Protein AF-0000000075209003 (afdb_homodimer)

Radius of gyration: 33.68 Å; Cα contacts (8 Å, |Δi|>4): 413; chains: 2; bounding box: 104×126×90 Å

Structure (mmCIF, N/CA/C/O backbone):
data_AF-0000000075209003-model_v1
#
loop_
_entity.id
_entity.type
_entity.pdbx_description
1 polymer Glycosyltransferase
#
loop_
_atom_site.group_PDB
_atom_site.id
_atom_site.type_symbol
_atom_site.label_atom_id
_atom_site.label_alt_id
_atom_site.label_comp_id
_atom_site.label_asym_id
_atom_site.label_entity_id
_atom_site.label_seq_id
_atom_site.pdbx_PDB_ins_code
_atom_site.Cartn_x
_atom_site.Cartn_y
_atom_site.Cartn_z
_atom_site.occupancy
_atom_site.B_iso_or_equiv
_atom_site.auth_seq_id
_atom_site.auth_comp_id
_atom_site.auth_asym_id
_atom_site.auth_atom_id
_atom_site.pdbx_PDB_model_num
ATOM 1 N N . MET 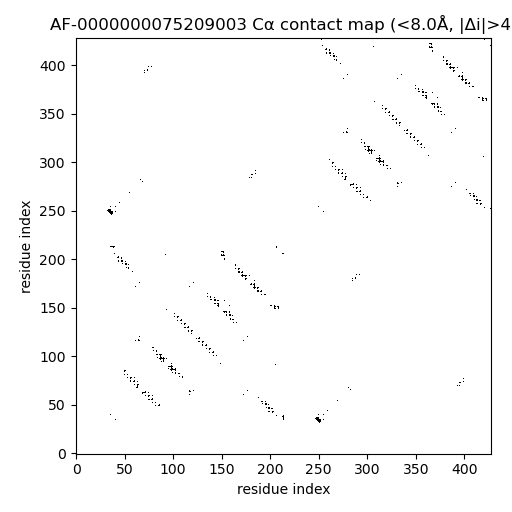A 1 1 ? 59.75 60.344 69.75 1 28.25 1 MET A N 1
ATOM 2 C CA . MET A 1 1 ? 59.031 60.531 68.5 1 28.25 1 MET A CA 1
ATOM 3 C C . MET A 1 1 ? 57.688 59.781 68.562 1 28.25 1 MET A C 1
ATOM 5 O O . MET A 1 1 ? 57.656 58.562 68.688 1 28.25 1 MET A O 1
ATOM 9 N N . MET A 1 2 ? 56.656 60.469 69.125 1 31.42 2 MET A N 1
ATOM 10 C CA . MET A 1 2 ? 55.344 60.188 69.688 1 31.42 2 MET A CA 1
ATOM 11 C C . MET A 1 2 ? 54.375 59.75 68.625 1 31.42 2 MET A C 1
ATOM 13 O O . MET A 1 2 ? 54.094 60.5 67.688 1 31.42 2 MET A O 1
ATOM 17 N N . LYS A 1 3 ? 54.469 58.438 68.188 1 37.06 3 LYS A N 1
ATOM 18 C CA . LYS A 1 3 ? 53.812 57.719 67.125 1 37.06 3 LYS A CA 1
ATOM 19 C C . LYS A 1 3 ? 52.281 57.906 67.188 1 37.06 3 LYS A C 1
ATOM 21 O O . LYS A 1 3 ? 51.656 57.656 68.25 1 37.06 3 LYS A O 1
ATOM 26 N N . ILE A 1 4 ? 51.844 59 66.438 1 35.53 4 ILE A N 1
ATOM 27 C CA . ILE A 1 4 ? 50.531 59.531 66.25 1 35.53 4 ILE A CA 1
ATOM 28 C C . ILE A 1 4 ? 49.562 58.406 65.938 1 35.53 4 ILE A C 1
ATOM 30 O O . ILE A 1 4 ? 49.906 57.469 65.188 1 35.53 4 ILE A O 1
ATOM 34 N N . ARG A 1 5 ? 48.375 58.406 66.5 1 32.25 5 ARG A N 1
ATOM 35 C CA . ARG A 1 5 ? 47.156 57.719 66.875 1 32.25 5 ARG A CA 1
ATOM 36 C C . ARG A 1 5 ? 46.219 57.469 65.688 1 32.25 5 ARG A C 1
ATOM 38 O O . ARG A 1 5 ? 45.125 56.969 65.875 1 32.25 5 ARG A O 1
ATOM 45 N N . ASN A 1 6 ? 46.75 57.812 64.375 1 32.22 6 ASN A N 1
ATOM 46 C CA . ASN A 1 6 ? 45.594 58.219 63.594 1 32.22 6 ASN A CA 1
ATOM 47 C C . ASN A 1 6 ? 44.656 57.062 63.344 1 32.22 6 ASN A C 1
ATOM 49 O O . ASN A 1 6 ? 45.031 56.062 62.719 1 32.22 6 ASN A O 1
ATOM 53 N N . THR A 1 7 ? 43.812 56.656 64.312 1 35.75 7 THR A N 1
ATOM 54 C CA . THR A 1 7 ? 42.844 55.594 64.25 1 35.75 7 THR A CA 1
ATOM 55 C C . THR A 1 7 ? 41.844 55.812 63.156 1 35.75 7 THR A C 1
ATOM 57 O O . THR A 1 7 ? 41.125 56.812 63.156 1 35.75 7 THR A O 1
ATOM 60 N N . LEU A 1 8 ? 42.219 55.5 61.875 1 33.78 8 LEU A N 1
ATOM 61 C CA . LEU A 1 8 ? 41.406 55.656 60.688 1 33.78 8 LEU A CA 1
ATOM 62 C C . LEU A 1 8 ? 40.062 54.969 60.844 1 33.78 8 LEU A C 1
ATOM 64 O O . LEU A 1 8 ? 39.969 53.75 61 1 33.78 8 LEU A O 1
ATOM 68 N N . VAL A 1 9 ? 39.156 55.688 61.469 1 29.88 9 VAL A N 1
ATOM 69 C CA . VAL A 1 9 ? 37.844 55.156 61.844 1 29.88 9 VAL A CA 1
ATOM 70 C C . VAL A 1 9 ? 37.156 54.625 60.594 1 29.88 9 VAL A C 1
ATOM 72 O O . VAL A 1 9 ? 36.719 53.469 60.562 1 29.88 9 VAL A O 1
ATOM 75 N N . VAL A 1 10 ? 36.156 55.312 60.094 1 28.5 10 VAL A N 1
ATOM 76 C CA . VAL A 1 10 ? 34.75 54.969 60.281 1 28.5 10 VAL A CA 1
ATOM 77 C C . VAL A 1 10 ? 34.25 54.156 59.062 1 28.5 10 VAL A C 1
ATOM 79 O O . VAL A 1 10 ? 33.688 53.062 59.219 1 28.5 10 VAL A O 1
ATOM 82 N N . LEU A 1 11 ? 33.688 54.75 57.875 1 32.5 11 LEU A N 1
ATOM 83 C CA . LEU A 1 11 ? 32.25 54.781 57.594 1 32.5 11 LEU A CA 1
ATOM 84 C C . LEU A 1 11 ? 31.922 53.75 56.5 1 32.5 11 LEU A C 1
ATOM 86 O O . LEU A 1 11 ? 32.438 53.812 55.375 1 32.5 11 LEU A O 1
ATOM 90 N N . THR A 1 12 ? 31.656 52.531 56.844 1 32.84 12 THR A N 1
ATOM 91 C CA . THR A 1 12 ? 31.281 51.406 56 1 32.84 12 THR A CA 1
ATOM 92 C C . THR A 1 12 ? 29.984 51.688 55.25 1 32.84 12 THR A C 1
ATOM 94 O O . THR A 1 12 ? 28.922 51.812 55.875 1 32.84 12 THR A O 1
ATOM 97 N N . CYS A 1 13 ? 29.922 52.719 54.375 1 31.89 13 CYS A N 1
ATOM 98 C CA . CYS A 1 13 ? 28.641 52.938 53.719 1 31.89 13 CYS A CA 1
ATOM 99 C C . CYS A 1 13 ? 28.203 51.688 52.938 1 31.89 13 CYS A C 1
ATOM 101 O O . CYS A 1 13 ? 28.891 51.25 52 1 31.89 13 CYS A O 1
ATOM 103 N N . ILE A 1 14 ? 27.672 50.75 53.656 1 32.94 14 ILE A N 1
ATOM 104 C CA . ILE A 1 14 ? 27.156 49.531 53.031 1 32.94 14 ILE A CA 1
ATOM 105 C C . ILE A 1 14 ? 26.094 49.906 52 1 32.94 14 ILE A C 1
ATOM 107 O O . ILE A 1 14 ? 25.078 50.531 52.344 1 32.94 14 ILE A O 1
ATOM 111 N N . PHE A 1 15 ? 26.516 50.375 50.781 1 32.56 15 PHE A N 1
ATOM 112 C CA . PHE A 1 15 ? 25.531 50.625 49.719 1 32.56 15 PHE A CA 1
ATOM 113 C C . PHE A 1 15 ? 24.703 49.375 49.469 1 32.56 15 PHE A C 1
ATOM 115 O O . PHE A 1 15 ? 25.25 48.312 49.156 1 32.56 15 PHE A O 1
ATOM 122 N N . ALA A 1 16 ? 23.609 49.219 50.25 1 34.56 16 ALA A N 1
ATOM 123 C CA . ALA A 1 16 ? 22.641 48.125 50 1 34.56 16 ALA A CA 1
ATOM 124 C C . ALA A 1 16 ? 22.109 48.188 48.594 1 34.56 16 ALA A C 1
ATOM 126 O O . ALA A 1 16 ? 21.438 49.125 48.188 1 34.56 16 ALA A O 1
ATOM 127 N N . LEU A 1 17 ? 22.969 47.781 47.562 1 34.31 17 LEU A N 1
ATOM 128 C CA . LEU A 1 17 ? 22.391 47.688 46.219 1 34.31 17 LEU A CA 1
ATOM 129 C C . LEU A 1 17 ? 21.156 46.812 46.219 1 34.31 17 LEU A C 1
ATOM 131 O O . LEU A 1 17 ? 21.219 45.625 46.562 1 34.31 17 LEU A O 1
ATOM 135 N N . THR A 1 18 ? 20 47.281 46.656 1 37.62 18 THR A N 1
ATOM 136 C CA . THR A 1 18 ? 18.75 46.562 46.531 1 37.62 18 THR A CA 1
ATOM 137 C C . THR A 1 18 ? 18.469 46.188 45.094 1 37.62 18 THR A C 1
ATOM 139 O O . THR A 1 18 ? 18.203 47.062 44.25 1 37.62 18 THR A O 1
ATOM 142 N N . GLY A 1 19 ? 19.406 45.562 44.375 1 37.09 19 GLY A N 1
ATOM 143 C CA . GLY A 1 19 ? 18.953 45.281 43 1 37.09 19 GLY A CA 1
ATOM 144 C C . GLY A 1 19 ? 17.625 44.531 42.969 1 37.09 19 GLY A C 1
ATOM 145 O O . GLY A 1 19 ? 17.406 43.594 43.719 1 37.09 19 GLY A O 1
ATOM 146 N N . ALA A 1 20 ? 16.469 45.219 42.656 1 40.66 20 ALA A N 1
ATOM 147 C CA . ALA A 1 20 ? 15.164 44.656 42.344 1 40.66 20 ALA A CA 1
ATOM 148 C C . ALA A 1 20 ? 15.289 43.531 41.344 1 40.66 20 ALA A C 1
ATOM 150 O O . ALA A 1 20 ? 16 43.656 40.344 1 40.66 20 ALA A O 1
ATOM 151 N N . PRO A 1 21 ? 15.109 42.219 41.844 1 40.88 21 PRO A N 1
ATOM 152 C CA . PRO A 1 21 ? 15.125 41.156 40.812 1 40.88 21 PRO A CA 1
ATOM 153 C C . PRO A 1 21 ? 14.242 41.469 39.625 1 40.88 21 PRO A C 1
ATOM 155 O O . PRO A 1 21 ? 13.086 41.875 39.781 1 40.88 21 PRO A O 1
ATOM 158 N N . ALA A 1 22 ? 14.875 42.094 38.562 1 40.91 22 ALA A N 1
ATOM 159 C CA . ALA A 1 22 ? 14.102 42.156 37.312 1 40.91 22 ALA A CA 1
ATOM 160 C C . ALA A 1 22 ? 13.367 40.844 37.062 1 40.91 22 ALA A C 1
ATOM 162 O O . ALA A 1 22 ? 13.984 39.781 37.062 1 40.91 22 ALA A O 1
ATOM 163 N N . ALA A 1 23 ? 12.125 40.688 37.531 1 41.06 23 ALA A N 1
ATOM 164 C CA . ALA A 1 23 ? 11.297 39.594 37.031 1 41.06 23 ALA A CA 1
ATOM 165 C C . ALA A 1 23 ? 11.461 39.438 35.5 1 41.06 23 ALA A C 1
ATOM 167 O O . ALA A 1 23 ? 11.039 40.312 34.75 1 41.06 23 ALA A O 1
ATOM 168 N N . ALA A 1 24 ? 12.664 38.969 35.062 1 41.16 24 ALA A N 1
ATOM 169 C CA . ALA A 1 24 ? 12.617 38.531 33.656 1 41.16 24 ALA A CA 1
ATOM 170 C C . ALA A 1 24 ? 11.32 37.812 33.344 1 41.16 24 ALA A C 1
ATOM 172 O O . ALA A 1 24 ? 10.977 36.812 34.031 1 41.16 24 ALA A O 1
ATOM 173 N N . LYS A 1 25 ? 10.344 38.5 32.969 1 38.19 25 LYS A N 1
ATOM 174 C CA . LYS A 1 25 ? 9.266 37.75 32.312 1 38.19 25 LYS A CA 1
ATOM 175 C C . LYS A 1 25 ? 9.812 36.656 31.422 1 38.19 25 LYS A C 1
ATOM 177 O O . LYS A 1 25 ? 10.516 36.906 30.438 1 38.19 25 LYS A O 1
ATOM 182 N N . GLU A 1 26 ? 10.297 35.469 31.969 1 40.41 26 GLU A N 1
ATOM 183 C CA . GLU A 1 26 ? 10.414 34.312 31.062 1 40.41 26 GLU A CA 1
ATOM 184 C C . GLU A 1 26 ? 9.266 34.281 30.047 1 40.41 26 GLU A C 1
ATOM 186 O O . GLU A 1 26 ? 8.117 34.062 30.438 1 40.41 26 GLU A O 1
ATOM 191 N N . ALA A 1 27 ? 9.227 35.25 29.203 1 40.72 27 ALA A N 1
ATOM 192 C CA . ALA A 1 27 ? 8.305 34.969 28.109 1 40.72 27 ALA A CA 1
ATOM 193 C C . ALA A 1 27 ? 8.188 33.469 27.859 1 40.72 27 ALA A C 1
ATOM 195 O O . ALA A 1 27 ? 9.203 32.781 27.672 1 40.72 27 ALA A O 1
ATOM 196 N N . ALA A 1 28 ? 7.281 32.75 28.375 1 43.38 28 ALA A N 1
ATOM 197 C CA . ALA A 1 28 ? 6.906 31.391 27.953 1 43.38 28 ALA A CA 1
ATOM 198 C C . ALA A 1 28 ? 7.156 31.188 26.453 1 43.38 28 ALA A C 1
ATOM 200 O O . ALA A 1 28 ? 6.504 31.828 25.625 1 43.38 28 ALA A O 1
ATOM 201 N N . ARG A 1 29 ? 8.398 31.062 26 1 41.78 29 ARG A N 1
ATOM 202 C CA . ARG A 1 29 ? 8.523 30.516 24.656 1 41.78 29 ARG A CA 1
ATOM 203 C C . ARG A 1 29 ? 7.387 29.547 24.344 1 41.78 29 ARG A C 1
ATOM 205 O O . ARG A 1 29 ? 7.266 28.5 24.984 1 41.78 29 ARG A O 1
ATOM 212 N N . ILE A 1 30 ? 6.172 29.906 24.094 1 39.91 30 ILE A N 1
ATOM 213 C CA . ILE A 1 30 ? 5.188 28.984 23.516 1 39.91 30 ILE A CA 1
ATOM 214 C C . ILE A 1 30 ? 5.898 27.922 22.688 1 39.91 30 ILE A C 1
ATOM 216 O O . ILE A 1 30 ? 6.57 28.234 21.703 1 39.91 30 ILE A O 1
ATOM 220 N N . GLN A 1 31 ? 6.641 26.969 23.25 1 45.22 31 GLN A N 1
ATOM 221 C CA . GLN A 1 31 ? 7.109 25.812 22.5 1 45.22 31 GLN A CA 1
ATOM 222 C C . GLN A 1 31 ? 6.254 25.578 21.25 1 45.22 31 GLN A C 1
ATOM 224 O O . GLN A 1 31 ? 5.066 25.266 21.359 1 45.22 31 GLN A O 1
ATOM 229 N N . GLN A 1 32 ? 6.426 26.391 20.219 1 49.5 32 GLN A N 1
ATOM 230 C CA . GLN A 1 32 ? 5.746 26.25 18.938 1 49.5 32 GLN A CA 1
ATOM 231 C C . GLN A 1 32 ? 5.566 24.781 18.578 1 49.5 32 GLN A C 1
ATOM 233 O O . GLN A 1 32 ? 6.527 24 18.594 1 49.5 32 GLN A O 1
ATOM 238 N N . LYS A 1 33 ? 4.438 24.141 18.828 1 63.47 33 LYS A N 1
ATOM 239 C CA . LYS A 1 33 ? 4.055 22.797 18.391 1 63.47 33 LYS A CA 1
ATOM 240 C C . LYS A 1 33 ? 4.5 22.531 16.953 1 63.47 33 LYS A C 1
ATOM 242 O O . LYS A 1 33 ? 4.535 23.453 16.141 1 63.47 33 LYS A O 1
ATOM 247 N N . PRO A 1 34 ? 5.254 21.406 16.656 1 71.06 34 PRO A N 1
ATOM 248 C CA . PRO A 1 34 ? 5.723 21.125 15.297 1 71.06 34 PRO A CA 1
ATOM 249 C C . PRO A 1 34 ? 4.637 21.344 14.242 1 71.06 34 PRO A C 1
ATOM 251 O O . PRO A 1 34 ? 3.482 20.969 14.453 1 71.06 34 PRO A O 1
ATOM 254 N N . CYS A 1 35 ? 4.91 22.266 13.422 1 87.12 35 CYS A N 1
ATOM 255 C CA . CYS A 1 35 ? 4.035 22.594 12.305 1 87.12 35 CYS A CA 1
ATOM 256 C C . CYS A 1 35 ? 4.648 22.141 10.984 1 87.12 35 CYS A C 1
ATOM 258 O O . CYS A 1 35 ? 5.781 22.5 10.664 1 87.12 35 CYS A O 1
ATOM 260 N N . TYR A 1 36 ? 3.979 21.156 10.305 1 93.56 36 TYR A N 1
ATOM 261 C CA . TYR A 1 36 ? 4.406 20.703 8.984 1 93.56 36 TYR A CA 1
ATOM 262 C C . TYR A 1 36 ? 3.738 21.516 7.883 1 93.56 36 TYR A C 1
ATOM 264 O O . TYR A 1 36 ? 2.527 21.75 7.922 1 93.56 36 TYR A O 1
ATOM 272 N N . SER A 1 37 ? 4.543 21.984 6.973 1 95.12 37 SER A N 1
ATOM 273 C CA . SER A 1 37 ? 4.004 22.688 5.816 1 95.12 37 SER A CA 1
ATOM 274 C C . SER A 1 37 ? 3.336 21.734 4.84 1 95.12 37 SER A C 1
ATOM 276 O O . SER A 1 37 ? 3.447 20.516 4.992 1 95.12 37 SER A O 1
ATOM 278 N N . GLN A 1 38 ? 2.631 22.25 3.877 1 95.12 38 GLN A N 1
ATOM 279 C CA . GLN A 1 38 ? 2.049 21.422 2.82 1 95.12 38 GLN A CA 1
ATOM 280 C C . GLN A 1 38 ? 3.131 20.688 2.031 1 95.12 38 GLN A C 1
ATOM 282 O O . GLN A 1 38 ? 2.938 19.547 1.617 1 95.12 38 GLN A O 1
ATOM 287 N N . GLN A 1 39 ? 4.238 21.359 1.785 1 96.5 39 GLN A N 1
ATOM 288 C CA . GLN A 1 39 ? 5.355 20.75 1.071 1 96.5 39 GLN A CA 1
ATOM 289 C C . GLN A 1 39 ? 5.918 19.562 1.846 1 96.5 39 GLN A C 1
ATOM 291 O O . GLN A 1 39 ? 6.281 18.547 1.254 1 96.5 39 GLN A O 1
ATOM 296 N N . ALA A 1 40 ? 5.984 19.734 3.137 1 97.19 40 ALA A N 1
ATOM 297 C CA . ALA A 1 40 ? 6.477 18.641 3.982 1 97.19 40 ALA A CA 1
ATOM 298 C C . ALA A 1 40 ? 5.531 17.438 3.939 1 97.19 40 ALA A C 1
ATOM 300 O O . ALA A 1 40 ? 5.977 16.297 3.809 1 97.19 40 ALA A O 1
ATOM 301 N N . LEU A 1 41 ? 4.27 17.75 4.035 1 97.12 41 LEU A N 1
ATOM 302 C CA . LEU A 1 41 ? 3.271 16.688 3.965 1 97.12 41 LEU A CA 1
ATOM 303 C C . LEU A 1 41 ? 3.328 15.984 2.615 1 97.12 41 LEU A C 1
ATOM 305 O O . LEU A 1 41 ? 3.225 14.758 2.549 1 97.12 41 LEU A O 1
ATOM 309 N N . THR A 1 42 ? 3.494 16.734 1.58 1 97.12 42 THR A N 1
ATOM 310 C CA . THR A 1 42 ? 3.551 16.172 0.232 1 97.12 42 THR A CA 1
ATOM 311 C C . THR A 1 42 ? 4.754 15.242 0.079 1 97.12 42 THR A C 1
ATOM 313 O O . THR A 1 42 ? 4.625 14.133 -0.446 1 97.12 42 THR A O 1
ATOM 316 N N . LEU A 1 43 ? 5.914 15.672 0.548 1 98.25 43 LEU A N 1
ATOM 317 C CA . LEU A 1 43 ? 7.098 14.828 0.469 1 98.25 43 LEU A CA 1
ATOM 318 C C . LEU A 1 43 ? 6.914 13.555 1.297 1 98.25 43 LEU A C 1
ATOM 320 O O . LEU A 1 43 ? 7.203 12.453 0.825 1 98.25 43 LEU A O 1
ATOM 324 N N . HIS A 1 44 ? 6.438 13.75 2.529 1 98.25 44 HIS A N 1
ATOM 325 C CA . HIS A 1 44 ? 6.188 12.633 3.426 1 98.25 44 HIS A CA 1
ATOM 326 C C . HIS A 1 44 ? 5.262 11.602 2.779 1 98.25 44 HIS A C 1
ATOM 328 O O . HIS A 1 44 ? 5.586 10.414 2.729 1 98.25 44 HIS A O 1
ATOM 334 N N . SER A 1 45 ? 4.176 12.062 2.238 1 98.44 45 SER A N 1
ATOM 335 C CA . SER A 1 45 ? 3.168 11.188 1.649 1 98.44 45 SER A CA 1
ATOM 336 C C . SER A 1 45 ? 3.678 10.539 0.366 1 98.44 45 SER A C 1
ATOM 338 O O . SER A 1 45 ? 3.398 9.367 0.103 1 98.44 45 SER A O 1
ATOM 340 N N . HIS A 1 46 ? 4.352 11.281 -0.394 1 98.5 46 HIS A N 1
ATOM 341 C CA . HIS A 1 46 ? 4.879 10.758 -1.647 1 98.5 46 HIS A CA 1
ATOM 342 C C . HIS A 1 46 ? 5.922 9.672 -1.395 1 98.5 46 HIS A C 1
ATOM 344 O O . HIS A 1 46 ? 5.922 8.641 -2.066 1 98.5 46 HIS A O 1
ATOM 350 N N . MET A 1 47 ? 6.836 9.914 -0.461 1 98.81 47 MET A N 1
ATOM 351 C CA . MET A 1 47 ? 7.855 8.922 -0.129 1 98.81 47 MET A CA 1
ATOM 352 C C . MET A 1 47 ? 7.219 7.633 0.384 1 98.81 47 MET A C 1
ATOM 354 O O . MET A 1 47 ? 7.637 6.539 0.005 1 98.81 47 MET A O 1
ATOM 358 N N . ARG A 1 48 ? 6.215 7.77 1.196 1 98.88 48 ARG A N 1
ATOM 359 C CA . ARG A 1 48 ? 5.512 6.594 1.692 1 98.88 48 ARG A CA 1
ATOM 360 C C . ARG A 1 48 ? 4.836 5.836 0.552 1 98.88 48 ARG A C 1
ATOM 362 O O . ARG A 1 48 ? 4.848 4.605 0.523 1 98.88 48 ARG A O 1
ATOM 369 N N . LYS A 1 49 ? 4.223 6.562 -0.382 1 98.88 49 LYS A N 1
ATOM 370 C CA . LYS A 1 49 ? 3.596 5.895 -1.519 1 98.88 49 LYS A CA 1
ATOM 371 C C . LYS A 1 49 ? 4.625 5.109 -2.33 1 98.88 49 LYS A C 1
ATOM 373 O O . LYS A 1 49 ? 4.379 3.963 -2.709 1 98.88 49 LYS A O 1
ATOM 378 N N . LEU A 1 50 ? 5.797 5.715 -2.631 1 98.94 50 LEU A N 1
ATOM 379 C CA . LEU A 1 50 ? 6.844 5.082 -3.428 1 98.94 50 LEU A CA 1
ATOM 380 C C . LEU A 1 50 ? 7.301 3.777 -2.785 1 98.94 50 LEU A C 1
ATOM 382 O O . LEU A 1 50 ? 7.402 2.75 -3.459 1 98.94 50 LEU A O 1
ATOM 386 N N . TRP A 1 51 ? 7.504 3.811 -1.538 1 98.94 51 TRP A N 1
ATOM 387 C CA . TRP A 1 51 ? 8.078 2.643 -0.874 1 98.94 51 TRP A CA 1
ATOM 388 C C . TRP A 1 51 ? 6.988 1.629 -0.529 1 98.94 51 TRP A C 1
ATOM 390 O O . TRP A 1 51 ? 7.258 0.427 -0.448 1 98.94 51 TRP A O 1
ATOM 400 N N . SER A 1 52 ? 5.688 2.1 -0.346 1 98.88 52 SER A N 1
ATOM 401 C CA . SER A 1 52 ? 4.562 1.17 -0.297 1 98.88 52 SER A CA 1
ATOM 402 C C . SER A 1 52 ? 4.441 0.38 -1.596 1 98.88 52 SER A C 1
ATOM 404 O O . SER A 1 52 ? 4.277 -0.841 -1.572 1 98.88 52 SER A O 1
ATOM 406 N N . ASP A 1 53 ? 4.559 1.135 -2.709 1 98.88 53 ASP A N 1
ATOM 407 C CA . ASP A 1 53 ? 4.578 0.462 -4.004 1 98.88 53 ASP A CA 1
ATOM 408 C C . ASP A 1 53 ? 5.691 -0.581 -4.062 1 98.88 53 ASP A C 1
ATOM 410 O O . ASP A 1 53 ? 5.492 -1.68 -4.586 1 98.88 53 ASP A O 1
ATOM 414 N N . HIS A 1 54 ? 6.828 -0.252 -3.535 1 98.94 54 HIS A N 1
ATOM 415 C CA . HIS A 1 54 ? 7.973 -1.152 -3.555 1 98.94 54 HIS A CA 1
ATOM 416 C C . HIS A 1 54 ? 7.641 -2.484 -2.893 1 98.94 54 HIS A C 1
ATOM 418 O O . HIS A 1 54 ? 7.863 -3.547 -3.48 1 98.94 54 HIS A O 1
ATOM 424 N N . VAL A 1 55 ? 7.051 -2.439 -1.709 1 98.88 55 VAL A N 1
ATOM 425 C CA . VAL A 1 55 ? 6.82 -3.676 -0.968 1 98.88 55 VAL A CA 1
ATOM 426 C C . VAL A 1 55 ? 5.621 -4.414 -1.557 1 98.88 55 VAL A C 1
ATOM 428 O O . VAL A 1 55 ? 5.594 -5.648 -1.582 1 98.88 55 VAL A O 1
ATOM 431 N N . GLN A 1 56 ? 4.648 -3.65 -2.02 1 98.69 56 GLN A N 1
ATOM 432 C CA . GLN A 1 56 ? 3.469 -4.285 -2.6 1 98.69 56 GLN A CA 1
ATOM 433 C C . GLN A 1 56 ? 3.82 -5.039 -3.879 1 98.69 56 GLN A C 1
ATOM 435 O O . GLN A 1 56 ? 3.4 -6.184 -4.066 1 98.69 56 GLN A O 1
ATOM 440 N N . TRP A 1 57 ? 4.551 -4.461 -4.785 1 98.88 57 TRP A N 1
ATOM 441 C CA . TRP A 1 57 ? 4.871 -5.113 -6.051 1 98.88 57 TRP A CA 1
ATOM 442 C C . TRP A 1 57 ? 5.945 -6.176 -5.859 1 98.88 57 TRP A C 1
ATOM 444 O O . TRP A 1 57 ? 5.996 -7.156 -6.605 1 98.88 57 TRP A O 1
ATOM 454 N N . THR A 1 58 ? 6.832 -6 -4.809 1 98.94 58 THR A N 1
ATOM 455 C CA . THR A 1 58 ? 7.715 -7.102 -4.43 1 98.94 58 THR A CA 1
ATOM 456 C C . THR A 1 58 ? 6.902 -8.336 -4.047 1 98.94 58 THR A C 1
ATOM 458 O O . THR A 1 58 ? 7.172 -9.438 -4.531 1 98.94 58 THR A O 1
ATOM 461 N N . ARG A 1 59 ? 5.906 -8.141 -3.203 1 98.88 59 ARG A N 1
ATOM 462 C CA . ARG A 1 59 ? 5.062 -9.266 -2.814 1 98.88 59 ARG A CA 1
ATOM 463 C C . ARG A 1 59 ? 4.355 -9.867 -4.027 1 98.88 59 ARG A C 1
ATOM 465 O O . ARG A 1 59 ? 4.277 -11.086 -4.16 1 98.88 59 ARG A O 1
ATOM 472 N N . SER A 1 60 ? 3.83 -8.969 -4.902 1 98.81 60 SER A N 1
ATOM 473 C CA . SER A 1 60 ? 3.162 -9.461 -6.105 1 98.81 60 SER A CA 1
ATOM 474 C C . SER A 1 60 ? 4.086 -10.352 -6.926 1 98.81 60 SER A C 1
ATOM 476 O O . SER A 1 60 ? 3.674 -11.414 -7.398 1 98.81 60 SER A O 1
ATOM 478 N N . TYR A 1 61 ? 5.336 -9.945 -7.105 1 98.94 61 TYR A N 1
ATOM 479 C CA . TYR A 1 61 ? 6.312 -10.742 -7.84 1 98.94 61 TYR A CA 1
ATOM 480 C C . TYR A 1 61 ? 6.566 -12.07 -7.141 1 98.94 61 TYR A C 1
ATOM 482 O O . TYR A 1 61 ? 6.59 -13.125 -7.785 1 98.94 61 TYR A O 1
ATOM 490 N N . ILE A 1 62 ? 6.758 -12.031 -5.816 1 98.88 62 ILE A N 1
ATOM 491 C CA . ILE A 1 62 ? 7.043 -13.234 -5.035 1 98.88 62 ILE A CA 1
ATOM 492 C C . ILE A 1 62 ? 5.914 -14.242 -5.207 1 98.88 62 ILE A C 1
ATOM 494 O O . ILE A 1 62 ? 6.16 -15.422 -5.484 1 98.88 62 ILE A O 1
ATOM 498 N N . VAL A 1 63 ? 4.668 -13.805 -5.066 1 98.81 63 VAL A N 1
ATOM 499 C CA . VAL A 1 63 ? 3.502 -14.672 -5.176 1 98.81 63 VAL A CA 1
ATOM 500 C C . VAL A 1 63 ? 3.453 -15.297 -6.57 1 98.81 63 VAL A C 1
ATOM 502 O O . VAL A 1 63 ? 3.322 -16.516 -6.703 1 98.81 63 VAL A O 1
ATOM 505 N N . SER A 1 64 ? 3.613 -14.461 -7.602 1 98.75 64 SER A N 1
ATOM 506 C CA . SER A 1 64 ? 3.516 -14.945 -8.969 1 98.75 64 SER A CA 1
ATOM 507 C C . SER A 1 64 ? 4.656 -15.898 -9.305 1 98.75 64 SER A C 1
ATOM 509 O O . SER A 1 64 ? 4.445 -16.922 -9.945 1 98.75 64 SER A O 1
ATOM 511 N N . ALA A 1 65 ? 5.867 -15.578 -8.852 1 98.69 65 ALA A N 1
ATOM 512 C CA . ALA A 1 65 ? 7.043 -16.391 -9.141 1 98.69 65 ALA A CA 1
ATOM 513 C C . ALA A 1 65 ? 6.926 -17.766 -8.484 1 98.69 65 ALA A C 1
ATOM 515 O O . ALA A 1 65 ? 7.152 -18.797 -9.125 1 98.69 65 ALA A O 1
ATOM 516 N N . LEU A 1 66 ? 6.508 -17.812 -7.242 1 98.56 66 LEU A N 1
ATOM 517 C CA . LEU A 1 66 ? 6.48 -19.062 -6.504 1 98.56 66 LEU A CA 1
ATOM 518 C C . LEU A 1 66 ? 5.293 -19.922 -6.934 1 98.56 66 LEU A C 1
ATOM 520 O O . LEU A 1 66 ? 5.383 -21.156 -6.938 1 98.56 66 LEU A O 1
ATOM 524 N N . ALA A 1 67 ? 4.199 -19.281 -7.316 1 98.12 67 ALA A N 1
ATOM 525 C CA . ALA A 1 67 ? 3.002 -20.031 -7.707 1 98.12 67 ALA A CA 1
ATOM 526 C C . ALA A 1 67 ? 3.016 -20.344 -9.195 1 98.12 67 ALA A C 1
ATOM 528 O O . ALA A 1 67 ? 2.156 -21.078 -9.688 1 98.12 67 ALA A O 1
ATOM 529 N N . GLY A 1 68 ? 3.959 -19.812 -9.922 1 98 68 GLY A N 1
ATOM 530 C CA . GLY A 1 68 ? 4.035 -20.047 -11.352 1 98 68 GLY A CA 1
ATOM 531 C C . GLY A 1 68 ? 2.91 -19.391 -12.125 1 98 68 GLY A C 1
ATOM 532 O O . GLY A 1 68 ? 2.32 -20 -13.016 1 98 68 GLY A O 1
ATOM 533 N N . LEU A 1 69 ? 2.598 -18.156 -11.719 1 98.56 69 LEU A N 1
ATOM 534 C CA . LEU A 1 69 ? 1.512 -17.438 -12.383 1 98.56 69 LEU A CA 1
ATOM 535 C C . LEU A 1 69 ? 2.01 -16.75 -13.641 1 98.56 69 LEU A C 1
ATOM 537 O O . LEU A 1 69 ? 3.172 -16.328 -13.711 1 98.56 69 LEU A O 1
ATOM 541 N N . PRO A 1 70 ? 1.129 -16.531 -14.625 1 98.56 70 PRO A N 1
ATOM 542 C CA . PRO A 1 70 ? 1.546 -15.992 -15.922 1 98.56 70 PRO A CA 1
ATOM 543 C C . PRO A 1 70 ? 1.845 -14.5 -15.867 1 98.56 70 PRO A C 1
ATOM 545 O O . PRO A 1 70 ? 2.395 -13.938 -16.812 1 98.56 70 PRO A O 1
ATOM 548 N N . ASP A 1 71 ? 1.499 -13.859 -14.797 1 98.62 71 ASP A N 1
ATOM 549 C CA . ASP A 1 71 ? 1.707 -12.414 -14.727 1 98.62 71 ASP A CA 1
ATOM 550 C C . ASP A 1 71 ? 3.057 -12.086 -14.094 1 98.62 71 ASP A C 1
ATOM 552 O O . ASP A 1 71 ? 3.332 -10.922 -13.781 1 98.62 71 ASP A O 1
ATOM 556 N N . GLN A 1 72 ? 3.906 -13.023 -13.898 1 98.69 72 GLN A N 1
ATOM 557 C CA . GLN A 1 72 ? 5.176 -12.836 -13.203 1 98.69 72 GLN A CA 1
ATOM 558 C C . GLN A 1 72 ? 6.004 -11.727 -13.859 1 98.69 72 GLN A C 1
ATOM 560 O O . GLN A 1 72 ? 6.5 -10.828 -13.18 1 98.69 72 GLN A O 1
ATOM 565 N N . ASP A 1 73 ? 6.164 -11.789 -15.18 1 98.62 73 ASP A N 1
ATOM 566 C CA . ASP A 1 73 ? 6.988 -10.82 -15.891 1 98.62 73 ASP A CA 1
ATOM 567 C C . ASP A 1 73 ? 6.383 -9.414 -15.805 1 98.62 73 ASP A C 1
ATOM 569 O O . ASP A 1 73 ? 7.113 -8.43 -15.711 1 98.62 73 ASP A O 1
ATOM 573 N N . ALA A 1 74 ? 5.07 -9.328 -15.914 1 98.88 74 ALA A N 1
ATOM 574 C CA . ALA A 1 74 ? 4.398 -8.031 -15.805 1 98.88 74 ALA A CA 1
ATOM 575 C C . ALA A 1 74 ? 4.594 -7.426 -14.422 1 98.88 74 ALA A C 1
ATOM 577 O O . ALA A 1 74 ? 4.812 -6.223 -14.289 1 98.88 74 ALA A O 1
ATOM 578 N N . ALA A 1 75 ? 4.492 -8.273 -13.398 1 98.81 75 ALA A N 1
ATOM 579 C CA . ALA A 1 75 ? 4.73 -7.809 -12.031 1 98.81 75 ALA A CA 1
ATOM 580 C C . ALA A 1 75 ? 6.16 -7.297 -11.875 1 98.81 75 ALA A C 1
ATOM 582 O O . ALA A 1 75 ? 6.391 -6.262 -11.242 1 98.81 75 ALA A O 1
ATOM 583 N N . LEU A 1 76 ? 7.121 -8.016 -12.445 1 98.88 76 LEU A N 1
ATOM 584 C CA . LEU A 1 76 ? 8.516 -7.594 -12.383 1 98.88 76 LEU A CA 1
ATOM 585 C C . LEU A 1 76 ? 8.711 -6.254 -13.086 1 98.88 76 LEU A C 1
ATOM 587 O O . LEU A 1 76 ? 9.406 -5.371 -12.562 1 98.88 76 LEU A O 1
ATOM 591 N N . LYS A 1 77 ? 8.148 -6.125 -14.211 1 98.88 77 LYS A N 1
ATOM 592 C CA . LYS A 1 77 ? 8.273 -4.879 -14.953 1 98.88 77 LYS A CA 1
ATOM 593 C C . LYS A 1 77 ? 7.727 -3.699 -14.156 1 98.88 77 LYS A C 1
ATOM 595 O O . LYS A 1 77 ? 8.336 -2.631 -14.117 1 98.88 77 LYS A O 1
ATOM 600 N N . ARG A 1 78 ? 6.578 -3.91 -13.547 1 98.94 78 ARG A N 1
ATOM 601 C CA . ARG A 1 78 ? 5.996 -2.846 -12.734 1 98.94 78 ARG A CA 1
ATOM 602 C C . ARG A 1 78 ? 6.887 -2.525 -11.531 1 98.94 78 ARG A C 1
ATOM 604 O O . ARG A 1 78 ? 7.031 -1.36 -11.156 1 98.94 78 ARG A O 1
ATOM 611 N N . LEU A 1 79 ? 7.418 -3.547 -10.891 1 98.94 79 LEU A N 1
ATOM 612 C CA . LEU A 1 79 ? 8.328 -3.371 -9.766 1 98.94 79 LEU A CA 1
ATOM 613 C C . LEU A 1 79 ? 9.578 -2.602 -10.188 1 98.94 79 LEU A C 1
ATOM 615 O O . LEU A 1 79 ? 10.031 -1.707 -9.477 1 98.94 79 LEU A O 1
ATOM 619 N N . LEU A 1 80 ? 10.094 -2.896 -11.352 1 98.94 80 LEU A N 1
ATOM 620 C CA . LEU A 1 80 ? 11.273 -2.207 -11.867 1 98.94 80 LEU A CA 1
ATOM 621 C C . LEU A 1 80 ? 10.961 -0.746 -12.164 1 98.94 80 LEU A C 1
ATOM 623 O O . LEU A 1 80 ? 11.805 0.131 -11.945 1 98.94 80 LEU A O 1
ATOM 627 N N . ARG A 1 81 ? 9.781 -0.439 -12.617 1 98.94 81 ARG A N 1
ATOM 628 C CA . ARG A 1 81 ? 9.367 0.946 -12.812 1 98.94 81 ARG A CA 1
ATOM 629 C C . ARG A 1 81 ? 9.344 1.708 -11.492 1 98.94 81 ARG A C 1
ATOM 631 O O . ARG A 1 81 ? 9.672 2.896 -11.453 1 98.94 81 ARG A O 1
ATOM 638 N N . ASN A 1 82 ? 8.945 1.021 -10.484 1 98.94 82 ASN A N 1
ATOM 639 C CA . ASN A 1 82 ? 8.945 1.626 -9.156 1 98.94 82 ASN A CA 1
ATOM 640 C C . ASN A 1 82 ? 10.336 2.102 -8.75 1 98.94 82 ASN A C 1
ATOM 642 O O . ASN A 1 82 ? 10.477 3.135 -8.094 1 98.94 82 ASN A O 1
ATOM 646 N N . GLN A 1 83 ? 11.43 1.319 -9.133 1 98.94 83 GLN A N 1
ATOM 647 C CA . GLN A 1 83 ? 12.781 1.737 -8.789 1 98.94 83 GLN A CA 1
ATOM 648 C C . GLN A 1 83 ? 13.141 3.049 -9.477 1 98.94 83 GLN A C 1
ATOM 650 O O . GLN A 1 83 ? 13.812 3.9 -8.891 1 98.94 83 GLN A O 1
ATOM 655 N N . GLU A 1 84 ? 12.68 3.207 -10.695 1 98.94 84 GLU A N 1
ATOM 656 C CA . GLU A 1 84 ? 12.859 4.461 -11.414 1 98.94 84 GLU A CA 1
ATOM 657 C C . GLU A 1 84 ? 12.125 5.609 -10.727 1 98.94 84 GLU A C 1
ATOM 659 O O . GLU A 1 84 ? 12.656 6.715 -10.609 1 98.94 84 GLU A O 1
ATOM 664 N N . ASP A 1 85 ? 10.922 5.328 -10.305 1 98.94 85 ASP A N 1
ATOM 665 C CA . ASP A 1 85 ? 10.141 6.344 -9.609 1 98.94 85 ASP A CA 1
ATOM 666 C C . ASP A 1 85 ? 10.867 6.824 -8.352 1 98.94 85 ASP A C 1
ATOM 668 O O . ASP A 1 85 ? 10.883 8.023 -8.055 1 98.94 85 ASP A O 1
ATOM 672 N N . ILE A 1 86 ? 11.422 5.887 -7.582 1 98.94 86 ILE A N 1
ATOM 673 C CA . ILE A 1 86 ? 12.133 6.227 -6.352 1 98.94 86 ILE A CA 1
ATOM 674 C C . ILE A 1 86 ? 13.375 7.047 -6.688 1 98.94 86 ILE A C 1
ATOM 676 O O . ILE A 1 86 ? 13.625 8.086 -6.074 1 98.94 86 ILE A O 1
ATOM 680 N N . GLY A 1 87 ? 14.172 6.543 -7.648 1 98.88 87 GLY A N 1
ATOM 681 C CA . GLY A 1 87 ? 15.336 7.305 -8.07 1 98.88 87 GLY A CA 1
ATOM 682 C C . GLY A 1 87 ? 15 8.711 -8.531 1 98.88 87 GLY A C 1
ATOM 683 O O . GLY A 1 87 ? 15.695 9.664 -8.18 1 98.88 87 GLY A O 1
ATOM 684 N N . ASN A 1 88 ? 13.922 8.898 -9.32 1 98.81 88 ASN A N 1
ATOM 685 C CA . ASN A 1 88 ? 13.484 10.203 -9.797 1 98.81 88 ASN A CA 1
ATOM 686 C C . ASN A 1 88 ? 13.094 11.125 -8.641 1 98.81 88 ASN A C 1
ATOM 688 O O . ASN A 1 88 ? 13.383 12.32 -8.664 1 98.81 88 ASN A O 1
ATOM 692 N N . ALA A 1 89 ? 12.414 10.539 -7.676 1 98.75 89 ALA A N 1
ATOM 693 C CA . ALA A 1 89 ? 12.016 11.344 -6.52 1 98.75 89 ALA A CA 1
ATOM 694 C C . ALA A 1 89 ? 13.234 11.867 -5.77 1 98.75 89 ALA A C 1
ATOM 696 O O . ALA A 1 89 ? 13.273 13.039 -5.383 1 98.75 89 ALA A O 1
ATOM 697 N N . VAL A 1 90 ? 14.234 11.047 -5.562 1 98.38 90 VAL A N 1
ATOM 698 C CA . VAL A 1 90 ? 15.453 11.453 -4.883 1 98.38 90 VAL A CA 1
ATOM 699 C C . VAL A 1 90 ? 16.234 12.438 -5.754 1 98.38 90 VAL A C 1
ATOM 701 O O . VAL A 1 90 ? 16.797 13.414 -5.25 1 98.38 90 VAL A O 1
ATOM 704 N N . GLY A 1 91 ? 16.219 12.219 -7.031 1 98.38 91 GLY A N 1
ATOM 705 C CA . GLY A 1 91 ? 16.922 13.078 -7.977 1 98.38 91 GLY A CA 1
ATOM 706 C C . GLY A 1 91 ? 16.438 14.516 -7.941 1 98.38 91 GLY A C 1
ATOM 707 O O . GLY A 1 91 ? 17.172 15.43 -8.312 1 98.38 91 GLY A O 1
ATOM 708 N N . GLN A 1 92 ? 15.203 14.758 -7.504 1 98 92 GLN A N 1
ATOM 709 C CA . GLN A 1 92 ? 14.648 16.109 -7.402 1 98 92 GLN A CA 1
ATOM 710 C C . GLN A 1 92 ? 15.438 16.953 -6.402 1 98 92 GLN A C 1
ATOM 712 O O . GLN A 1 92 ? 15.461 18.172 -6.504 1 98 92 GLN A O 1
ATOM 717 N N . TYR A 1 93 ? 16.109 16.281 -5.52 1 98.12 93 TYR A N 1
ATOM 718 C CA . TYR A 1 93 ? 16.828 17 -4.473 1 98.12 93 TYR A CA 1
ATOM 719 C C . TYR A 1 93 ? 18.328 16.906 -4.664 1 98.12 93 TYR A C 1
ATOM 721 O O . TYR A 1 93 ? 19.078 17.781 -4.254 1 98.12 93 TYR A O 1
ATOM 729 N N . TYR A 1 94 ? 18.766 15.891 -5.336 1 98.44 94 TYR A N 1
ATOM 730 C CA . TYR A 1 94 ? 20.188 15.617 -5.344 1 98.44 94 TYR A CA 1
ATOM 731 C C . TYR A 1 94 ? 20.734 15.602 -6.766 1 98.44 94 TYR A C 1
ATOM 733 O O . TYR A 1 94 ? 21.922 15.336 -6.977 1 98.44 94 TYR A O 1
ATOM 741 N N . GLY A 1 95 ? 19.891 15.875 -7.762 1 98.31 95 GLY A N 1
ATOM 742 C CA . GLY A 1 95 ? 20.297 15.922 -9.156 1 98.31 95 GLY A CA 1
ATOM 743 C C . GLY A 1 95 ? 20.047 14.617 -9.898 1 98.31 95 GLY A C 1
ATOM 744 O O . GLY A 1 95 ? 19.953 13.555 -9.281 1 98.31 95 GLY A O 1
ATOM 745 N N . LYS A 1 96 ? 19.984 14.719 -11.242 1 98.25 96 LYS A N 1
ATOM 746 C CA . LYS A 1 96 ? 19.656 13.594 -12.109 1 98.25 96 LYS A CA 1
ATOM 747 C C . LYS A 1 96 ? 20.672 12.469 -11.969 1 98.25 96 LYS A C 1
ATOM 749 O O . LYS A 1 96 ? 20.328 11.289 -11.984 1 98.25 96 LYS A O 1
ATOM 754 N N . LYS A 1 97 ? 21.953 12.789 -11.859 1 98.56 97 LYS A N 1
ATOM 755 C CA . LYS A 1 97 ? 23 11.781 -11.742 1 98.56 97 LYS A CA 1
ATOM 756 C C . LYS A 1 97 ? 22.812 10.93 -10.484 1 98.56 97 LYS A C 1
ATOM 758 O O . LYS A 1 97 ? 22.938 9.711 -10.531 1 98.56 97 LYS A O 1
ATOM 763 N N . ALA A 1 98 ? 22.531 11.57 -9.383 1 98.62 98 ALA A N 1
ATOM 764 C CA . ALA A 1 98 ? 22.297 10.859 -8.133 1 98.62 98 ALA A CA 1
ATOM 765 C C . ALA A 1 98 ? 21.047 9.984 -8.234 1 98.62 98 ALA A C 1
ATOM 767 O O . ALA A 1 98 ? 21.047 8.836 -7.785 1 98.62 98 ALA A O 1
ATOM 768 N N . GLY A 1 99 ? 19.969 10.57 -8.82 1 98.81 99 GLY A N 1
ATOM 769 C CA . GLY A 1 99 ? 18.766 9.789 -9.039 1 98.81 99 GLY A CA 1
ATOM 770 C C . GLY A 1 99 ? 19 8.555 -9.891 1 98.81 99 GLY A C 1
ATOM 771 O O . GLY A 1 99 ? 18.516 7.469 -9.57 1 98.81 99 GLY A O 1
ATOM 772 N N . ASP A 1 100 ? 19.797 8.703 -10.93 1 98.81 100 ASP A N 1
ATOM 773 C CA . ASP A 1 100 ? 20.109 7.594 -11.82 1 98.81 100 ASP A CA 1
ATOM 774 C C . ASP A 1 100 ? 20.938 6.531 -11.102 1 98.81 100 ASP A C 1
ATOM 776 O O . ASP A 1 100 ? 20.734 5.332 -11.312 1 98.81 100 ASP A O 1
ATOM 780 N N . LYS A 1 101 ? 21.859 6.926 -10.32 1 98.88 101 LYS A N 1
ATOM 781 C CA . LYS A 1 101 ? 22.672 5.984 -9.555 1 98.88 101 LYS A CA 1
ATOM 782 C C . LYS A 1 101 ? 21.828 5.164 -8.594 1 98.88 101 LYS A C 1
ATOM 784 O O . LYS A 1 101 ? 21.969 3.945 -8.508 1 98.88 101 LYS A O 1
ATOM 789 N N . LEU A 1 102 ? 20.938 5.863 -7.871 1 98.94 102 LEU A N 1
ATOM 790 C CA . LEU A 1 102 ? 20.047 5.145 -6.977 1 98.94 102 LEU A CA 1
ATOM 791 C C . LEU A 1 102 ? 19.156 4.176 -7.754 1 98.94 102 LEU A C 1
ATOM 793 O O . LEU A 1 102 ? 18.953 3.035 -7.332 1 98.94 102 LEU A O 1
ATOM 797 N N . THR A 1 103 ? 18.594 4.641 -8.867 1 98.94 103 THR A N 1
ATOM 798 C CA . THR A 1 103 ? 17.797 3.771 -9.727 1 98.94 103 THR A CA 1
ATOM 799 C C . THR A 1 103 ? 18.578 2.506 -10.078 1 98.94 103 THR A C 1
ATOM 801 O O . THR A 1 103 ? 18.047 1.398 -9.977 1 98.94 103 THR A O 1
ATOM 804 N N . GLY A 1 104 ? 19.812 2.678 -10.492 1 98.94 104 GLY A N 1
ATOM 805 C CA . GLY A 1 104 ? 20.641 1.533 -10.836 1 98.94 104 GLY A CA 1
ATOM 806 C C . GLY A 1 104 ? 20.828 0.564 -9.688 1 98.94 104 GLY A C 1
ATOM 807 O O . GLY A 1 104 ? 20.688 -0.648 -9.859 1 98.94 104 GLY A O 1
ATOM 808 N N . LEU A 1 105 ? 21.141 1.085 -8.5 1 98.94 105 LEU A N 1
ATOM 809 C CA . LEU A 1 105 ? 21.328 0.264 -7.305 1 98.94 105 LEU A CA 1
ATOM 810 C C . LEU A 1 105 ? 20.062 -0.502 -6.961 1 98.94 105 LEU A C 1
ATOM 812 O O . LEU A 1 105 ? 20.109 -1.689 -6.633 1 98.94 105 LEU A O 1
ATOM 816 N N . LEU A 1 106 ? 18.938 0.168 -7.078 1 98.94 106 LEU A N 1
ATOM 817 C CA . LEU A 1 106 ? 17.672 -0.448 -6.711 1 98.94 106 LEU A CA 1
ATOM 818 C C . LEU A 1 106 ? 17.25 -1.487 -7.742 1 98.94 106 LEU A C 1
ATOM 820 O O . LEU A 1 106 ? 16.672 -2.52 -7.395 1 98.94 106 LEU A O 1
ATOM 824 N N . LYS A 1 107 ? 17.469 -1.226 -9.047 1 98.94 107 LYS A N 1
ATOM 825 C CA . LYS A 1 107 ? 17.172 -2.232 -10.062 1 98.94 107 LYS A CA 1
ATOM 826 C C . LYS A 1 107 ? 18.047 -3.475 -9.867 1 98.94 107 LYS A C 1
ATOM 828 O O . LYS A 1 107 ? 17.562 -4.602 -10.023 1 98.94 107 LYS A O 1
ATOM 833 N N . GLU A 1 108 ? 19.344 -3.256 -9.578 1 98.94 108 GLU A N 1
ATOM 834 C CA . GLU A 1 108 ? 20.203 -4.383 -9.242 1 98.94 108 GLU A CA 1
ATOM 835 C C . GLU A 1 108 ? 19.656 -5.152 -8.039 1 98.94 108 GLU A C 1
ATOM 837 O O . GLU A 1 108 ? 19.641 -6.387 -8.047 1 98.94 108 GLU A O 1
ATOM 842 N N . HIS A 1 109 ? 19.203 -4.438 -7.031 1 98.94 109 HIS A N 1
ATOM 843 C CA . HIS A 1 109 ? 18.578 -5.016 -5.84 1 98.94 109 HIS A CA 1
ATOM 844 C C . HIS A 1 109 ? 17.453 -5.969 -6.211 1 98.94 109 HIS A C 1
ATOM 846 O O . HIS A 1 109 ? 17.406 -7.102 -5.719 1 98.94 109 HIS A O 1
ATOM 852 N N . ILE A 1 110 ? 16.578 -5.539 -7.09 1 98.94 110 ILE A N 1
ATOM 853 C CA . ILE A 1 110 ? 15.414 -6.309 -7.504 1 98.94 110 ILE A CA 1
ATOM 854 C C . ILE A 1 110 ? 15.859 -7.516 -8.328 1 98.94 110 ILE A C 1
ATOM 856 O O . ILE A 1 110 ? 15.32 -8.617 -8.172 1 98.94 110 ILE A O 1
ATOM 860 N N . MET A 1 111 ? 16.812 -7.32 -9.211 1 98.81 111 MET A N 1
ATOM 861 C CA . MET A 1 111 ? 17.266 -8.406 -10.078 1 98.81 111 MET A CA 1
ATOM 862 C C . MET A 1 111 ? 17.922 -9.516 -9.258 1 98.81 111 MET A C 1
ATOM 864 O O . MET A 1 111 ? 17.703 -10.695 -9.516 1 98.81 111 MET A O 1
ATOM 868 N N . ILE A 1 112 ? 18.734 -9.141 -8.281 1 98.81 112 ILE A N 1
ATOM 869 C CA . ILE A 1 112 ? 19.328 -10.125 -7.391 1 98.81 112 ILE A CA 1
ATOM 870 C C . ILE A 1 112 ? 18.234 -10.875 -6.633 1 98.81 112 ILE A C 1
ATOM 872 O O . ILE A 1 112 ? 18.281 -12.102 -6.52 1 98.81 112 ILE A O 1
ATOM 876 N N . ALA A 1 113 ? 17.219 -10.148 -6.121 1 98.56 113 ALA A N 1
ATOM 877 C CA . ALA A 1 113 ? 16.109 -10.766 -5.406 1 98.56 113 ALA A CA 1
ATOM 878 C C . ALA A 1 113 ? 15.375 -11.773 -6.293 1 98.56 113 ALA A C 1
ATOM 880 O O . ALA A 1 113 ? 14.984 -12.852 -5.828 1 98.56 113 ALA A O 1
ATOM 881 N N . GLY A 1 114 ? 15.188 -11.398 -7.57 1 98.44 114 GLY A N 1
ATOM 882 C CA . GLY A 1 114 ? 14.586 -12.344 -8.508 1 98.44 114 GLY A CA 1
ATOM 883 C C . GLY A 1 114 ? 15.359 -13.641 -8.617 1 98.44 114 GLY A C 1
ATOM 884 O O . GLY A 1 114 ? 14.766 -14.727 -8.633 1 98.44 114 GLY A O 1
ATOM 885 N N . GLN A 1 115 ? 16.672 -13.555 -8.688 1 98.5 115 GLN A N 1
ATOM 886 C CA . GLN A 1 115 ? 17.516 -14.742 -8.734 1 98.5 115 GLN A CA 1
ATOM 887 C C . GLN A 1 115 ? 17.406 -15.555 -7.441 1 98.5 115 GLN A C 1
ATOM 889 O O . GLN A 1 115 ? 17.406 -16.781 -7.473 1 98.5 115 GLN A O 1
ATOM 894 N N . LEU A 1 116 ? 17.312 -14.805 -6.375 1 98.31 116 LEU A N 1
ATOM 895 C CA . LEU A 1 116 ? 17.188 -15.461 -5.078 1 98.31 116 LEU A CA 1
ATOM 896 C C . LEU A 1 116 ? 15.875 -16.234 -4.988 1 98.31 116 LEU A C 1
ATOM 898 O O . LEU A 1 116 ? 15.852 -17.375 -4.539 1 98.31 116 LEU A O 1
ATOM 902 N N . VAL A 1 117 ? 14.734 -15.648 -5.406 1 98.44 117 VAL A N 1
ATOM 903 C CA . VAL A 1 117 ? 13.43 -16.297 -5.398 1 98.44 117 VAL A CA 1
ATOM 904 C C . VAL A 1 117 ? 13.477 -17.547 -6.277 1 98.44 117 VAL A C 1
ATOM 906 O O . VAL A 1 117 ? 12.977 -18.609 -5.891 1 98.44 117 VAL A O 1
ATOM 909 N N . ALA A 1 118 ? 14.133 -17.438 -7.441 1 97.81 118 ALA A N 1
ATOM 910 C CA . ALA A 1 118 ? 14.281 -18.578 -8.336 1 97.81 118 ALA A CA 1
ATOM 911 C C . ALA 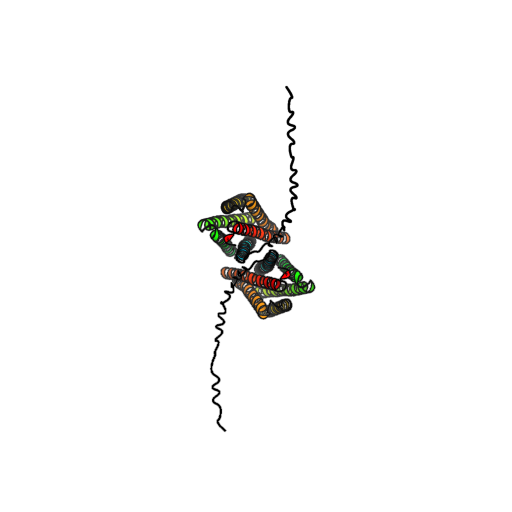A 1 118 ? 15.086 -19.703 -7.684 1 97.81 118 ALA A C 1
ATOM 913 O O . ALA A 1 118 ? 14.75 -20.875 -7.816 1 97.81 118 ALA A O 1
ATOM 914 N N . ALA A 1 119 ? 16.156 -19.328 -7.012 1 97.94 119 ALA A N 1
ATOM 915 C CA . ALA A 1 119 ? 17.016 -20.297 -6.34 1 97.94 119 ALA A CA 1
ATOM 916 C C . ALA A 1 119 ? 16.25 -21.031 -5.238 1 97.94 119 ALA A C 1
ATOM 918 O O . ALA A 1 119 ? 16.359 -22.25 -5.102 1 97.94 119 ALA A O 1
ATOM 919 N N . VAL A 1 120 ? 15.492 -20.281 -4.449 1 97.25 120 VAL A N 1
ATOM 920 C CA . VAL A 1 120 ? 14.68 -20.875 -3.387 1 97.25 120 VAL A CA 1
ATOM 921 C C . VAL A 1 120 ? 13.648 -21.828 -3.99 1 97.25 120 VAL A C 1
ATOM 923 O O . VAL A 1 120 ? 13.492 -22.953 -3.525 1 97.25 120 VAL A O 1
ATOM 926 N N . LYS A 1 121 ? 12.984 -21.438 -5.016 1 96.38 121 LYS A N 1
ATOM 927 C CA . LYS A 1 121 ? 11.945 -22.234 -5.672 1 96.38 121 LYS A CA 1
ATOM 928 C C . LYS A 1 121 ? 12.516 -23.547 -6.188 1 96.38 121 LYS A C 1
ATOM 930 O O . LYS A 1 121 ? 11.867 -24.594 -6.082 1 96.38 121 LYS A O 1
ATOM 935 N N . SER A 1 122 ? 13.727 -23.5 -6.676 1 96.88 122 SER A N 1
ATOM 936 C CA . SER A 1 122 ? 14.32 -24.688 -7.277 1 96.88 122 SER A CA 1
ATOM 937 C C . SER A 1 122 ? 15.039 -25.531 -6.234 1 96.88 122 SER A C 1
ATOM 939 O O . SER A 1 122 ? 15.484 -26.656 -6.527 1 96.88 122 SER A O 1
ATOM 941 N N . GLY A 1 123 ? 15.258 -24.984 -5.082 1 96.31 123 GLY A N 1
ATOM 942 C CA . GLY A 1 123 ? 15.969 -25.703 -4.035 1 96.31 123 GLY A CA 1
ATOM 943 C C . GLY A 1 123 ? 17.469 -25.719 -4.227 1 96.31 123 GLY A C 1
ATOM 944 O O . GLY A 1 123 ? 18.172 -26.562 -3.674 1 96.31 123 GLY A O 1
ATOM 945 N N . ASN A 1 124 ? 17.984 -24.844 -4.996 1 97.81 124 ASN A N 1
ATOM 946 C CA . ASN A 1 124 ? 19.422 -24.719 -5.238 1 97.81 124 ASN A CA 1
ATOM 947 C C . ASN A 1 124 ? 20.109 -23.938 -4.121 1 97.81 124 ASN A C 1
ATOM 949 O O . ASN A 1 124 ? 20.281 -22.719 -4.219 1 97.81 124 ASN A O 1
ATOM 953 N N . GLN A 1 125 ? 20.625 -24.641 -3.184 1 97.69 125 GLN A N 1
ATOM 954 C CA . GLN A 1 125 ? 21.156 -24.031 -1.969 1 97.69 125 GLN A CA 1
ATOM 955 C C . GLN A 1 125 ? 22.406 -23.219 -2.268 1 97.69 125 GLN A C 1
ATOM 957 O O . GLN A 1 125 ? 22.641 -22.188 -1.641 1 97.69 125 GLN A O 1
ATOM 962 N N . ALA A 1 126 ? 23.156 -23.625 -3.174 1 98.44 126 ALA A N 1
ATOM 963 C CA . ALA A 1 126 ? 24.359 -22.875 -3.539 1 98.44 126 ALA A CA 1
ATOM 964 C C . ALA A 1 126 ? 24 -21.5 -4.09 1 98.44 126 ALA A C 1
ATOM 966 O O . ALA A 1 126 ? 24.625 -20.5 -3.721 1 98.44 126 ALA A O 1
ATOM 967 N N . ASP A 1 127 ? 23.016 -21.484 -4.957 1 98.38 127 ASP A N 1
ATOM 968 C CA . ASP A 1 127 ? 22.562 -20.219 -5.516 1 98.38 127 ASP A CA 1
ATOM 969 C C . ASP A 1 127 ? 21.875 -19.359 -4.445 1 98.38 127 ASP A C 1
ATOM 971 O O . ASP A 1 127 ? 21.984 -18.125 -4.469 1 98.38 127 ASP A O 1
ATOM 975 N N . VAL A 1 128 ? 21.156 -19.938 -3.527 1 98.38 128 VAL A N 1
ATOM 976 C CA . VAL A 1 128 ? 20.547 -19.188 -2.43 1 98.38 128 VAL A CA 1
ATOM 977 C C . VAL A 1 128 ? 21.641 -18.453 -1.651 1 98.38 128 VAL A C 1
ATOM 979 O O . VAL A 1 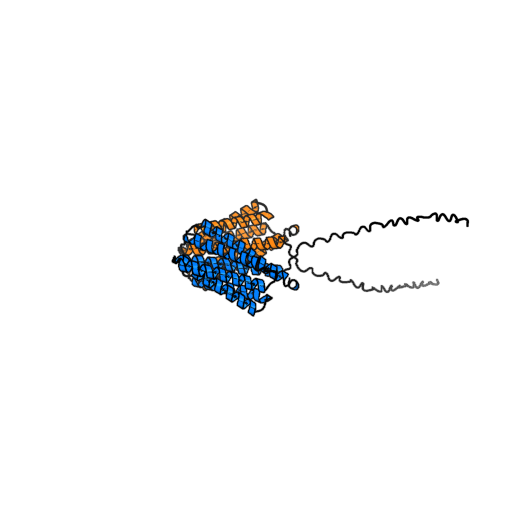128 ? 21.531 -17.266 -1.391 1 98.38 128 VAL A O 1
ATOM 982 N N . GLU A 1 129 ? 22.688 -19.156 -1.29 1 98.44 129 GLU A N 1
ATOM 983 C CA . GLU A 1 129 ? 23.781 -18.562 -0.534 1 98.44 129 GLU A CA 1
ATOM 984 C C . GLU A 1 129 ? 24.453 -17.453 -1.336 1 98.44 129 GLU A C 1
ATOM 986 O O . GLU A 1 129 ? 24.719 -16.375 -0.811 1 98.44 129 GLU A O 1
ATOM 991 N N . LYS A 1 130 ? 24.734 -17.703 -2.533 1 98.62 130 LYS A N 1
ATOM 992 C CA . LYS A 1 130 ? 25.406 -16.75 -3.418 1 98.62 130 LYS A CA 1
ATOM 993 C C . LYS A 1 130 ? 24.594 -15.453 -3.539 1 98.62 130 LYS A C 1
ATOM 995 O O . LYS A 1 130 ? 25.125 -14.367 -3.275 1 98.62 130 LYS A O 1
ATOM 1000 N N . TYR A 1 131 ? 23.391 -15.609 -3.9 1 98.75 131 TYR A N 1
ATOM 1001 C CA . TYR A 1 131 ? 22.594 -14.422 -4.195 1 98.75 131 TYR A CA 1
ATOM 1002 C C . TYR A 1 131 ? 22.203 -13.703 -2.914 1 98.75 131 TYR A C 1
ATOM 1004 O O . TYR A 1 131 ? 22.047 -12.477 -2.906 1 98.75 131 TYR A O 1
ATOM 1012 N N . ASN A 1 132 ? 22.031 -14.469 -1.831 1 98.69 132 ASN A N 1
ATOM 1013 C CA . ASN A 1 132 ? 21.797 -13.797 -0.556 1 98.69 132 ASN A CA 1
ATOM 1014 C C . ASN A 1 132 ? 22.969 -12.898 -0.177 1 98.69 132 ASN A C 1
ATOM 1016 O O . ASN A 1 132 ? 22.766 -11.766 0.281 1 98.69 132 ASN A O 1
ATOM 1020 N N . LYS A 1 133 ? 24.156 -13.344 -0.358 1 98.75 133 LYS A N 1
ATOM 1021 C CA . LYS A 1 133 ? 25.344 -12.547 -0.086 1 98.75 133 LYS A CA 1
ATOM 1022 C C . LYS A 1 133 ? 25.391 -11.305 -0.971 1 98.75 133 LYS A C 1
ATOM 1024 O O . LYS A 1 133 ? 25.672 -10.203 -0.494 1 98.75 133 LYS A O 1
ATOM 1029 N N . LEU A 1 134 ? 25.109 -11.477 -2.195 1 98.88 134 LEU A N 1
ATOM 1030 C CA . LEU A 1 134 ? 25.109 -10.352 -3.133 1 98.88 134 LEU A CA 1
ATOM 1031 C C . LEU A 1 134 ? 24.016 -9.352 -2.768 1 98.88 134 LEU A C 1
ATOM 1033 O O . LEU A 1 134 ? 24.203 -8.141 -2.922 1 98.88 134 LEU A O 1
ATOM 1037 N N . TRP A 1 135 ? 22.906 -9.906 -2.312 1 98.94 135 TRP A N 1
ATOM 1038 C CA . TRP A 1 135 ? 21.766 -9.062 -1.957 1 98.94 135 TRP A CA 1
ATOM 1039 C C . TRP A 1 135 ? 22.109 -8.141 -0.789 1 98.94 135 TRP A C 1
ATOM 1041 O O . TRP A 1 135 ? 21.844 -6.941 -0.831 1 98.94 135 TRP A O 1
ATOM 1051 N N . TYR A 1 136 ? 22.734 -8.648 0.217 1 98.88 136 TYR A N 1
ATOM 1052 C CA . TYR A 1 136 ? 23.125 -7.852 1.377 1 98.88 136 TYR A CA 1
ATOM 1053 C C . TYR A 1 136 ? 24.234 -6.879 1.021 1 98.88 136 TYR A C 1
ATOM 1055 O O . TYR A 1 136 ? 24.281 -5.762 1.54 1 98.88 136 TYR A O 1
ATOM 1063 N N . LYS A 1 137 ? 25.125 -7.305 0.149 1 98.88 137 LYS A N 1
ATOM 1064 C CA . LYS A 1 137 ? 26.156 -6.383 -0.325 1 98.88 137 LYS A CA 1
ATOM 1065 C C . LYS A 1 137 ? 25.531 -5.203 -1.067 1 98.88 137 LYS A C 1
ATOM 1067 O O . LYS A 1 137 ? 25.953 -4.059 -0.874 1 98.88 137 LYS A O 1
ATOM 1072 N N . ASN A 1 138 ? 24.609 -5.496 -1.902 1 98.94 138 ASN A N 1
ATOM 1073 C CA . ASN A 1 138 ? 23.906 -4.434 -2.607 1 98.94 138 ASN A CA 1
ATOM 1074 C C . ASN A 1 138 ? 23.203 -3.484 -1.636 1 98.94 138 ASN A C 1
ATOM 1076 O O . ASN A 1 138 ? 23.234 -2.268 -1.826 1 98.94 138 ASN A O 1
ATOM 1080 N N . ALA A 1 139 ? 22.547 -4.055 -0.621 1 98.94 139 ALA A N 1
ATOM 1081 C CA . ALA A 1 139 ? 21.906 -3.221 0.393 1 98.94 139 ALA A CA 1
ATOM 1082 C C . ALA A 1 139 ? 22.938 -2.312 1.078 1 98.94 139 ALA A C 1
ATOM 1084 O O . ALA A 1 139 ? 22.641 -1.147 1.363 1 98.94 139 ALA A O 1
ATOM 1085 N N . ASP A 1 140 ? 24.109 -2.826 1.31 1 98.88 140 ASP A N 1
ATOM 1086 C CA . ASP A 1 140 ? 25.188 -2.014 1.867 1 98.88 140 ASP A CA 1
ATOM 1087 C C . ASP A 1 140 ? 25.562 -0.872 0.924 1 98.88 140 ASP A C 1
ATOM 1089 O O . ASP A 1 140 ? 25.828 0.246 1.369 1 98.88 140 ASP A O 1
ATOM 1093 N N . ASP A 1 141 ? 25.641 -1.179 -0.304 1 98.94 141 ASP A N 1
ATOM 1094 C CA . ASP A 1 141 ? 25.953 -0.157 -1.299 1 98.94 141 ASP A CA 1
ATOM 1095 C C . ASP A 1 141 ? 24.875 0.925 -1.33 1 98.94 141 ASP A C 1
ATOM 1097 O O . ASP A 1 141 ? 25.172 2.113 -1.453 1 98.94 141 ASP A O 1
ATOM 1101 N N . ILE A 1 142 ? 23.594 0.547 -1.251 1 98.94 142 ILE A N 1
ATOM 1102 C CA . ILE A 1 142 ? 22.5 1.503 -1.206 1 98.94 142 ILE A CA 1
ATOM 1103 C C . ILE A 1 142 ? 22.609 2.369 0.046 1 98.94 142 ILE A C 1
ATOM 1105 O O . ILE A 1 142 ? 22.5 3.594 -0.026 1 98.94 142 ILE A O 1
ATOM 1109 N N . ALA A 1 143 ? 22.875 1.699 1.203 1 98.88 143 ALA A N 1
ATOM 1110 C CA . ALA A 1 143 ? 23.047 2.432 2.453 1 98.88 143 ALA A CA 1
ATOM 1111 C C . ALA A 1 143 ? 24.188 3.443 2.338 1 98.88 143 ALA A C 1
ATOM 1113 O O . ALA A 1 143 ? 24.062 4.59 2.775 1 98.88 143 ALA A O 1
ATOM 1114 N N . GLY A 1 144 ? 25.297 2.973 1.789 1 98.81 144 GLY A N 1
ATOM 1115 C CA . GLY A 1 144 ? 26.422 3.863 1.595 1 98.81 144 GLY A CA 1
ATOM 1116 C C . GLY A 1 144 ? 26.109 5.039 0.692 1 98.81 144 GLY A C 1
ATOM 1117 O O . GLY A 1 144 ? 26.5 6.176 0.985 1 98.81 144 GLY A O 1
ATOM 1118 N N . PHE A 1 145 ? 25.438 4.801 -0.394 1 98.94 145 PHE A N 1
ATOM 1119 C CA . PHE A 1 145 ? 25.062 5.859 -1.323 1 98.94 145 PHE A CA 1
ATOM 1120 C C . PHE A 1 145 ? 24.172 6.883 -0.638 1 98.94 145 PHE A C 1
ATOM 1122 O O . PHE A 1 145 ? 24.406 8.086 -0.728 1 98.94 145 PHE A O 1
ATOM 1129 N N . LEU A 1 146 ? 23.078 6.43 0.049 1 98.81 146 LEU A N 1
ATOM 1130 C CA . LEU A 1 146 ? 22.156 7.328 0.729 1 98.81 146 LEU A CA 1
ATOM 1131 C C . LEU A 1 146 ? 22.875 8.156 1.786 1 98.81 146 LEU A C 1
ATOM 1133 O O . LEU A 1 146 ? 22.672 9.375 1.866 1 98.81 146 LEU A O 1
ATOM 1137 N N . SER A 1 147 ? 23.75 7.484 2.551 1 98.62 147 SER A N 1
ATOM 1138 C CA . SER A 1 147 ? 24.469 8.172 3.617 1 98.62 147 SER A CA 1
ATOM 1139 C C . SER A 1 147 ? 25.422 9.227 3.057 1 98.62 147 SER A C 1
ATOM 1141 O O . SER A 1 147 ? 25.656 10.258 3.688 1 98.62 147 SER A O 1
ATOM 1143 N N . SER A 1 148 ? 25.953 8.984 1.907 1 98.38 148 SER A N 1
ATOM 1144 C CA . SER A 1 148 ? 26.859 9.953 1.287 1 98.38 148 SER A CA 1
ATOM 1145 C C . SER A 1 148 ? 26.078 11.156 0.743 1 98.38 148 SER A C 1
ATOM 1147 O O . SER A 1 148 ? 26.641 12.25 0.645 1 98.38 148 SER A O 1
ATOM 1149 N N . ALA A 1 149 ? 24.828 10.992 0.456 1 97.88 149 ALA A N 1
ATOM 1150 C CA . ALA A 1 149 ? 24.016 12.031 -0.166 1 97.88 149 ALA A CA 1
ATOM 1151 C C . ALA A 1 149 ? 23.406 12.961 0.886 1 97.88 149 ALA A C 1
ATOM 1153 O O . ALA A 1 149 ? 23.156 14.133 0.609 1 97.88 149 ALA A O 1
ATOM 1154 N N . ASN A 1 150 ? 23.156 12.484 2.021 1 98.44 150 ASN A N 1
ATOM 1155 C CA . ASN A 1 150 ? 22.453 13.219 3.064 1 98.44 150 ASN A CA 1
ATOM 1156 C C . ASN A 1 150 ? 23.047 12.953 4.441 1 98.44 150 ASN A C 1
ATOM 1158 O O . ASN A 1 150 ? 22.969 11.836 4.953 1 98.44 150 ASN A O 1
ATOM 1162 N N . PRO A 1 151 ? 23.672 14.031 5.102 1 98.12 151 PRO A N 1
ATOM 1163 C CA . PRO A 1 151 ? 24.344 13.82 6.387 1 98.12 151 PRO A CA 1
ATOM 1164 C C . PRO A 1 151 ? 23.375 13.414 7.496 1 98.12 151 PRO A C 1
ATOM 1166 O O . PRO A 1 151 ? 23.797 12.984 8.57 1 98.12 151 PRO A O 1
ATOM 1169 N N . ASN A 1 152 ? 22.094 13.5 7.23 1 98.69 152 ASN A N 1
ATOM 1170 C CA . ASN A 1 152 ? 21.094 13.109 8.211 1 98.69 152 ASN A CA 1
ATOM 1171 C C . ASN A 1 152 ? 20.703 11.641 8.055 1 98.69 152 ASN A C 1
ATOM 1173 O O . ASN A 1 152 ? 19.781 11.164 8.727 1 98.69 152 ASN A O 1
ATOM 1177 N N . TRP A 1 153 ? 21.328 10.906 7.133 1 98.62 153 TRP A N 1
ATOM 1178 C CA . TRP A 1 153 ? 21.172 9.469 6.945 1 98.62 153 TRP A CA 1
ATOM 1179 C C . TRP A 1 153 ? 22.438 8.727 7.363 1 98.62 153 TRP A C 1
ATOM 1181 O O . TRP A 1 153 ? 23.172 8.211 6.512 1 98.62 153 TRP A O 1
ATOM 1191 N N . PRO A 1 154 ? 22.672 8.594 8.727 1 98.62 154 PRO A N 1
ATOM 1192 C CA . PRO A 1 154 ? 23.859 7.844 9.125 1 98.62 154 PRO A CA 1
ATOM 1193 C C . PRO A 1 154 ? 23.906 6.445 8.508 1 98.62 154 PRO A C 1
ATOM 1195 O O . PRO A 1 154 ? 22.891 5.75 8.477 1 98.62 154 PRO A O 1
ATOM 1198 N N . LYS A 1 155 ? 25.062 6.074 8.086 1 98.5 155 LYS A N 1
ATOM 1199 C CA . LYS A 1 155 ? 25.219 4.816 7.363 1 98.5 155 LYS A CA 1
ATOM 1200 C C . LYS A 1 155 ? 24.766 3.633 8.203 1 98.5 155 LYS A C 1
ATOM 1202 O O . LYS A 1 155 ? 24.109 2.721 7.699 1 98.5 155 LYS A O 1
ATOM 1207 N N . LYS A 1 156 ? 25.109 3.641 9.461 1 98.56 156 LYS A N 1
ATOM 1208 C CA . LYS A 1 156 ? 24.719 2.557 10.359 1 98.56 156 LYS A CA 1
ATOM 1209 C C . LYS A 1 156 ? 23.188 2.42 10.422 1 98.56 156 LYS A C 1
ATOM 1211 O O . LYS A 1 156 ? 22.672 1.306 10.43 1 98.56 156 LYS A O 1
ATOM 1216 N N . GLU A 1 157 ? 22.484 3.527 10.492 1 98.69 157 GLU A N 1
ATOM 1217 C CA . GLU A 1 157 ? 21.016 3.518 10.539 1 98.69 157 GLU A CA 1
ATOM 1218 C C . GLU A 1 157 ? 20.438 3.035 9.211 1 98.69 157 GLU A C 1
ATOM 1220 O O . GLU A 1 157 ? 19.516 2.219 9.203 1 98.69 157 GLU A O 1
ATOM 1225 N N . MET A 1 158 ? 20.969 3.504 8.086 1 98.81 158 MET A N 1
ATOM 1226 C CA . MET A 1 158 ? 20.484 3.072 6.773 1 98.81 158 MET A CA 1
ATOM 1227 C C . MET A 1 158 ? 20.703 1.572 6.59 1 98.81 158 MET A C 1
ATOM 1229 O O . MET A 1 158 ? 19.812 0.875 6.098 1 98.81 158 MET A O 1
ATOM 1233 N N . LYS A 1 159 ? 21.859 1.136 6.988 1 98.88 159 LYS A N 1
ATOM 1234 C CA . LYS A 1 159 ? 22.156 -0.291 6.879 1 98.88 159 LYS A CA 1
ATOM 1235 C C . LYS A 1 159 ? 21.172 -1.116 7.707 1 98.88 159 LYS A C 1
ATOM 1237 O O . LYS A 1 159 ? 20.672 -2.143 7.246 1 98.88 159 LYS A O 1
ATOM 1242 N N . ALA A 1 160 ? 20.938 -0.689 8.922 1 98.88 160 ALA A N 1
ATOM 1243 C CA . ALA A 1 160 ? 20.031 -1.419 9.805 1 98.88 160 ALA A CA 1
ATOM 1244 C C . ALA A 1 160 ? 18.625 -1.48 9.211 1 98.88 160 ALA A C 1
ATOM 1246 O O . ALA A 1 160 ? 17.969 -2.523 9.258 1 98.88 160 ALA A O 1
ATOM 1247 N N . LEU A 1 161 ? 18.156 -0.404 8.664 1 98.94 161 LEU A N 1
ATOM 1248 C CA . LEU A 1 161 ? 16.828 -0.349 8.055 1 98.94 161 LEU A CA 1
ATOM 1249 C C . LEU A 1 161 ? 16.75 -1.282 6.848 1 98.94 161 LEU A C 1
ATOM 1251 O O . LEU A 1 161 ? 15.773 -2.023 6.699 1 98.94 161 LEU A O 1
ATOM 1255 N N . LEU A 1 162 ? 17.766 -1.283 6.027 1 98.94 162 LEU A N 1
ATOM 1256 C CA . LEU A 1 162 ? 17.75 -2.109 4.824 1 98.94 162 LEU A CA 1
ATOM 1257 C C . LEU A 1 162 ? 17.922 -3.584 5.176 1 98.94 162 LEU A C 1
ATOM 1259 O O . LEU A 1 162 ? 17.297 -4.449 4.562 1 98.94 162 LEU A O 1
ATOM 1263 N N . ASP A 1 163 ? 18.766 -3.91 6.184 1 98.88 163 ASP A N 1
ATOM 1264 C CA . ASP A 1 163 ? 18.922 -5.289 6.641 1 98.88 163 ASP A CA 1
ATOM 1265 C C . ASP A 1 163 ? 17.594 -5.859 7.125 1 98.88 163 ASP A C 1
ATOM 1267 O O . ASP A 1 163 ? 17.25 -7 6.809 1 98.88 163 ASP A O 1
ATOM 1271 N N . ARG A 1 164 ? 16.922 -5.09 7.891 1 98.88 164 ARG A N 1
ATOM 1272 C CA . ARG A 1 164 ? 15.625 -5.543 8.391 1 98.88 164 ARG A CA 1
ATOM 1273 C C . ARG A 1 164 ? 14.625 -5.734 7.25 1 98.88 164 ARG A C 1
ATOM 1275 O O . ARG A 1 164 ? 13.852 -6.691 7.246 1 98.88 164 ARG A O 1
ATOM 1282 N N . HIS A 1 165 ? 14.617 -4.824 6.285 1 98.88 165 HIS A N 1
ATOM 1283 C CA . HIS A 1 165 ? 13.789 -4.969 5.09 1 98.88 165 HIS A CA 1
ATOM 1284 C C . HIS A 1 165 ? 14.062 -6.293 4.387 1 98.88 165 HIS A C 1
ATOM 1286 O O . HIS A 1 165 ? 13.133 -7.004 4.004 1 98.88 165 HIS A O 1
ATOM 1292 N N . LEU A 1 166 ? 15.352 -6.652 4.227 1 98.94 166 LEU A N 1
ATOM 1293 C CA . LEU A 1 166 ? 15.734 -7.898 3.564 1 98.94 166 LEU A CA 1
ATOM 1294 C C . LEU A 1 166 ? 15.258 -9.102 4.367 1 98.94 166 LEU A C 1
ATOM 1296 O O . LEU A 1 166 ? 14.758 -10.078 3.793 1 98.94 166 LEU A O 1
ATOM 1300 N N . LYS A 1 167 ? 15.398 -9 5.652 1 98.75 167 LYS A N 1
ATOM 1301 C CA . LYS A 1 167 ? 14.977 -10.102 6.516 1 98.75 167 LYS A CA 1
ATOM 1302 C C . LYS A 1 167 ? 13.477 -10.344 6.395 1 98.75 167 LYS A C 1
ATOM 1304 O O . LYS A 1 167 ? 13.031 -11.484 6.254 1 98.75 167 LYS A O 1
ATOM 1309 N N . LEU A 1 168 ? 12.688 -9.336 6.457 1 98.88 168 LEU A N 1
ATOM 1310 C CA . LEU A 1 168 ? 11.234 -9.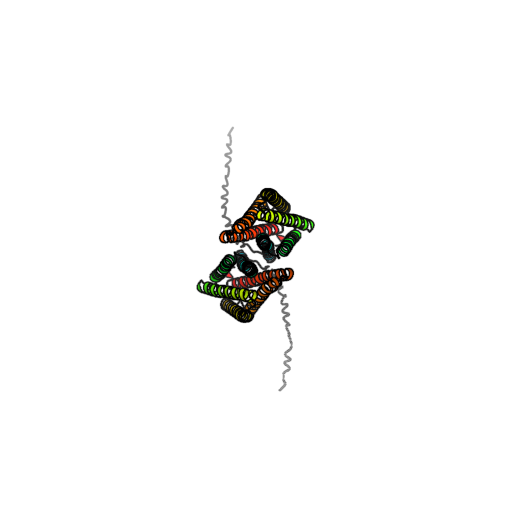461 6.402 1 98.88 168 LEU A CA 1
ATOM 1311 C C . LEU A 1 168 ? 10.789 -9.953 5.031 1 98.88 168 LEU A C 1
ATOM 1313 O O . LEU A 1 168 ? 9.844 -10.742 4.93 1 98.88 168 LEU A O 1
ATOM 1317 N N . THR A 1 169 ? 11.469 -9.508 3.932 1 98.88 169 THR A N 1
ATOM 1318 C CA . THR A 1 169 ? 11.172 -10.008 2.594 1 98.88 169 THR A CA 1
ATOM 1319 C C . THR A 1 169 ? 11.516 -11.484 2.482 1 98.88 169 THR A C 1
ATOM 1321 O O . THR A 1 169 ? 10.734 -12.266 1.929 1 98.88 169 THR A O 1
ATOM 1324 N N . THR A 1 170 ? 12.664 -11.875 3.047 1 98.62 170 THR A N 1
ATOM 1325 C CA . THR A 1 170 ? 13.07 -13.281 3.066 1 98.62 170 THR A CA 1
ATOM 1326 C C . THR A 1 170 ? 12.039 -14.125 3.812 1 98.62 170 THR A C 1
ATOM 1328 O O . THR A 1 170 ? 11.688 -15.219 3.365 1 98.62 170 THR A O 1
ATOM 1331 N N . ASP A 1 171 ? 11.578 -13.625 4.941 1 98.5 171 ASP A N 1
ATOM 1332 C CA . ASP A 1 171 ? 10.578 -14.344 5.727 1 98.5 171 ASP A CA 1
ATOM 1333 C C . ASP A 1 171 ? 9.32 -14.609 4.906 1 98.5 171 ASP A C 1
ATOM 1335 O O . ASP A 1 171 ? 8.727 -15.68 4.996 1 98.5 171 ASP A O 1
ATOM 1339 N N . GLU A 1 172 ? 8.883 -13.609 4.109 1 98.69 172 GLU A N 1
ATOM 1340 C CA . GLU A 1 172 ? 7.719 -13.812 3.248 1 98.69 172 GLU A CA 1
ATOM 1341 C C . GLU A 1 172 ? 7.926 -15.008 2.322 1 98.69 172 GLU A C 1
ATOM 1343 O O . GLU A 1 172 ? 7.051 -15.875 2.207 1 98.69 172 GLU A O 1
ATOM 1348 N N . VAL A 1 173 ? 9.078 -15.062 1.637 1 98.69 173 VAL A N 1
ATOM 1349 C CA . VAL A 1 173 ? 9.383 -16.125 0.68 1 98.69 173 VAL A CA 1
ATOM 1350 C C . VAL A 1 173 ? 9.398 -17.469 1.394 1 98.69 173 VAL A C 1
ATOM 1352 O O . VAL A 1 173 ? 8.773 -18.422 0.931 1 98.69 173 VAL A O 1
ATOM 1355 N N . VAL A 1 174 ? 10.047 -17.547 2.561 1 97.69 174 VAL A N 1
ATOM 1356 C CA . VAL A 1 174 ? 10.234 -18.797 3.301 1 97.69 174 VAL A CA 1
ATOM 1357 C C . VAL A 1 174 ? 8.883 -19.312 3.783 1 97.69 174 VAL A C 1
ATOM 1359 O O . VAL A 1 174 ? 8.562 -20.484 3.594 1 97.69 174 VAL A O 1
ATOM 1362 N N . TYR A 1 175 ? 8.094 -18.453 4.41 1 98.62 175 TYR A N 1
ATOM 1363 C CA . TYR A 1 175 ? 6.816 -18.891 4.961 1 98.62 175 TYR A CA 1
ATOM 1364 C C . TYR A 1 175 ? 5.848 -19.281 3.848 1 98.62 175 TYR A C 1
ATOM 1366 O O . TYR A 1 175 ? 5.047 -20.203 4.004 1 98.62 175 TYR A O 1
ATOM 1374 N N . ARG A 1 176 ? 5.922 -18.562 2.744 1 98.56 176 ARG A N 1
ATOM 1375 C CA . ARG A 1 176 ? 5.059 -18.922 1.626 1 98.56 176 ARG A CA 1
ATOM 1376 C C . ARG A 1 176 ? 5.441 -20.281 1.056 1 98.56 176 ARG A C 1
ATOM 1378 O O . ARG A 1 176 ? 4.57 -21.094 0.737 1 98.56 176 ARG A O 1
ATOM 1385 N N . MET A 1 177 ? 6.715 -20.594 0.933 1 97.62 177 MET A N 1
ATOM 1386 C CA . MET A 1 177 ? 7.188 -21.891 0.463 1 97.62 177 MET A CA 1
ATOM 1387 C C . MET A 1 177 ? 6.684 -23.016 1.368 1 97.62 177 MET A C 1
ATOM 1389 O O . MET A 1 177 ? 6.414 -24.125 0.901 1 97.62 177 MET A O 1
ATOM 1393 N N . LYS A 1 178 ? 6.516 -22.688 2.617 1 97.62 178 LYS A N 1
ATOM 1394 C CA . LYS A 1 178 ? 6.059 -23.672 3.598 1 97.62 178 LYS A CA 1
ATOM 1395 C C . LYS A 1 178 ? 4.535 -23.688 3.678 1 97.62 178 LYS A C 1
ATOM 1397 O O . LYS A 1 178 ? 3.959 -24.469 4.453 1 97.62 178 LYS A O 1
ATOM 1402 N N . LYS A 1 179 ? 3.855 -22.812 3.025 1 98.31 179 LYS A N 1
ATOM 1403 C CA . LYS A 1 179 ? 2.402 -22.656 3.027 1 98.31 179 LYS A CA 1
ATOM 1404 C C . LYS A 1 179 ? 1.892 -22.281 4.418 1 98.31 179 LYS A C 1
ATOM 1406 O O . LYS A 1 179 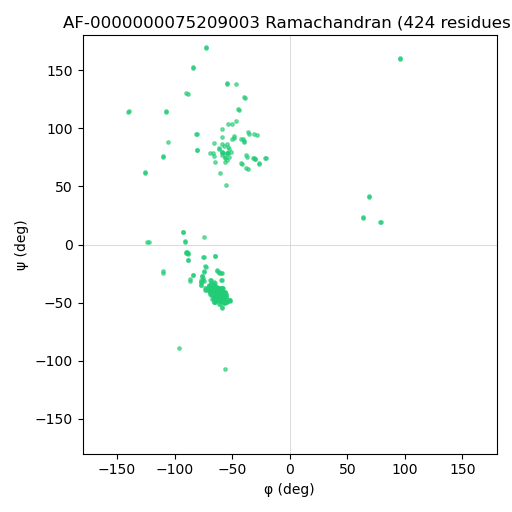? 0.788 -22.672 4.801 1 98.31 179 LYS A O 1
ATOM 1411 N N . ASP A 1 180 ? 2.797 -21.719 5.145 1 98.75 180 ASP A N 1
ATOM 1412 C CA . ASP A 1 180 ? 2.408 -21.094 6.406 1 98.75 180 ASP A CA 1
ATOM 1413 C C . ASP A 1 180 ? 1.829 -19.703 6.172 1 98.75 180 ASP A C 1
ATOM 1415 O O . ASP A 1 180 ? 2.508 -18.688 6.398 1 98.75 180 ASP A O 1
ATOM 1419 N N . TRP A 1 181 ? 0.562 -19.656 5.812 1 98.75 181 TRP A N 1
ATOM 1420 C CA . TRP A 1 181 ? -0.066 -18.438 5.348 1 98.75 181 TRP A CA 1
ATOM 1421 C C . TRP A 1 181 ? -0.166 -17.406 6.477 1 98.75 181 TRP A C 1
ATOM 1423 O O . TRP A 1 181 ? -0.065 -16.203 6.242 1 98.75 181 TRP A O 1
ATOM 1433 N N . VAL A 1 182 ? -0.408 -17.828 7.668 1 98.62 182 VAL A N 1
ATOM 1434 C CA . VAL A 1 182 ? -0.497 -16.906 8.805 1 98.62 182 VAL A CA 1
ATOM 1435 C C . VAL A 1 182 ? 0.83 -16.172 8.984 1 98.62 182 VAL A C 1
ATOM 1437 O O . VAL A 1 182 ? 0.86 -14.945 9.078 1 98.62 182 VAL A O 1
ATOM 1440 N N . SER A 1 183 ? 1.967 -16.922 8.977 1 98.88 183 SER A N 1
ATOM 1441 C CA . SER A 1 183 ? 3.285 -16.312 9.133 1 98.88 183 SER A CA 1
ATOM 1442 C C . SER A 1 183 ? 3.664 -15.492 7.902 1 98.88 183 SER A C 1
ATOM 1444 O O . SER A 1 183 ? 4.324 -14.453 8.023 1 98.88 183 SER A O 1
ATOM 1446 N N . ASP A 1 184 ? 3.258 -15.961 6.75 1 98.81 184 ASP A N 1
ATOM 1447 C CA . ASP A 1 184 ? 3.486 -15.25 5.5 1 98.81 184 ASP A CA 1
ATOM 1448 C C . ASP A 1 184 ? 2.865 -13.852 5.543 1 98.81 184 ASP A C 1
ATOM 1450 O O . ASP A 1 184 ? 3.533 -12.859 5.238 1 98.81 184 ASP A O 1
ATOM 1454 N N . ILE A 1 185 ? 1.618 -13.773 5.992 1 98.88 185 ILE A N 1
ATOM 1455 C CA . ILE A 1 185 ? 0.882 -12.516 6.062 1 98.88 185 ILE A CA 1
ATOM 1456 C C . ILE A 1 185 ? 1.47 -11.633 7.16 1 98.88 185 ILE A C 1
ATOM 1458 O O . ILE A 1 185 ? 1.623 -10.422 6.98 1 98.88 185 ILE A O 1
ATOM 1462 N N . LYS A 1 186 ? 1.835 -12.227 8.258 1 98.88 186 LYS A N 1
ATOM 1463 C CA . LYS A 1 186 ? 2.465 -11.469 9.336 1 98.88 186 LYS A CA 1
ATOM 1464 C C . LYS A 1 186 ? 3.779 -10.852 8.883 1 98.88 186 LYS A C 1
ATOM 1466 O O . LYS A 1 186 ? 4.074 -9.695 9.203 1 98.88 186 LYS A O 1
ATOM 1471 N N . ALA A 1 187 ? 4.59 -11.609 8.156 1 98.88 187 ALA A N 1
ATOM 1472 C CA . ALA A 1 187 ? 5.852 -11.094 7.637 1 98.88 187 ALA A CA 1
ATOM 1473 C C . ALA A 1 187 ? 5.617 -9.906 6.703 1 98.88 187 ALA A C 1
ATOM 1475 O O . ALA A 1 187 ? 6.332 -8.906 6.766 1 98.88 187 ALA A O 1
ATOM 1476 N N . TYR A 1 188 ? 4.617 -10.016 5.816 1 98.88 188 TYR A N 1
ATOM 1477 C CA . TYR A 1 188 ? 4.293 -8.898 4.938 1 98.88 188 TYR A CA 1
ATOM 1478 C C . TYR A 1 188 ? 3.859 -7.68 5.742 1 98.88 188 TYR A C 1
ATOM 1480 O O . TYR A 1 188 ? 4.293 -6.559 5.465 1 98.88 188 TYR A O 1
ATOM 1488 N N . ASP A 1 189 ? 2.984 -7.879 6.734 1 98.88 189 ASP A N 1
ATOM 1489 C CA . ASP A 1 189 ? 2.492 -6.766 7.539 1 98.88 189 ASP A CA 1
ATOM 1490 C C . ASP A 1 189 ? 3.639 -6.059 8.258 1 98.88 189 ASP A C 1
ATOM 1492 O O . ASP A 1 189 ? 3.697 -4.824 8.273 1 98.88 189 ASP A O 1
ATOM 1496 N N . LEU A 1 190 ? 4.512 -6.809 8.828 1 98.94 190 LEU A N 1
ATOM 1497 C CA . LEU A 1 190 ? 5.688 -6.234 9.477 1 98.94 190 LEU A CA 1
ATOM 1498 C C . LEU A 1 190 ? 6.566 -5.508 8.461 1 98.94 190 LEU A C 1
ATOM 1500 O O . LEU A 1 190 ? 7.105 -4.438 8.758 1 98.94 190 LEU A O 1
ATOM 1504 N N . GLY A 1 191 ? 6.707 -6.129 7.309 1 98.88 191 GLY A N 1
ATOM 1505 C CA . GLY A 1 191 ? 7.48 -5.504 6.246 1 98.88 191 GLY A CA 1
ATOM 1506 C C . GLY A 1 191 ? 6.895 -4.184 5.781 1 98.88 191 GLY A C 1
ATOM 1507 O O . GLY A 1 191 ? 7.633 -3.229 5.531 1 98.88 191 GLY A O 1
ATOM 1508 N N . TYR A 1 192 ? 5.578 -4.172 5.641 1 98.88 192 TYR A N 1
ATOM 1509 C CA . TYR A 1 192 ? 4.898 -2.949 5.227 1 98.88 192 TYR A CA 1
ATOM 1510 C C . TYR A 1 192 ? 5.078 -1.85 6.266 1 98.88 192 TYR A C 1
ATOM 1512 O O . TYR A 1 192 ? 5.391 -0.708 5.926 1 98.88 192 TYR A O 1
ATOM 1520 N N . ASP A 1 193 ? 4.914 -2.17 7.52 1 98.81 193 ASP A N 1
ATOM 1521 C CA . ASP A 1 193 ? 5.145 -1.196 8.578 1 98.81 193 ASP A CA 1
ATOM 1522 C C . ASP A 1 193 ? 6.59 -0.705 8.578 1 98.81 193 ASP A C 1
ATOM 1524 O O . ASP A 1 193 ? 6.844 0.492 8.727 1 98.81 193 ASP A O 1
ATOM 1528 N N . HIS A 1 194 ? 7.434 -1.599 8.375 1 98.94 194 HIS A N 1
ATOM 1529 C CA . HIS A 1 194 ? 8.852 -1.267 8.391 1 98.94 194 HIS A CA 1
ATOM 1530 C C . HIS A 1 194 ? 9.227 -0.351 7.23 1 98.94 194 HIS A C 1
ATOM 1532 O O . HIS A 1 194 ? 10.031 0.569 7.391 1 98.94 194 HIS A O 1
ATOM 1538 N N . ILE A 1 195 ? 8.633 -0.622 6.082 1 98.94 195 ILE A N 1
ATOM 1539 C CA . ILE A 1 195 ? 9.023 0.165 4.918 1 98.94 195 ILE A CA 1
ATOM 1540 C C . ILE A 1 195 ? 8.539 1.604 5.082 1 98.94 195 ILE A C 1
ATOM 1542 O O . ILE A 1 195 ? 9.164 2.537 4.57 1 98.94 195 ILE A O 1
ATOM 1546 N N . LEU A 1 196 ? 7.422 1.784 5.785 1 98.88 196 LEU A N 1
ATOM 1547 C CA . LEU A 1 196 ? 6.949 3.133 6.078 1 98.88 196 LEU A CA 1
ATOM 1548 C C . LEU A 1 196 ? 7.926 3.865 6.992 1 98.88 196 LEU A C 1
ATOM 1550 O O . LEU A 1 196 ? 8.102 5.078 6.871 1 98.88 196 LEU A O 1
ATOM 1554 N N . VAL A 1 197 ? 8.562 3.131 7.906 1 98.88 197 VAL A N 1
ATOM 1555 C CA . VAL A 1 197 ? 9.594 3.721 8.75 1 98.88 197 VAL A CA 1
ATOM 1556 C C . VAL A 1 197 ? 10.766 4.188 7.879 1 98.88 197 VAL A C 1
ATOM 1558 O O . VAL A 1 197 ? 11.289 5.281 8.078 1 98.88 197 VAL A O 1
ATOM 1561 N N . LEU A 1 198 ? 11.164 3.361 6.93 1 98.94 198 LEU A N 1
ATOM 1562 C CA . LEU A 1 198 ? 12.234 3.752 6.008 1 98.94 198 LEU A CA 1
ATOM 1563 C C . LEU A 1 198 ? 11.836 4.996 5.219 1 98.94 198 LEU A C 1
ATOM 1565 O O . LEU A 1 198 ? 12.625 5.938 5.102 1 98.94 198 LEU A O 1
ATOM 1569 N N . ALA A 1 199 ? 10.602 5.02 4.688 1 98.88 199 ALA A N 1
ATOM 1570 C CA . ALA A 1 199 ? 10.102 6.164 3.93 1 98.88 199 ALA A CA 1
ATOM 1571 C C . ALA A 1 199 ? 10.141 7.438 4.77 1 98.88 199 ALA A C 1
ATOM 1573 O O . ALA A 1 199 ? 10.57 8.492 4.289 1 98.88 199 ALA A O 1
ATOM 1574 N N . ASP A 1 200 ? 9.695 7.309 5.992 1 98.69 200 ASP A N 1
ATOM 1575 C CA . ASP A 1 200 ? 9.695 8.453 6.902 1 98.69 200 ASP A CA 1
ATOM 1576 C C . ASP A 1 200 ? 11.117 8.93 7.172 1 98.69 200 ASP A C 1
ATOM 1578 O O . ASP A 1 200 ? 11.367 10.141 7.227 1 98.69 200 ASP A O 1
ATOM 1582 N N . THR A 1 201 ? 12.023 8 7.414 1 98.88 201 THR A N 1
ATOM 1583 C CA . THR A 1 201 ? 13.414 8.344 7.668 1 98.88 201 THR A CA 1
ATOM 1584 C C . THR A 1 201 ? 14.008 9.117 6.496 1 98.88 201 THR A C 1
ATOM 1586 O O . THR A 1 201 ? 14.68 10.133 6.688 1 98.88 201 THR A O 1
ATOM 1589 N N . LEU A 1 202 ? 13.703 8.68 5.305 1 98.88 202 LEU A N 1
ATOM 1590 C CA . LEU A 1 202 ? 14.219 9.328 4.105 1 98.88 202 LEU A CA 1
ATOM 1591 C C . LEU A 1 202 ? 13.633 10.727 3.953 1 98.88 202 LEU A C 1
ATOM 1593 O O . LEU A 1 202 ? 14.367 11.688 3.713 1 98.88 202 LEU A O 1
ATOM 1597 N N . SER A 1 203 ? 12.312 10.883 4.109 1 98.62 203 SER A N 1
ATOM 1598 C CA . SER A 1 203 ? 11.688 12.195 3.957 1 98.62 203 SER A CA 1
ATOM 1599 C C . SER A 1 203 ? 12.156 13.164 5.039 1 98.62 203 SER A C 1
ATOM 1601 O O . SER A 1 203 ? 12.391 14.344 4.766 1 98.62 203 SER A O 1
ATOM 1603 N N . LYS A 1 204 ? 12.297 12.648 6.254 1 98.25 204 LYS A N 1
ATOM 1604 C CA . LYS A 1 204 ? 12.789 13.492 7.34 1 98.25 204 LYS A CA 1
ATOM 1605 C C . LYS A 1 204 ? 14.195 13.992 7.047 1 98.25 204 LYS A C 1
ATOM 1607 O O . LYS A 1 204 ? 14.508 15.164 7.293 1 98.25 204 LYS A O 1
ATOM 1612 N N . GLY A 1 205 ? 15.023 13.102 6.582 1 98.75 205 GLY A N 1
ATOM 1613 C CA . GLY A 1 205 ? 16.375 13.508 6.23 1 98.75 205 GLY A CA 1
ATOM 1614 C C . GLY A 1 205 ? 16.422 14.578 5.152 1 98.75 205 GLY A C 1
ATOM 1615 O O . GLY A 1 205 ? 17.203 15.523 5.234 1 98.75 205 GLY A O 1
ATOM 1616 N N . ILE A 1 206 ? 15.609 14.453 4.148 1 98.75 206 ILE A N 1
ATOM 1617 C CA . ILE A 1 206 ? 15.539 15.43 3.072 1 98.75 206 ILE A CA 1
ATOM 1618 C C . ILE A 1 206 ? 15.07 16.781 3.625 1 98.75 206 ILE A C 1
ATOM 1620 O O . ILE A 1 206 ? 15.656 17.812 3.324 1 98.75 206 ILE A O 1
ATOM 1624 N N . MET A 1 207 ? 14.008 16.812 4.477 1 97.94 207 MET A N 1
ATOM 1625 C CA . MET A 1 207 ? 13.492 18.047 5.051 1 97.94 207 MET A CA 1
ATOM 1626 C C . MET A 1 207 ? 14.555 18.734 5.906 1 97.94 207 MET A C 1
ATOM 1628 O O . MET A 1 207 ? 14.664 19.953 5.898 1 97.94 207 MET A O 1
ATOM 1632 N N . LYS A 1 208 ? 15.312 17.906 6.605 1 98.06 208 LYS A N 1
ATOM 1633 C CA . LYS A 1 208 ? 16.359 18.453 7.457 1 98.06 208 LYS A CA 1
ATOM 1634 C C . LYS A 1 208 ? 17.484 19.078 6.625 1 98.06 208 LYS A C 1
ATOM 1636 O O . LYS A 1 208 ? 18.062 20.094 7.008 1 98.06 208 LYS A O 1
ATOM 1641 N N . GLN A 1 209 ? 17.781 18.453 5.547 1 98.38 209 GLN A N 1
ATOM 1642 C CA . GLN A 1 209 ? 18.875 18.938 4.711 1 98.38 209 GLN A CA 1
ATOM 1643 C C . GLN A 1 209 ? 18.469 20.172 3.922 1 98.38 209 GLN A C 1
ATOM 1645 O O . GLN A 1 209 ? 19.312 21.016 3.598 1 98.38 209 GLN A O 1
ATOM 1650 N N . PHE A 1 210 ? 17.156 20.297 3.59 1 98 210 PHE A N 1
ATOM 1651 C CA . PHE A 1 210 ? 16.656 21.406 2.787 1 98 210 PHE A CA 1
ATOM 1652 C C . PHE A 1 210 ? 15.523 22.125 3.496 1 98 210 PHE A C 1
ATOM 1654 O O . PHE A 1 210 ? 14.43 22.266 2.943 1 98 210 PHE A O 1
ATOM 1661 N N . PRO A 1 211 ? 15.727 22.719 4.66 1 95.44 211 PRO A N 1
ATOM 1662 C CA . PRO A 1 211 ? 14.648 23.312 5.461 1 95.44 211 PRO A CA 1
ATOM 1663 C C . PRO A 1 211 ? 13.93 24.453 4.73 1 95.44 211 PRO A C 1
ATOM 1665 O O . PRO A 1 211 ? 12.758 24.719 4.988 1 95.44 211 PRO A O 1
ATOM 1668 N N . GLN A 1 212 ? 14.57 25.062 3.828 1 95.44 212 GLN A N 1
ATOM 1669 C CA . GLN A 1 212 ? 13.992 26.203 3.127 1 95.44 212 GLN A CA 1
ATOM 1670 C C . GLN A 1 212 ? 12.898 25.75 2.158 1 95.44 212 GLN A C 1
ATOM 1672 O O . GLN A 1 212 ? 12.078 26.562 1.724 1 95.44 212 GLN A O 1
ATOM 1677 N N . LYS A 1 213 ? 12.977 24.531 1.869 1 95.19 213 LYS A N 1
ATOM 1678 C CA . LYS A 1 213 ? 11.984 24 0.934 1 95.19 213 LYS A CA 1
ATOM 1679 C C . LYS A 1 213 ? 10.742 23.516 1.669 1 95.19 213 LYS A C 1
ATOM 1681 O O . LYS A 1 213 ? 9.719 23.234 1.043 1 95.19 213 LYS A O 1
ATOM 1686 N N . PHE A 1 214 ? 10.875 23.516 2.969 1 93.12 214 PHE A N 1
ATOM 1687 C CA . PHE A 1 214 ? 9.797 22.875 3.715 1 93.12 214 PHE A CA 1
ATOM 1688 C C . PHE A 1 214 ? 9.445 23.688 4.961 1 93.12 214 PHE A C 1
ATOM 1690 O O . PHE A 1 214 ? 8.281 23.75 5.355 1 93.12 214 PHE A O 1
ATOM 1697 N N . MET B 1 1 ? -44.812 101.875 9.703 1 27.61 1 MET B N 1
ATOM 1698 C CA . MET B 1 1 ? -44.938 100.438 9.578 1 27.61 1 MET B CA 1
ATOM 1699 C C . MET B 1 1 ? -43.656 99.75 9.047 1 27.61 1 MET B C 1
ATOM 1701 O O . MET B 1 1 ? -43.5 99.625 7.832 1 27.61 1 MET B O 1
ATOM 1705 N N . MET B 1 2 ? -42.469 100.375 9.461 1 31.95 2 MET B N 1
ATOM 1706 C CA . MET B 1 2 ? -41.125 100.188 8.922 1 31.95 2 MET B CA 1
ATOM 1707 C C . MET B 1 2 ? -40.625 98.75 9.188 1 31.95 2 MET B C 1
ATOM 1709 O O . MET B 1 2 ? -40.531 98.312 10.336 1 31.95 2 MET B O 1
ATOM 1713 N N . LYS B 1 3 ? -40.938 97.75 8.25 1 34.12 3 LYS B N 1
ATOM 1714 C CA . LYS B 1 3 ? -40.75 96.312 8.172 1 34.12 3 LYS B CA 1
ATOM 1715 C C . LYS B 1 3 ? -39.281 95.938 8.195 1 34.12 3 LYS B C 1
ATOM 1717 O O . LYS B 1 3 ? -38.5 96.375 7.336 1 34.12 3 LYS B O 1
ATOM 1722 N N . ILE B 1 4 ? -38.656 95.875 9.383 1 36.88 4 ILE B N 1
ATOM 1723 C CA . ILE B 1 4 ? -37.281 95.562 9.742 1 36.88 4 ILE B CA 1
ATOM 1724 C C . ILE B 1 4 ? -36.938 94.125 9.211 1 36.88 4 ILE B C 1
ATOM 1726 O O . ILE B 1 4 ? -37.562 93.188 9.594 1 36.88 4 ILE B O 1
ATOM 1730 N N . ARG B 1 5 ? -36.688 94 7.891 1 35 5 ARG B N 1
ATOM 1731 C CA . ARG B 1 5 ? -36.344 92.75 7.148 1 35 5 ARG B CA 1
ATOM 1732 C C . ARG B 1 5 ? -35.125 92.062 7.723 1 35 5 ARG B C 1
ATOM 1734 O O . ARG B 1 5 ? -34.031 92.625 7.68 1 35 5 ARG B O 1
ATOM 1741 N N . ASN B 1 6 ? -35.219 91.438 8.938 1 30.84 6 ASN B N 1
ATOM 1742 C CA . ASN B 1 6 ? -34.125 90.75 9.641 1 30.84 6 ASN B CA 1
ATOM 1743 C C . ASN B 1 6 ? -33.469 89.688 8.773 1 30.84 6 ASN B C 1
ATOM 1745 O O . ASN B 1 6 ? -34.125 88.75 8.344 1 30.84 6 ASN B O 1
ATOM 1749 N N . THR B 1 7 ? -32.562 90.062 7.816 1 34.97 7 THR B N 1
ATOM 1750 C CA . THR B 1 7 ? -31.766 89.25 6.93 1 34.97 7 THR B CA 1
ATOM 1751 C C . THR B 1 7 ? -30.969 88.188 7.73 1 34.97 7 THR B C 1
ATOM 1753 O O . THR B 1 7 ? -30.141 88.562 8.57 1 34.97 7 THR B O 1
ATOM 1756 N N . LEU B 1 8 ? -31.547 87.062 8.094 1 31.55 8 LEU B N 1
ATOM 1757 C CA . LEU B 1 8 ? -30.938 85.938 8.859 1 31.55 8 LEU B CA 1
ATOM 1758 C C . LEU B 1 8 ? -29.719 85.375 8.125 1 31.55 8 LEU B C 1
ATOM 1760 O O . LEU B 1 8 ? -29.828 84.938 6.984 1 31.55 8 LEU B O 1
ATOM 1764 N N . VAL B 1 9 ? -28.531 85.938 8.328 1 34 9 VAL B N 1
ATOM 1765 C CA . VAL B 1 9 ? -27.25 85.562 7.75 1 34 9 VAL B CA 1
ATOM 1766 C C . VAL B 1 9 ? -26.906 84.125 8.188 1 34 9 VAL B C 1
ATOM 1768 O O . VAL B 1 9 ? -26.812 83.812 9.383 1 34 9 VAL B O 1
ATOM 1771 N N . VAL B 1 10 ? -27.438 83.062 7.48 1 32.25 10 VAL B N 1
ATOM 1772 C CA . VAL B 1 10 ? -27.156 81.688 7.727 1 32.25 10 VAL B CA 1
ATOM 1773 C C . VAL B 1 10 ? -25.656 81.438 7.582 1 32.25 10 VAL B C 1
ATOM 1775 O O . VAL B 1 10 ? -25.062 81.688 6.539 1 32.25 10 VAL B O 1
ATOM 1778 N N . LEU B 1 11 ? -24.859 81.375 8.68 1 32.12 11 LEU B N 1
ATOM 1779 C CA . LEU B 1 11 ? -23.438 81.125 8.852 1 32.12 11 LEU B CA 1
ATOM 1780 C C . LEU B 1 11 ? -23.109 79.688 8.43 1 32.12 11 LEU B C 1
ATOM 1782 O O . LEU B 1 11 ? -23.578 78.75 9.039 1 32.12 11 LEU B O 1
ATOM 1786 N N . THR B 1 12 ? -23.047 79.375 7.152 1 32.44 12 THR B N 1
ATOM 1787 C CA . THR B 1 12 ? -22.719 78 6.672 1 32.44 12 THR B CA 1
ATOM 1788 C C . THR B 1 12 ? -21.281 77.625 7.066 1 32.44 12 THR B C 1
ATOM 1790 O O . THR B 1 12 ? -20.328 78.312 6.625 1 32.44 12 THR B O 1
ATOM 1793 N N . CYS B 1 13 ? -20.984 77.375 8.336 1 29.69 13 CYS B N 1
ATOM 1794 C CA . CYS B 1 13 ? -19.625 76.938 8.703 1 29.69 13 CYS B CA 1
ATOM 1795 C C . CYS B 1 13 ? -19.219 75.688 7.984 1 29.69 13 CYS B C 1
ATOM 1797 O O . CYS B 1 13 ? -19.906 74.688 8.094 1 29.69 13 CYS B O 1
ATOM 1799 N N . ILE B 1 14 ? -18.719 75.812 6.789 1 33.06 14 ILE B N 1
ATOM 1800 C CA . ILE B 1 14 ? -18.156 74.688 6.008 1 33.06 14 ILE B CA 1
ATOM 1801 C C . ILE B 1 14 ? -17.047 74 6.801 1 33.06 14 ILE B C 1
ATOM 1803 O O . ILE B 1 14 ? -16.047 74.625 7.141 1 33.06 14 ILE B O 1
ATOM 1807 N N . PHE B 1 15 ? -17.391 73.188 7.82 1 32.56 15 PHE B N 1
ATOM 1808 C CA . PHE B 1 15 ? -16.344 72.438 8.508 1 32.56 15 PHE B CA 1
ATOM 1809 C C . PHE B 1 15 ? -15.609 71.562 7.539 1 32.56 15 PHE B C 1
ATOM 1811 O O . PHE B 1 15 ? -16.219 70.75 6.836 1 32.56 15 PHE B O 1
ATOM 1818 N N . ALA B 1 16 ? -14.516 72 6.938 1 35 16 ALA B N 1
ATOM 1819 C CA . ALA B 1 16 ? -13.594 71.25 6.121 1 35 16 ALA B CA 1
ATOM 1820 C C . ALA B 1 16 ? -13.062 70 6.898 1 35 16 ALA B C 1
ATOM 1822 O O . ALA B 1 16 ? -12.359 70.188 7.895 1 35 16 ALA B O 1
ATOM 1823 N N . LEU B 1 17 ? -13.898 68.938 7.102 1 35.16 17 LEU B N 1
ATOM 1824 C CA . LEU B 1 17 ? -13.375 67.688 7.688 1 35.16 17 LEU B CA 1
ATOM 1825 C C . LEU B 1 17 ? -12.188 67.188 6.887 1 35.16 17 LEU B C 1
ATOM 1827 O O . LEU B 1 17 ? -12.312 66.938 5.688 1 35.16 17 LEU B O 1
ATOM 1831 N N . THR B 1 18 ? -10.969 67.75 7.047 1 38.19 18 THR B N 1
ATOM 1832 C CA . THR B 1 18 ? -9.758 67.125 6.488 1 38.19 18 THR B CA 1
ATOM 1833 C C . THR B 1 18 ? -9.633 65.688 6.914 1 38.19 18 THR B C 1
ATOM 1835 O O . THR B 1 18 ? -9.57 65.375 8.102 1 38.19 18 THR B O 1
ATOM 1838 N N . GLY B 1 19 ? -10.438 64.812 6.309 1 36.59 19 GLY B N 1
ATOM 1839 C CA . GLY B 1 19 ? -10.258 63.375 6.543 1 36.59 19 GLY B CA 1
ATOM 1840 C C . GLY B 1 19 ? -8.828 62.906 6.336 1 36.59 19 GLY B C 1
ATOM 1841 O O . GLY B 1 19 ? -8.258 63.094 5.254 1 36.59 19 GLY B O 1
ATOM 1842 N N . ALA B 1 20 ? -7.898 63.094 7.305 1 40.81 20 ALA B N 1
ATOM 1843 C CA . ALA B 1 20 ? -6.602 62.438 7.191 1 40.81 20 ALA B CA 1
ATOM 1844 C C . ALA B 1 20 ? -6.773 60.938 6.898 1 40.81 20 ALA B C 1
ATOM 1846 O O . ALA B 1 20 ? -7.578 60.25 7.543 1 40.81 20 ALA B O 1
ATOM 1847 N N . PRO B 1 21 ? -6.527 60.531 5.582 1 41.44 21 PRO B N 1
ATOM 1848 C CA . PRO B 1 21 ? -6.586 59.094 5.348 1 41.44 21 PRO B CA 1
ATOM 1849 C C . PRO B 1 21 ? -5.785 58.281 6.379 1 41.44 21 PRO B C 1
ATOM 1851 O O . PRO B 1 21 ? -4.629 58.594 6.652 1 41.44 21 PRO B O 1
ATOM 1854 N N . ALA B 1 22 ? -6.469 57.844 7.5 1 39.84 22 ALA B N 1
ATOM 1855 C CA . ALA B 1 22 ? -5.789 56.844 8.32 1 39.84 22 ALA B CA 1
ATOM 1856 C C . ALA B 1 22 ? -5.105 55.781 7.449 1 39.84 22 ALA B C 1
ATOM 1858 O O . ALA B 1 22 ? -5.738 55.188 6.586 1 39.84 22 ALA B O 1
ATOM 1859 N N . ALA B 1 23 ? -3.83 55.969 7.066 1 40.5 23 ALA B N 1
ATOM 1860 C CA . ALA B 1 23 ? -3.074 54.844 6.559 1 40.5 23 ALA B CA 1
ATOM 1861 C C . ALA B 1 23 ? -3.338 53.594 7.398 1 40.5 23 ALA B C 1
ATOM 1863 O O . ALA B 1 23 ? -2.947 53.531 8.562 1 40.5 23 ALA B O 1
ATOM 1864 N N . ALA B 1 24 ? -4.578 53.031 7.285 1 41.09 24 ALA B N 1
ATOM 1865 C CA . ALA B 1 24 ? -4.656 51.656 7.84 1 41.09 24 ALA B CA 1
ATOM 1866 C C . ALA B 1 24 ? -3.404 50.875 7.5 1 41.09 24 ALA B C 1
ATOM 1868 O O . ALA B 1 24 ? -3.039 50.719 6.332 1 41.09 24 ALA B O 1
ATOM 1869 N N . LYS B 1 25 ? -2.434 50.938 8.289 1 39.31 25 LYS B N 1
ATOM 1870 C CA . LYS B 1 25 ? -1.451 49.875 8.18 1 39.31 25 LYS B CA 1
ATOM 1871 C C . LYS B 1 25 ? -2.127 48.531 7.883 1 39.31 25 LYS B C 1
ATOM 1873 O O . LYS B 1 25 ? -2.869 48 8.719 1 39.31 25 LYS B O 1
ATOM 1878 N N . GLU B 1 26 ? -2.625 48.25 6.609 1 40.94 26 GLU B N 1
ATOM 1879 C CA . GLU B 1 26 ? -2.879 46.844 6.309 1 40.94 26 GLU B CA 1
ATOM 1880 C C . GLU B 1 26 ? -1.809 45.938 6.926 1 40.94 26 GLU B C 1
ATOM 1882 O O . GLU B 1 26 ? -0.649 45.969 6.508 1 40.94 26 GLU B O 1
ATOM 1887 N N . ALA B 1 27 ? -1.771 45.906 8.203 1 41.12 27 ALA B N 1
ATOM 1888 C CA . ALA B 1 27 ? -0.964 44.781 8.672 1 41.12 27 ALA B CA 1
ATOM 1889 C C . ALA B 1 27 ? -1.033 43.594 7.703 1 41.12 27 ALA B C 1
ATOM 1891 O O . ALA B 1 27 ? -2.123 43.156 7.348 1 41.12 27 ALA B O 1
ATOM 1892 N N . ALA B 1 28 ? -0.162 43.406 6.793 1 42.75 28 ALA B N 1
ATOM 1893 C CA . ALA B 1 28 ? 0.038 42.156 6.035 1 42.75 28 ALA B CA 1
ATOM 1894 C C . ALA B 1 28 ? -0.33 40.938 6.871 1 42.75 28 ALA B C 1
ATOM 1896 O O . ALA B 1 28 ? 0.337 40.656 7.859 1 42.75 28 ALA B O 1
ATOM 1897 N N . ARG B 1 29 ? -1.604 40.656 7.113 1 41.69 29 ARG B N 1
ATOM 1898 C CA . ARG B 1 29 ? -1.88 39.312 7.578 1 41.69 29 ARG B CA 1
ATOM 1899 C C . ARG B 1 29 ? -0.893 38.312 6.98 1 41.69 29 ARG B C 1
ATOM 1901 O O . ARG B 1 29 ? -0.873 38.094 5.766 1 41.69 29 ARG B O 1
ATOM 1908 N N . ILE B 1 30 ? 0.339 38.188 7.336 1 40.5 30 ILE B N 1
ATOM 1909 C CA . ILE B 1 30 ? 1.16 37.062 6.969 1 40.5 30 ILE B CA 1
ATOM 1910 C C . ILE B 1 30 ? 0.27 35.844 6.734 1 40.5 30 ILE B C 1
ATOM 1912 O O . ILE B 1 30 ? -0.421 35.375 7.652 1 40.5 30 ILE B O 1
ATOM 1916 N N . GLN B 1 31 ? -0.562 35.75 5.691 1 44.97 31 GLN B N 1
ATOM 1917 C CA . GLN B 1 31 ? -1.229 34.5 5.332 1 44.97 31 GLN B CA 1
ATOM 1918 C C . GLN B 1 31 ? -0.488 33.312 5.898 1 44.97 31 GLN B C 1
ATOM 1920 O O . GLN B 1 31 ? 0.649 33.031 5.508 1 44.97 31 GLN B O 1
ATOM 1925 N N . GLN B 1 32 ? -0.588 33.062 7.203 1 49.47 32 GLN B N 1
ATOM 1926 C CA . GLN B 1 32 ? -0.018 31.891 7.879 1 49.47 32 GLN B CA 1
ATOM 1927 C C . GLN B 1 32 ? -0.085 30.656 6.988 1 49.47 32 GLN B C 1
ATOM 1929 O O . GLN B 1 32 ? -1.148 30.312 6.469 1 49.47 32 GLN B O 1
ATOM 1934 N N . LYS B 1 33 ? 0.946 30.312 6.254 1 62.69 33 LYS B N 1
ATOM 1935 C CA . LYS B 1 33 ? 1.098 29.078 5.488 1 62.69 33 LYS B CA 1
ATOM 1936 C C . LYS B 1 33 ? 0.525 27.875 6.246 1 62.69 33 LYS B C 1
ATOM 1938 O O . LYS B 1 33 ? 0.571 27.844 7.477 1 62.69 33 LYS B O 1
ATOM 1943 N N . PRO B 1 34 ? -0.415 27.047 5.633 1 71.25 34 PRO B N 1
ATOM 1944 C CA . PRO B 1 34 ? -1.004 25.906 6.324 1 71.25 34 PRO B CA 1
ATOM 1945 C C . PRO B 1 34 ? 0.03 25.078 7.09 1 71.25 34 PRO B C 1
ATOM 1947 O O . PRO B 1 34 ? 1.126 24.828 6.582 1 71.25 34 PRO B O 1
ATOM 1950 N N . CYS B 1 35 ? -0.137 25.078 8.336 1 87.19 35 CYS B N 1
ATOM 1951 C CA . CYS B 1 35 ? 0.701 24.312 9.242 1 87.19 35 CYS B CA 1
ATOM 1952 C C . CYS B 1 35 ? -0.058 23.109 9.797 1 87.19 35 CYS B C 1
ATOM 1954 O O . CYS B 1 35 ? -1.146 23.25 10.352 1 87.19 35 CYS B O 1
ATOM 1956 N N . TYR B 1 36 ? 0.408 21.875 9.43 1 93.56 36 TYR B N 1
ATOM 1957 C CA . TYR B 1 36 ? -0.164 20.641 9.969 1 93.56 36 TYR B CA 1
ATOM 1958 C C . TYR B 1 36 ? 0.54 20.234 11.258 1 93.56 36 TYR B C 1
ATOM 1960 O O . TYR B 1 36 ? 1.771 20.234 11.328 1 93.56 36 TYR B O 1
ATOM 1968 N N . SER B 1 37 ? -0.239 19.969 12.266 1 95.12 37 SER B N 1
ATOM 1969 C CA . SER B 1 37 ? 0.317 19.469 13.516 1 95.12 37 SER B CA 1
ATOM 1970 C C . SER B 1 37 ? 0.772 18.016 13.375 1 95.12 37 SER B C 1
ATOM 1972 O O . SER B 1 37 ? 0.5 17.375 12.367 1 95.12 37 SER B O 1
ATOM 1974 N N . GLN B 1 38 ? 1.472 17.516 14.352 1 95.12 38 GLN B N 1
ATOM 1975 C CA . GLN B 1 38 ? 1.856 16.109 14.383 1 95.12 38 GLN B CA 1
ATOM 1976 C C . GLN B 1 38 ? 0.628 15.203 14.414 1 95.12 38 GLN B C 1
ATOM 1978 O O . GLN B 1 38 ? 0.626 14.133 13.805 1 95.12 38 GLN B O 1
ATOM 1983 N N . GLN B 1 39 ? -0.389 15.617 15.148 1 96.5 39 GLN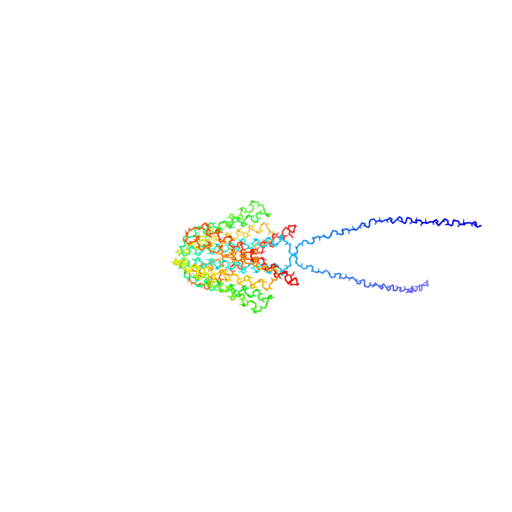 B N 1
ATOM 1984 C CA . GLN B 1 39 ? -1.628 14.844 15.227 1 96.5 39 GLN B CA 1
ATOM 1985 C C . GLN B 1 39 ? -2.303 14.758 13.859 1 96.5 39 GLN B C 1
ATOM 1987 O O . GLN B 1 39 ? -2.842 13.711 13.492 1 96.5 39 GLN B O 1
ATOM 1992 N N . ALA B 1 40 ? -2.258 15.844 13.148 1 97.25 40 ALA B N 1
ATOM 1993 C CA . ALA B 1 40 ? -2.84 15.867 11.805 1 97.25 40 ALA B CA 1
ATOM 1994 C C . ALA B 1 40 ? -2.084 14.93 10.867 1 97.25 40 ALA B C 1
ATOM 1996 O O . ALA B 1 40 ? -2.695 14.164 10.117 1 97.25 40 ALA B O 1
ATOM 1997 N N . LEU B 1 41 ? -0.783 15.016 10.953 1 97.12 41 LEU B N 1
ATOM 1998 C CA . LEU B 1 41 ? 0.046 14.141 10.133 1 97.12 41 LEU B CA 1
ATOM 1999 C C . LEU B 1 41 ? -0.204 12.672 10.477 1 97.12 41 LEU B C 1
ATOM 2001 O O . LEU B 1 41 ? -0.287 11.828 9.586 1 97.12 41 LEU B O 1
ATOM 2005 N N . THR B 1 42 ? -0.328 12.391 11.719 1 97.12 42 THR B N 1
ATOM 2006 C CA . THR B 1 42 ? -0.556 11.023 12.18 1 97.12 42 THR B CA 1
ATOM 2007 C C . THR B 1 42 ? -1.887 10.492 11.656 1 97.12 42 THR B C 1
ATOM 2009 O O . THR B 1 42 ? -1.956 9.367 11.148 1 97.12 42 THR B O 1
ATOM 2012 N N . LEU B 1 43 ? -2.936 11.289 11.758 1 98.25 43 LEU B N 1
ATOM 2013 C CA . LEU B 1 43 ? -4.234 10.859 11.25 1 98.25 43 LEU B CA 1
ATOM 2014 C C . LEU B 1 43 ? -4.18 10.648 9.734 1 98.25 43 LEU B C 1
ATOM 2016 O O . LEU B 1 43 ? -4.656 9.633 9.227 1 98.25 43 LEU B O 1
ATOM 2020 N N . HIS B 1 44 ? -3.607 11.641 9.055 1 98.31 44 HIS B N 1
ATOM 2021 C CA . HIS B 1 44 ? -3.461 11.562 7.602 1 98.31 44 HIS B CA 1
ATOM 2022 C C . HIS B 1 44 ? -2.738 10.289 7.188 1 98.31 44 HIS B C 1
ATOM 2024 O O . HIS B 1 44 ? -3.232 9.539 6.34 1 98.31 44 HIS B O 1
ATOM 2030 N N . SER B 1 45 ? -1.635 10.008 7.816 1 98.44 45 SER B N 1
ATOM 2031 C CA . SER B 1 45 ? -0.802 8.859 7.473 1 98.44 45 SER B CA 1
ATOM 2032 C C . SER B 1 45 ? -1.484 7.547 7.852 1 98.44 45 SER B C 1
ATOM 2034 O O . SER B 1 45 ? -1.396 6.562 7.117 1 98.44 45 SER B O 1
ATOM 2036 N N . HIS B 1 46 ? -2.092 7.555 8.953 1 98.5 46 HIS B N 1
ATOM 2037 C CA . HIS B 1 46 ? -2.771 6.348 9.406 1 98.5 46 HIS B CA 1
ATOM 2038 C C . HIS B 1 46 ? -3.939 5.996 8.492 1 98.5 46 HIS B C 1
ATOM 2040 O O . HIS B 1 46 ? -4.133 4.828 8.148 1 98.5 46 HIS B O 1
ATOM 2046 N N . MET B 1 47 ? -4.746 6.98 8.125 1 98.81 47 MET B N 1
ATOM 2047 C CA . MET B 1 47 ? -5.875 6.75 7.23 1 98.81 47 MET B CA 1
ATOM 2048 C C . MET B 1 47 ? -5.398 6.227 5.883 1 98.81 47 MET B C 1
ATOM 2050 O O . MET B 1 47 ? -5.996 5.301 5.324 1 98.81 47 MET B O 1
ATOM 2054 N N . ARG B 1 48 ? -4.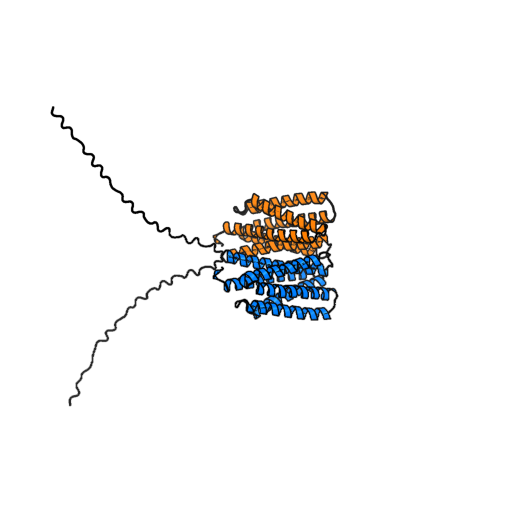332 6.777 5.387 1 98.88 48 ARG B N 1
ATOM 2055 C CA . ARG B 1 48 ? -3.775 6.301 4.125 1 98.88 48 ARG B CA 1
ATOM 2056 C C . ARG B 1 48 ? -3.293 4.859 4.25 1 98.88 48 ARG B C 1
ATOM 2058 O O . ARG B 1 48 ? -3.484 4.055 3.336 1 98.88 48 ARG B O 1
ATOM 2065 N N . LYS B 1 49 ? -2.646 4.535 5.371 1 98.88 49 LYS B N 1
ATOM 2066 C CA . LYS B 1 49 ? -2.201 3.158 5.562 1 98.88 49 LYS B CA 1
ATOM 2067 C C . LYS B 1 49 ? -3.383 2.193 5.562 1 98.88 49 LYS B C 1
ATOM 2069 O O . LYS B 1 49 ? -3.332 1.141 4.926 1 98.88 49 LYS B O 1
ATOM 2074 N N . LEU B 1 50 ? -4.473 2.514 6.285 1 98.94 50 LEU B N 1
ATOM 2075 C CA . LEU B 1 50 ? -5.648 1.658 6.395 1 98.94 50 LEU B CA 1
ATOM 2076 C C . LEU B 1 50 ? -6.246 1.378 5.02 1 98.94 50 LEU B C 1
ATOM 2078 O O . LEU B 1 50 ? -6.535 0.227 4.688 1 98.94 50 LEU B O 1
ATOM 2082 N N . TRP B 1 51 ? -6.355 2.367 4.25 1 98.94 51 TRP B N 1
ATOM 2083 C CA . TRP B 1 51 ? -7.043 2.205 2.971 1 98.94 51 TRP B CA 1
ATOM 2084 C C . TRP B 1 51 ? -6.094 1.658 1.909 1 98.94 51 TRP B C 1
ATOM 2086 O O . TRP B 1 51 ? -6.523 0.987 0.968 1 98.94 51 TRP B O 1
ATOM 2096 N N . SER B 1 52 ? -4.73 1.913 2.055 1 98.88 52 SER B N 1
ATOM 2097 C CA . SER B 1 52 ? -3.752 1.192 1.248 1 98.88 52 SER B CA 1
ATOM 2098 C C . SER B 1 52 ? -3.836 -0.311 1.487 1 98.88 52 SER B C 1
ATOM 2100 O O . SER B 1 52 ? -3.848 -1.097 0.538 1 98.88 52 SER B O 1
ATOM 2102 N N . ASP B 1 53 ? -3.922 -0.654 2.791 1 98.88 53 ASP B N 1
ATOM 2103 C CA . ASP B 1 53 ? -4.125 -2.061 3.127 1 98.88 53 ASP B CA 1
ATOM 2104 C C . ASP B 1 53 ? -5.383 -2.607 2.451 1 98.88 53 ASP B C 1
ATOM 2106 O O . ASP B 1 53 ? -5.379 -3.734 1.948 1 98.88 53 ASP B O 1
ATOM 2110 N N . HIS B 1 54 ? -6.414 -1.836 2.43 1 98.94 54 HIS B N 1
ATOM 2111 C CA . HIS B 1 54 ? -7.676 -2.258 1.836 1 98.94 54 HIS B CA 1
ATOM 2112 C C . HIS B 1 54 ? -7.496 -2.656 0.376 1 98.94 54 HIS B C 1
ATOM 2114 O O . HIS B 1 54 ? -7.906 -3.746 -0.031 1 98.94 54 HIS B O 1
ATOM 2120 N N . VAL B 1 55 ? -6.836 -1.816 -0.402 1 98.88 55 VAL B N 1
ATOM 2121 C CA . VAL B 1 55 ? -6.734 -2.08 -1.834 1 98.88 55 VAL B CA 1
ATOM 2122 C C . VAL B 1 55 ? -5.695 -3.172 -2.088 1 98.88 55 VAL B C 1
ATOM 2124 O O . VAL B 1 55 ? -5.852 -3.984 -3.002 1 98.88 55 VAL B O 1
ATOM 2127 N N . GLN B 1 56 ? -4.648 -3.17 -1.271 1 98.75 56 GLN B N 1
ATOM 2128 C CA . GLN B 1 56 ? -3.615 -4.184 -1.447 1 98.75 56 GLN B CA 1
ATOM 2129 C C . GLN B 1 56 ? -4.16 -5.582 -1.163 1 98.75 56 GLN B C 1
ATOM 2131 O O . GLN B 1 56 ? -3.924 -6.512 -1.934 1 98.75 56 GLN B O 1
ATOM 2136 N N . TRP B 1 57 ? -4.863 -5.793 -0.09 1 98.88 57 TRP B N 1
ATOM 2137 C CA . TRP B 1 57 ? -5.359 -7.117 0.265 1 98.88 57 TRP B CA 1
ATOM 2138 C C . TRP B 1 57 ? -6.562 -7.496 -0.589 1 98.88 57 TRP B C 1
ATOM 2140 O O . TRP B 1 57 ? -6.809 -8.68 -0.838 1 98.88 57 TRP B O 1
ATOM 2150 N N . THR B 1 58 ? -7.34 -6.469 -1.084 1 98.94 58 THR B N 1
ATOM 2151 C CA . THR B 1 58 ? -8.344 -6.758 -2.104 1 98.94 58 THR B CA 1
ATOM 2152 C C . THR B 1 58 ? -7.691 -7.371 -3.34 1 98.94 58 THR B C 1
ATOM 2154 O O . THR B 1 58 ? -8.148 -8.406 -3.836 1 98.94 58 THR B O 1
ATOM 2157 N N . ARG B 1 59 ? -6.625 -6.758 -3.805 1 98.88 59 ARG B N 1
ATOM 2158 C CA . ARG B 1 59 ? -5.93 -7.305 -4.965 1 98.88 59 ARG B CA 1
ATOM 2159 C C . ARG B 1 59 ? -5.402 -8.711 -4.676 1 98.88 59 ARG B C 1
ATOM 2161 O O . ARG B 1 59 ? -5.508 -9.602 -5.516 1 98.88 59 ARG B O 1
ATOM 2168 N N . SER B 1 60 ? -4.805 -8.875 -3.457 1 98.81 60 SER B N 1
ATOM 2169 C CA . SER B 1 60 ? -4.301 -10.188 -3.086 1 98.81 60 SER B CA 1
ATOM 2170 C C . SER B 1 60 ? -5.398 -11.242 -3.166 1 98.81 60 SER B C 1
ATOM 2172 O O . SER B 1 60 ? -5.18 -12.344 -3.686 1 98.81 60 SER B O 1
ATOM 2174 N N . TYR B 1 61 ? -6.586 -10.93 -2.664 1 98.94 61 TYR B N 1
ATOM 2175 C CA . TYR B 1 61 ? -7.715 -11.852 -2.723 1 98.94 61 TYR B CA 1
ATOM 2176 C C . TYR B 1 61 ? -8.109 -12.141 -4.168 1 98.94 61 TYR B C 1
ATOM 2178 O O . TYR B 1 61 ? -8.328 -13.297 -4.539 1 98.94 61 TYR B O 1
ATOM 2186 N N . ILE B 1 62 ? -8.203 -11.094 -4.988 1 98.88 62 ILE B N 1
ATOM 2187 C CA . ILE B 1 62 ? -8.602 -11.227 -6.383 1 98.88 62 ILE B CA 1
ATOM 2188 C C . ILE B 1 62 ? -7.645 -12.164 -7.109 1 98.88 62 ILE B C 1
ATOM 2190 O O . ILE B 1 62 ? -8.078 -13.094 -7.801 1 98.88 62 ILE B O 1
ATOM 2194 N N . VAL B 1 63 ? -6.348 -11.961 -6.949 1 98.81 63 VAL B N 1
ATOM 2195 C CA . VAL B 1 63 ? -5.328 -12.766 -7.613 1 98.81 63 VAL B CA 1
ATOM 2196 C C . VAL B 1 63 ? -5.465 -14.227 -7.18 1 98.81 63 VAL B C 1
ATOM 2198 O O . VAL B 1 63 ? -5.52 -15.125 -8.016 1 98.81 63 VAL B O 1
ATOM 2201 N N . SER B 1 64 ? -5.574 -14.438 -5.859 1 98.75 64 SER B N 1
ATOM 2202 C CA . SER B 1 64 ? -5.641 -15.797 -5.34 1 98.75 64 SER B CA 1
ATOM 2203 C C . SER B 1 64 ? -6.926 -16.5 -5.77 1 98.75 64 SER B C 1
ATOM 2205 O O . SER B 1 64 ? -6.91 -17.672 -6.141 1 98.75 64 SER B O 1
ATOM 2207 N N . ALA B 1 65 ? -8.039 -15.773 -5.746 1 98.75 65 ALA B N 1
ATOM 2208 C CA . ALA B 1 65 ? -9.344 -16.344 -6.102 1 98.75 65 ALA B CA 1
ATOM 2209 C C . ALA B 1 65 ? -9.383 -16.75 -7.574 1 98.75 65 ALA B C 1
ATOM 2211 O O . ALA B 1 65 ? -9.797 -17.859 -7.914 1 98.75 65 ALA B O 1
ATOM 2212 N N . LEU B 1 66 ? -8.883 -15.898 -8.445 1 98.56 66 LEU B N 1
ATOM 2213 C CA . LEU B 1 66 ? -8.984 -16.141 -9.875 1 98.56 66 LEU B CA 1
ATOM 2214 C C . LEU B 1 66 ? -7.969 -17.188 -10.32 1 98.56 66 LEU B C 1
ATOM 2216 O O . LEU B 1 66 ? -8.234 -17.969 -11.242 1 98.56 66 LEU B O 1
ATOM 2220 N N . ALA B 1 67 ? -6.824 -17.234 -9.664 1 98.12 67 ALA B N 1
ATOM 2221 C CA . ALA B 1 67 ? -5.773 -18.172 -10.047 1 98.12 67 ALA B CA 1
ATOM 2222 C C . ALA B 1 67 ? -5.926 -19.5 -9.305 1 98.12 67 ALA B C 1
ATOM 2224 O O . ALA B 1 67 ? -5.211 -20.453 -9.594 1 98.12 67 ALA B O 1
ATOM 2225 N N . GLY B 1 68 ? -6.828 -19.562 -8.375 1 98 68 GLY B N 1
ATOM 2226 C CA . GLY B 1 68 ? -7.031 -20.781 -7.609 1 98 68 GLY B CA 1
ATOM 2227 C C . GLY B 1 68 ? -5.879 -21.094 -6.68 1 98 68 GLY B C 1
ATOM 2228 O O . GLY B 1 68 ? -5.438 -22.25 -6.602 1 98 68 GLY B O 1
ATOM 2229 N N . LEU B 1 69 ? -5.375 -20.047 -6.047 1 98.56 69 LEU B N 1
ATOM 2230 C CA . LEU B 1 69 ? -4.246 -20.25 -5.145 1 98.56 69 LEU B CA 1
ATOM 2231 C C . LEU B 1 69 ? -4.723 -20.688 -3.762 1 98.56 69 LEU B C 1
ATOM 2233 O O . LEU B 1 69 ? -5.812 -20.312 -3.33 1 98.56 69 LEU B O 1
ATOM 2237 N N . PRO B 1 70 ? -3.889 -21.438 -3.025 1 98.56 70 PRO B N 1
ATOM 2238 C CA . PRO B 1 70 ? -4.309 -22 -1.743 1 98.56 70 PRO B CA 1
ATOM 2239 C C . PRO B 1 70 ? -4.383 -20.953 -0.63 1 98.56 70 PRO B C 1
ATOM 2241 O O . PRO B 1 70 ? -4.91 -21.234 0.45 1 98.56 70 PRO B O 1
ATOM 2244 N N . ASP B 1 71 ? -3.879 -19.797 -0.867 1 98.62 71 ASP B N 1
ATOM 2245 C CA . ASP B 1 71 ? -3.871 -18.797 0.193 1 98.62 71 ASP B CA 1
ATOM 2246 C C . ASP B 1 71 ? -5.109 -17.906 0.119 1 98.62 71 ASP B C 1
ATOM 2248 O O . ASP B 1 71 ? -5.191 -16.875 0.806 1 98.62 71 ASP B O 1
ATOM 2252 N N . GLN B 1 72 ? -6.074 -18.234 -0.658 1 98.69 72 GLN B N 1
ATOM 2253 C CA . GLN B 1 72 ? -7.254 -17.406 -0.88 1 98.69 72 GLN B CA 1
ATOM 2254 C C . GLN B 1 72 ? -7.953 -17.078 0.436 1 98.69 72 GLN B C 1
ATOM 2256 O O . GLN B 1 72 ? -8.266 -15.914 0.706 1 98.69 72 GLN B O 1
ATOM 2261 N N . ASP B 1 73 ? -8.219 -18.078 1.26 1 98.62 73 ASP B N 1
ATOM 2262 C CA . ASP B 1 73 ? -8.93 -17.875 2.516 1 98.62 73 ASP B CA 1
ATOM 2263 C C . ASP B 1 73 ? -8.125 -17.016 3.477 1 98.62 73 ASP B C 1
ATOM 2265 O O . ASP B 1 73 ? -8.695 -16.203 4.211 1 98.62 73 ASP B O 1
ATOM 2269 N N . ALA B 1 74 ? -6.828 -17.219 3.529 1 98.88 74 ALA B N 1
ATOM 2270 C CA . ALA B 1 74 ? -5.973 -16.422 4.395 1 98.88 74 ALA B CA 1
ATOM 2271 C C . ALA B 1 74 ? -5.98 -14.953 3.961 1 98.88 74 ALA B C 1
ATOM 2273 O O . ALA B 1 74 ? -6.012 -14.055 4.801 1 98.88 74 ALA B O 1
ATOM 2274 N N . ALA B 1 75 ? -5.934 -14.742 2.641 1 98.81 75 ALA B N 1
ATOM 2275 C CA . ALA B 1 75 ? -6.012 -13.375 2.123 1 98.81 75 ALA B CA 1
ATOM 2276 C C . ALA B 1 75 ? -7.34 -12.727 2.5 1 98.81 75 ALA B C 1
ATOM 2278 O O . ALA B 1 75 ? -7.375 -11.555 2.885 1 98.81 75 ALA B O 1
ATOM 2279 N N . LEU B 1 76 ? -8.422 -13.477 2.395 1 98.88 76 LEU B N 1
ATOM 2280 C CA . LEU B 1 76 ? -9.734 -12.961 2.762 1 98.88 76 LEU B CA 1
ATOM 2281 C C . LEU B 1 76 ? -9.789 -12.602 4.242 1 98.88 76 LEU B C 1
ATOM 2283 O O . LEU B 1 76 ? -10.305 -11.547 4.617 1 98.88 76 LEU B O 1
ATOM 2287 N N . LYS B 1 77 ? -9.281 -13.453 5.039 1 98.88 77 LYS B N 1
ATOM 2288 C CA . LYS B 1 77 ? -9.281 -13.203 6.477 1 98.88 77 LYS B CA 1
ATOM 2289 C C . LYS B 1 77 ? -8.516 -11.922 6.812 1 98.88 77 LYS B C 1
ATOM 2291 O O . LYS B 1 77 ? -8.961 -11.125 7.633 1 98.88 77 LYS B O 1
ATOM 2296 N N . ARG B 1 78 ? -7.367 -11.758 6.18 1 98.94 78 ARG B N 1
ATOM 2297 C CA . ARG B 1 78 ? -6.586 -10.555 6.41 1 98.94 78 ARG B CA 1
ATOM 2298 C C . ARG B 1 78 ? -7.336 -9.312 5.938 1 98.94 78 ARG B C 1
ATOM 2300 O O . ARG B 1 78 ? -7.285 -8.266 6.582 1 98.94 78 ARG B O 1
ATOM 2307 N N . LEU B 1 79 ? -7.969 -9.406 4.777 1 98.94 79 LEU B N 1
ATOM 2308 C CA . LEU B 1 79 ? -8.766 -8.312 4.238 1 98.94 79 LEU B CA 1
ATOM 2309 C C . LEU B 1 79 ? -9.914 -7.961 5.184 1 98.94 79 LEU B C 1
ATOM 2311 O O . LEU B 1 79 ? -10.188 -6.781 5.426 1 98.94 79 LEU B O 1
ATOM 2315 N N . LEU B 1 80 ? -10.547 -8.945 5.75 1 98.94 80 LEU B N 1
ATOM 2316 C CA . LEU B 1 80 ? -11.648 -8.727 6.684 1 98.94 80 LEU B CA 1
ATOM 2317 C C . LEU B 1 80 ? -11.148 -8.062 7.965 1 98.94 80 LEU B C 1
ATOM 2319 O O . LEU B 1 80 ? -11.836 -7.219 8.539 1 98.94 80 LEU B O 1
ATOM 2323 N N . ARG B 1 81 ? -9.969 -8.383 8.406 1 98.94 81 ARG B N 1
ATOM 2324 C CA . ARG B 1 81 ? -9.375 -7.711 9.555 1 98.94 81 ARG B CA 1
ATOM 2325 C C . ARG B 1 81 ? -9.156 -6.23 9.273 1 98.94 81 ARG B C 1
ATOM 2327 O O . ARG B 1 81 ? -9.305 -5.395 10.164 1 98.94 81 ARG B O 1
ATOM 2334 N N . ASN B 1 82 ? -8.789 -5.961 8.062 1 98.94 82 ASN B N 1
ATOM 2335 C CA . ASN B 1 82 ? -8.609 -4.57 7.664 1 98.94 82 ASN B CA 1
ATOM 2336 C C . ASN B 1 82 ? -9.891 -3.764 7.852 1 98.94 82 ASN B C 1
ATOM 2338 O O . ASN B 1 82 ? -9.836 -2.586 8.211 1 98.94 82 ASN B O 1
ATOM 2342 N N . GLN B 1 83 ? -11.109 -4.391 7.578 1 98.94 83 GLN B N 1
ATOM 2343 C CA . GLN B 1 83 ? -12.367 -3.67 7.762 1 98.94 83 GLN B CA 1
ATOM 2344 C C . GLN B 1 83 ? -12.578 -3.301 9.227 1 98.94 83 GLN B C 1
ATOM 2346 O O . GLN B 1 83 ? -13.086 -2.217 9.531 1 98.94 83 GLN B O 1
ATOM 2351 N N . GLU B 1 84 ? -12.172 -4.184 10.109 1 98.94 84 GLU B N 1
ATOM 2352 C CA . GLU B 1 84 ? -12.211 -3.895 11.539 1 98.94 84 GLU B CA 1
ATOM 2353 C C . GLU B 1 84 ? -11.281 -2.744 11.898 1 98.94 84 GLU B C 1
ATOM 2355 O O . GLU B 1 84 ? -11.633 -1.874 12.695 1 98.94 84 GLU B O 1
ATOM 2360 N N . ASP B 1 85 ? -10.109 -2.783 11.336 1 98.94 85 ASP B N 1
ATOM 2361 C CA . ASP B 1 85 ? -9.141 -1.72 11.602 1 98.94 85 ASP B CA 1
ATOM 2362 C C . ASP B 1 85 ? -9.703 -0.359 11.188 1 98.94 85 ASP B C 1
ATOM 2364 O O . ASP B 1 85 ? -9.531 0.629 11.906 1 98.94 85 ASP B O 1
ATOM 2368 N N . ILE B 1 86 ? -10.336 -0.294 10.023 1 98.94 86 ILE B N 1
ATOM 2369 C CA . ILE B 1 86 ? -10.906 0.952 9.523 1 98.94 86 ILE B CA 1
ATOM 2370 C C . ILE B 1 86 ? -12.039 1.4 10.445 1 98.94 86 ILE B C 1
ATOM 2372 O O . ILE B 1 86 ? -12.094 2.564 10.852 1 98.94 86 ILE B O 1
ATOM 2376 N N . GLY B 1 87 ? -12.953 0.469 10.742 1 98.88 87 GLY B N 1
ATOM 2377 C CA . GLY B 1 87 ? -14.023 0.799 11.672 1 98.88 87 GLY B CA 1
ATOM 2378 C C . GLY B 1 87 ? -13.516 1.305 13.008 1 98.88 87 GLY B C 1
ATOM 2379 O O . GLY B 1 87 ? -14.047 2.279 13.547 1 98.88 87 GLY B O 1
ATOM 2380 N N . ASN B 1 88 ? -12.484 0.677 13.602 1 98.81 88 ASN B N 1
ATOM 2381 C CA . ASN B 1 88 ? -11.891 1.087 14.867 1 98.81 88 ASN B CA 1
ATOM 2382 C C . ASN B 1 88 ? -11.305 2.49 14.781 1 98.81 88 ASN B C 1
ATOM 2384 O O . ASN B 1 88 ? -11.414 3.275 15.727 1 98.81 88 ASN B O 1
ATOM 2388 N N . ALA B 1 89 ? -10.641 2.742 13.672 1 98.75 89 ALA B N 1
ATOM 2389 C CA . ALA B 1 89 ? -10.055 4.07 13.492 1 98.75 89 ALA B CA 1
ATOM 2390 C C . ALA B 1 89 ? -11.133 5.148 13.484 1 98.75 89 ALA B C 1
ATOM 2392 O O . ALA B 1 89 ? -10.977 6.195 14.125 1 98.75 89 ALA B O 1
ATOM 2393 N N . VAL B 1 90 ? -12.227 4.922 12.797 1 98.38 90 VAL B N 1
ATOM 2394 C CA . VAL B 1 90 ? -13.336 5.871 12.742 1 98.38 90 VAL B CA 1
ATOM 2395 C C . VAL B 1 90 ? -14.016 5.953 14.102 1 98.38 90 VAL B C 1
ATOM 2397 O O . VAL B 1 90 ? -14.398 7.039 14.555 1 98.38 90 VAL B O 1
ATOM 2400 N N . GLY B 1 91 ? -14.125 4.844 14.766 1 98.38 91 GLY B N 1
ATOM 2401 C CA . GLY B 1 91 ? -14.75 4.781 16.078 1 98.38 91 GLY B CA 1
ATOM 2402 C C . GLY B 1 91 ? -14.07 5.66 17.109 1 98.38 91 GLY B C 1
ATOM 2403 O O . GLY B 1 91 ? -14.688 6.074 18.094 1 98.38 91 GLY B O 1
ATOM 2404 N N . GLN B 1 92 ? -12.781 5.969 16.922 1 98 92 GLN B N 1
ATOM 2405 C CA . GLN B 1 92 ? -12.039 6.828 17.844 1 98 92 GLN B CA 1
ATOM 2406 C C . GLN B 1 92 ? -12.625 8.234 17.875 1 98 92 GLN B C 1
ATOM 2408 O O . GLN B 1 92 ? -12.484 8.945 18.875 1 98 92 GLN B O 1
ATOM 2413 N N . TYR B 1 93 ? -13.32 8.578 16.844 1 98.12 93 TYR B N 1
ATOM 2414 C CA . TYR B 1 93 ? -13.852 9.93 16.75 1 98.12 93 TYR B CA 1
ATOM 2415 C C . TYR B 1 93 ? -15.367 9.938 16.891 1 98.12 93 TYR B C 1
ATOM 2417 O O . TYR B 1 93 ? -15.945 10.922 17.344 1 98.12 93 TYR B O 1
ATOM 2425 N N . TYR B 1 94 ? -15.984 8.844 16.609 1 98.44 94 TYR B N 1
ATOM 2426 C CA . TYR B 1 94 ? -17.438 8.875 16.5 1 98.44 94 TYR B CA 1
ATOM 2427 C C . TYR B 1 94 ? -18.078 7.867 17.453 1 98.44 94 TYR B C 1
ATOM 2429 O O . TYR B 1 94 ? -19.297 7.715 17.469 1 98.44 94 TYR B O 1
ATOM 2437 N N . GLY B 1 95 ? -17.266 7.164 18.25 1 98.31 95 GLY B N 1
ATOM 2438 C CA . GLY B 1 95 ? -17.75 6.199 19.234 1 98.31 95 GLY B CA 1
ATOM 2439 C C . GLY B 1 95 ? -17.734 4.773 18.703 1 98.31 95 GLY B C 1
ATOM 2440 O O . GLY B 1 95 ? -17.75 4.547 17.5 1 98.31 95 GLY B O 1
ATOM 2441 N N . LYS B 1 96 ? -17.766 3.818 19.641 1 98.25 96 LYS B N 1
ATOM 2442 C CA . LYS B 1 96 ? -17.656 2.395 19.328 1 98.25 96 LYS B CA 1
ATOM 2443 C C . LYS B 1 96 ? -18.828 1.935 18.469 1 98.25 96 LYS B C 1
ATOM 2445 O O . LYS B 1 96 ? -18.641 1.118 17.562 1 98.25 96 LYS B O 1
ATOM 2450 N N . LYS B 1 97 ? -20.031 2.402 18.719 1 98.56 97 LYS B N 1
ATOM 2451 C CA . LYS B 1 97 ? -21.203 2.002 17.953 1 98.56 97 LYS B CA 1
ATOM 2452 C C . LYS B 1 97 ? -21.062 2.383 16.484 1 98.56 97 LYS B C 1
ATOM 2454 O O . LYS B 1 97 ? -21.359 1.585 15.594 1 98.56 97 LYS B O 1
ATOM 2459 N N . ALA B 1 98 ? -20.625 3.592 16.234 1 98.62 98 ALA B N 1
ATOM 2460 C CA . ALA B 1 98 ? -20.391 4.043 14.859 1 98.62 98 ALA B CA 1
ATOM 2461 C C . ALA B 1 98 ? -19.297 3.227 14.18 1 98.62 98 ALA B C 1
ATOM 2463 O O . ALA B 1 98 ? -19.438 2.834 13.016 1 98.62 98 ALA B O 1
ATOM 2464 N N . GLY B 1 99 ? -18.188 2.994 14.93 1 98.81 99 GLY B N 1
ATOM 2465 C CA . GLY B 1 99 ? -17.125 2.15 14.406 1 98.81 99 GLY B CA 1
ATOM 2466 C C . GLY B 1 99 ? -17.594 0.756 14.039 1 98.81 99 GLY B C 1
ATOM 2467 O O . GLY B 1 99 ? -17.25 0.237 12.977 1 98.81 99 GLY B O 1
ATOM 2468 N N . ASP B 1 100 ? -18.422 0.183 14.883 1 98.81 100 ASP B N 1
ATOM 2469 C CA . ASP B 1 100 ? -18.953 -1.155 14.641 1 98.81 100 ASP B CA 1
ATOM 2470 C C . ASP B 1 100 ? -19.875 -1.171 13.43 1 98.81 100 ASP B C 1
ATOM 2472 O O . ASP B 1 100 ? -19.875 -2.127 12.648 1 98.81 100 ASP B O 1
ATOM 2476 N N . LYS B 1 101 ? -20.688 -0.193 13.281 1 98.88 101 LYS B N 1
ATOM 2477 C CA . LYS B 1 101 ? -21.578 -0.101 12.125 1 98.88 101 LYS B CA 1
ATOM 2478 C C . LYS B 1 101 ? -20.781 -0.025 10.828 1 98.88 101 LYS B C 1
ATOM 2480 O O . LYS B 1 101 ? -21.109 -0.716 9.852 1 98.88 101 LYS B O 1
ATOM 2485 N N . LEU B 1 102 ? -19.766 0.836 10.812 1 98.94 102 LEU B N 1
ATOM 2486 C CA . LEU B 1 102 ? -18.922 0.925 9.625 1 98.94 102 LEU B CA 1
ATOM 2487 C C . LEU B 1 102 ? -18.234 -0.409 9.344 1 98.94 102 LEU B C 1
ATOM 2489 O O . LEU B 1 102 ? -18.172 -0.85 8.195 1 98.94 102 LEU B O 1
ATOM 2493 N N . THR B 1 103 ? -17.688 -1.034 10.391 1 98.94 103 THR B N 1
ATOM 2494 C CA . THR B 1 103 ? -17.078 -2.354 10.242 1 98.94 103 THR B CA 1
ATOM 2495 C C . THR B 1 103 ? -18.047 -3.318 9.57 1 98.94 103 THR B C 1
ATOM 2497 O O . THR B 1 103 ? -17.688 -4.027 8.633 1 98.94 103 THR B O 1
ATOM 2500 N N . GLY B 1 104 ? -19.281 -3.336 10.047 1 98.94 104 GLY B N 1
ATOM 2501 C CA . GLY B 1 104 ? -20.281 -4.211 9.461 1 98.94 104 GLY B CA 1
ATOM 2502 C C . GLY B 1 104 ? -20.531 -3.93 7.992 1 98.94 104 GLY B C 1
ATOM 2503 O O . GLY B 1 104 ? -20.594 -4.855 7.18 1 98.94 104 GLY B O 1
ATOM 2504 N N . LEU B 1 105 ? -20.688 -2.662 7.633 1 98.94 105 LEU B N 1
ATOM 2505 C CA . LEU B 1 105 ? -20.922 -2.26 6.25 1 98.94 105 LEU B CA 1
ATOM 2506 C C . LEU B 1 105 ? -19.75 -2.672 5.363 1 98.94 105 LEU B C 1
ATOM 2508 O O . LEU B 1 105 ? -19.953 -3.172 4.254 1 98.94 105 LEU B O 1
ATOM 2512 N N . LEU B 1 106 ? -18.562 -2.496 5.867 1 98.94 106 LEU B N 1
ATOM 2513 C CA . LEU B 1 106 ? -17.359 -2.795 5.078 1 98.94 106 LEU B CA 1
ATOM 2514 C C . LEU B 1 106 ? -17.172 -4.301 4.938 1 98.94 106 LEU B C 1
ATOM 2516 O O . LEU B 1 106 ? -16.734 -4.777 3.891 1 98.94 106 LEU B O 1
ATOM 2520 N N . LYS B 1 107 ? -17.438 -5.086 5.992 1 98.94 107 LYS B N 1
ATOM 2521 C CA . LYS B 1 107 ? -17.359 -6.539 5.875 1 98.94 107 LYS B CA 1
ATOM 2522 C C . LYS B 1 107 ? -18.391 -7.062 4.871 1 98.94 107 LYS B C 1
ATOM 2524 O O . LYS B 1 107 ? -18.078 -7.965 4.086 1 98.94 107 LYS B O 1
ATOM 2529 N N . GLU B 1 108 ? -19.609 -6.508 4.934 1 98.94 108 GLU B N 1
ATOM 2530 C CA . GLU B 1 108 ? -20.609 -6.844 3.916 1 98.94 108 GLU B CA 1
ATOM 2531 C C . GLU B 1 108 ? -20.094 -6.512 2.518 1 98.94 108 GLU B C 1
ATOM 2533 O O . GLU B 1 108 ? -20.266 -7.305 1.586 1 98.94 108 GLU B O 1
ATOM 2538 N N . HIS B 1 109 ? -19.469 -5.367 2.369 1 98.94 109 HIS B N 1
ATOM 2539 C CA . HIS B 1 109 ? -18.859 -4.926 1.119 1 98.94 109 HIS B CA 1
ATOM 2540 C C . HIS B 1 109 ? -17.906 -5.98 0.564 1 98.94 109 HIS B C 1
ATOM 2542 O O . HIS B 1 109 ? -18 -6.34 -0.612 1 98.94 109 HIS B O 1
ATOM 2548 N N . ILE B 1 110 ? -17.062 -6.48 1.4 1 98.94 110 ILE B N 1
ATOM 2549 C CA . ILE B 1 110 ? -16.047 -7.453 1.009 1 98.94 110 ILE B CA 1
ATOM 2550 C C . ILE B 1 110 ? -16.703 -8.781 0.663 1 98.94 110 ILE B C 1
ATOM 2552 O O . ILE B 1 110 ? -16.328 -9.445 -0.305 1 98.94 110 ILE B O 1
ATOM 2556 N N . MET B 1 111 ? -17.688 -9.195 1.468 1 98.88 111 MET B N 1
ATOM 2557 C CA . MET B 1 111 ? -18.344 -10.484 1.236 1 98.88 111 MET B CA 1
ATOM 2558 C C . MET B 1 111 ? -19.094 -10.469 -0.088 1 98.88 111 MET B C 1
ATOM 2560 O O . MET B 1 111 ? -19.078 -11.453 -0.831 1 98.88 111 MET B O 1
ATOM 2564 N N . ILE B 1 112 ? -19.781 -9.375 -0.401 1 98.81 112 ILE B N 1
ATOM 2565 C CA . ILE B 1 112 ? -20.453 -9.25 -1.687 1 98.81 112 ILE B CA 1
ATOM 2566 C C . ILE B 1 112 ? -19.422 -9.305 -2.818 1 98.81 112 ILE B C 1
ATOM 2568 O O . ILE B 1 112 ? -19.641 -10 -3.818 1 98.81 112 ILE B O 1
ATOM 2572 N N . ALA B 1 113 ? -18.281 -8.609 -2.664 1 98.62 113 ALA B N 1
ATOM 2573 C CA . ALA B 1 113 ? -17.219 -8.625 -3.67 1 98.62 113 ALA B CA 1
ATOM 2574 C C . ALA B 1 113 ? -16.703 -10.047 -3.906 1 98.62 113 ALA B C 1
ATOM 2576 O O . ALA B 1 113 ? -16.453 -10.438 -5.047 1 98.62 113 ALA B O 1
ATOM 2577 N N . GLY B 1 114 ? -16.547 -10.797 -2.805 1 98.5 114 GLY B N 1
ATOM 2578 C CA . GLY B 1 114 ? -16.156 -12.188 -2.945 1 98.5 114 GLY B CA 1
ATOM 2579 C C . GLY B 1 114 ? -17.109 -12.992 -3.807 1 98.5 114 GLY B C 1
ATOM 2580 O O . GLY B 1 114 ? -16.688 -13.781 -4.652 1 98.5 114 GLY B O 1
ATOM 2581 N N . GLN B 1 115 ? -18.406 -12.789 -3.609 1 98.5 115 GLN B N 1
ATOM 2582 C CA . GLN B 1 115 ? -19.422 -13.461 -4.422 1 98.5 115 GLN B CA 1
ATOM 2583 C C . GLN B 1 115 ? -19.344 -13.023 -5.879 1 98.5 115 GLN B C 1
ATOM 2585 O O . GLN B 1 115 ? -19.531 -13.828 -6.789 1 98.5 115 GLN B O 1
ATOM 2590 N N . LEU B 1 116 ? -19.062 -11.75 -6.02 1 98.31 116 LEU B N 1
ATOM 2591 C CA . LEU B 1 116 ? -18.953 -11.211 -7.367 1 98.31 116 LEU B CA 1
ATOM 2592 C C . LEU B 1 116 ? -17.766 -11.828 -8.094 1 98.31 116 LEU B C 1
ATOM 2594 O O . LEU B 1 116 ? -17.875 -12.227 -9.258 1 98.31 116 LEU B O 1
ATOM 2598 N N . VAL B 1 117 ? -16.578 -11.93 -7.449 1 98.5 117 VAL B N 1
ATOM 2599 C CA . VAL B 1 117 ? -15.383 -12.539 -8.031 1 98.5 117 VAL B CA 1
ATOM 2600 C C . VAL B 1 117 ? -15.664 -13.992 -8.406 1 98.5 117 VAL B C 1
ATOM 2602 O O . VAL B 1 117 ? -15.305 -14.445 -9.492 1 98.5 117 VAL B O 1
ATOM 2605 N N . ALA B 1 118 ? -16.375 -14.695 -7.531 1 97.88 118 ALA B N 1
ATOM 2606 C CA . ALA B 1 118 ? -16.734 -16.078 -7.801 1 97.88 118 ALA B CA 1
ATOM 2607 C C . ALA B 1 118 ? -17.656 -16.188 -9.016 1 97.88 118 ALA B C 1
ATOM 2609 O O . ALA B 1 118 ? -17.5 -17.094 -9.844 1 97.88 118 ALA B O 1
ATOM 2610 N N . ALA B 1 119 ? -18.625 -15.281 -9.086 1 98 119 ALA B N 1
ATOM 2611 C CA . ALA B 1 119 ? -19.562 -15.266 -10.203 1 98 119 ALA B CA 1
ATOM 2612 C C . ALA B 1 119 ? -18.844 -15.016 -11.531 1 98 119 ALA B C 1
ATOM 2614 O O . ALA B 1 119 ? -19.125 -15.672 -12.531 1 98 119 ALA B O 1
ATOM 2615 N N . VAL B 1 120 ? -17.922 -14.062 -11.531 1 97.31 120 VAL B N 1
ATOM 2616 C CA . VAL B 1 120 ? -17.141 -13.758 -12.719 1 97.31 120 VAL B CA 1
ATOM 2617 C C . VAL B 1 120 ? -16.297 -14.969 -13.117 1 97.31 120 VAL B C 1
ATOM 2619 O O . VAL B 1 120 ? -16.281 -15.367 -14.281 1 97.31 120 VAL B O 1
ATOM 2622 N N . LYS B 1 121 ? -15.656 -15.578 -12.195 1 96.44 121 LYS B N 1
ATOM 2623 C CA . LYS B 1 121 ? -14.797 -16.734 -12.438 1 96.44 121 LYS B CA 1
ATOM 2624 C C . LYS B 1 121 ? -15.578 -17.891 -13.062 1 96.44 121 LYS B C 1
ATOM 2626 O O . LYS B 1 121 ? -15.078 -18.562 -13.961 1 96.44 121 LYS B O 1
ATOM 2631 N N . SER B 1 122 ? -16.797 -18.047 -12.625 1 96.88 122 SER B N 1
ATOM 2632 C CA . SER B 1 122 ? -17.594 -19.172 -13.094 1 96.88 122 SER B CA 1
ATOM 2633 C C . SER B 1 122 ? -18.359 -18.828 -14.367 1 96.88 122 SER B C 1
ATOM 2635 O O . SER B 1 122 ? -18.969 -19.688 -14.992 1 96.88 122 SER B O 1
ATOM 2637 N N . GLY B 1 123 ? -18.422 -17.562 -14.688 1 96.31 123 GLY B N 1
ATOM 2638 C CA . GLY B 1 123 ? -19.156 -17.125 -15.867 1 96.31 123 GLY B CA 1
ATOM 2639 C C . GLY B 1 123 ? -20.656 -17.062 -15.641 1 96.31 123 GLY B C 1
ATOM 2640 O O . GLY B 1 123 ? -21.438 -17.094 -16.594 1 96.31 123 GLY B O 1
ATOM 2641 N N . ASN B 1 124 ? -21.094 -17.016 -14.445 1 97.81 124 ASN B N 1
ATOM 2642 C CA . ASN B 1 124 ? -22.516 -16.906 -14.094 1 97.81 124 ASN B CA 1
ATOM 2643 C C . ASN B 1 124 ? -23 -15.477 -14.195 1 97.81 124 ASN B C 1
ATOM 2645 O O . ASN B 1 124 ? -23.016 -14.75 -13.195 1 97.81 124 ASN B O 1
ATOM 2649 N N . GLN B 1 125 ? -23.547 -15.148 -15.297 1 97.75 125 GLN B N 1
ATOM 2650 C CA . GLN B 1 125 ? -23.906 -13.758 -15.586 1 97.75 125 GLN B CA 1
ATOM 2651 C C . GLN B 1 125 ? -25.047 -13.289 -14.695 1 97.75 125 GLN B C 1
ATOM 2653 O O . GLN B 1 125 ? -25.094 -12.117 -14.305 1 97.75 125 GLN B O 1
ATOM 2658 N N . ALA B 1 126 ? -25.906 -14.117 -14.359 1 98.44 126 ALA B N 1
ATOM 2659 C CA . ALA B 1 126 ? -27 -13.742 -13.477 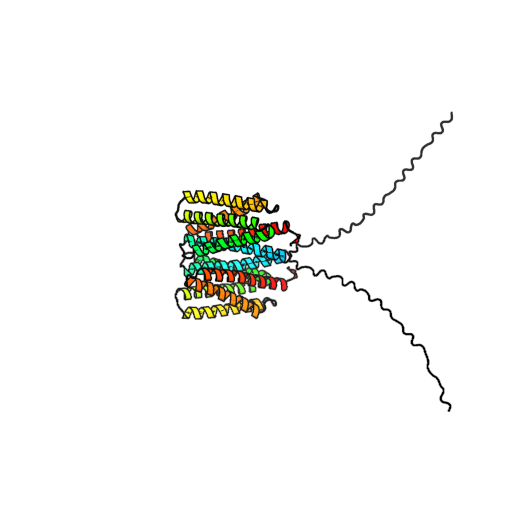1 98.44 126 ALA B CA 1
ATOM 2660 C C . ALA B 1 126 ? -26.484 -13.336 -12.102 1 98.44 126 ALA B C 1
ATOM 2662 O O . ALA B 1 126 ? -26.922 -12.328 -11.539 1 98.44 126 ALA B O 1
ATOM 2663 N N . ASP B 1 127 ? -25.562 -14.125 -11.586 1 98.38 127 ASP B N 1
ATOM 2664 C CA . ASP B 1 127 ? -24.969 -13.797 -10.297 1 98.38 127 ASP B CA 1
ATOM 2665 C C . ASP B 1 127 ? -24.109 -12.539 -10.391 1 98.38 127 ASP B C 1
ATOM 2667 O O . ASP B 1 127 ? -24.047 -11.758 -9.438 1 98.38 127 ASP B O 1
ATOM 2671 N N . VAL B 1 128 ? -23.406 -12.328 -11.492 1 98.38 128 VAL B N 1
ATOM 2672 C CA . VAL B 1 128 ? -22.641 -11.102 -11.68 1 98.38 128 VAL B CA 1
ATOM 2673 C C . VAL B 1 128 ? -23.562 -9.891 -11.555 1 98.38 128 VAL B C 1
ATOM 2675 O O . VAL B 1 128 ? -23.266 -8.938 -10.828 1 98.38 128 VAL B O 1
ATOM 2678 N N . GLU B 1 129 ? -24.656 -9.914 -12.258 1 98.44 129 GLU B N 1
ATOM 2679 C CA . GLU B 1 129 ? -25.609 -8.805 -12.219 1 98.44 129 GLU B CA 1
ATOM 2680 C C . GLU B 1 129 ? -26.172 -8.602 -10.82 1 98.44 129 GLU B C 1
ATOM 2682 O O . GLU B 1 129 ? -26.25 -7.477 -10.32 1 98.44 129 GLU B O 1
ATOM 2687 N N . LYS B 1 130 ? -26.562 -9.625 -10.195 1 98.62 130 LYS B N 1
ATOM 2688 C CA . LYS B 1 130 ? -27.141 -9.586 -8.852 1 98.62 130 LYS B CA 1
ATOM 2689 C C . LYS B 1 130 ? -26.172 -8.969 -7.852 1 98.62 130 LYS B C 1
ATOM 2691 O O . LYS B 1 130 ? -26.5 -8 -7.172 1 98.62 130 LYS B O 1
ATOM 2696 N N . TYR B 1 131 ? -25 -9.516 -7.82 1 98.75 131 TYR B N 1
ATOM 2697 C CA . TYR B 1 131 ? -24.062 -9.102 -6.785 1 98.75 131 TYR B CA 1
ATOM 2698 C C . TYR B 1 131 ? -23.484 -7.727 -7.102 1 98.75 131 TYR B C 1
ATOM 2700 O O . TYR B 1 131 ? -23.172 -6.953 -6.191 1 98.75 131 TYR B O 1
ATOM 2708 N N . ASN B 1 132 ? -23.375 -7.426 -8.391 1 98.75 132 ASN B N 1
ATOM 2709 C CA . ASN B 1 132 ? -22.969 -6.066 -8.727 1 98.75 132 ASN B CA 1
ATOM 2710 C C . ASN B 1 132 ? -23.969 -5.035 -8.219 1 98.75 132 ASN B C 1
ATOM 2712 O O . ASN B 1 132 ? -23.578 -4 -7.68 1 98.75 132 ASN B O 1
ATOM 2716 N N . LYS B 1 133 ? -25.219 -5.289 -8.367 1 98.75 133 LYS B N 1
ATOM 2717 C CA . LYS B 1 133 ? -26.25 -4.402 -7.859 1 98.75 133 LYS B CA 1
ATOM 2718 C C . LYS B 1 133 ? -26.172 -4.27 -6.34 1 98.75 133 LYS B C 1
ATOM 2720 O O . LYS B 1 133 ? -26.266 -3.166 -5.801 1 98.75 133 LYS B O 1
ATOM 2725 N N . LEU B 1 134 ? -26.016 -5.34 -5.691 1 98.88 134 LEU B N 1
ATOM 2726 C CA . LEU B 1 134 ? -25.891 -5.336 -4.238 1 98.88 134 LEU B CA 1
ATOM 2727 C C . LEU B 1 134 ? -24.656 -4.574 -3.789 1 98.88 134 LEU B C 1
ATOM 2729 O O . LEU B 1 134 ? -24.672 -3.893 -2.762 1 98.88 134 LEU B O 1
ATOM 2733 N N . TRP B 1 135 ? -23.609 -4.742 -4.582 1 98.94 135 TRP B N 1
ATOM 2734 C CA . TRP B 1 135 ? -22.344 -4.098 -4.254 1 98.94 135 TRP B CA 1
ATOM 2735 C C . TRP B 1 135 ? -22.469 -2.58 -4.301 1 98.94 135 TRP B C 1
ATOM 2737 O O . TRP B 1 135 ? -22.031 -1.883 -3.383 1 98.94 135 TRP B O 1
ATOM 2747 N N . TYR B 1 136 ? -23.094 -2.053 -5.289 1 98.88 136 TYR B N 1
ATOM 2748 C CA . TYR B 1 136 ? -23.281 -0.613 -5.418 1 98.88 136 TYR B CA 1
ATOM 2749 C C . TYR B 1 136 ? -24.266 -0.099 -4.379 1 98.88 136 TYR B C 1
ATOM 2751 O O . TYR B 1 136 ? -24.125 1.014 -3.869 1 98.88 136 TYR B O 1
ATOM 2759 N N . LYS B 1 137 ? -25.266 -0.901 -4.082 1 98.88 137 LYS B N 1
ATOM 2760 C CA . LYS B 1 137 ? -26.172 -0.521 -3.008 1 98.88 137 LYS B CA 1
ATOM 2761 C C . LYS B 1 137 ? -25.438 -0.417 -1.673 1 98.88 137 LYS B C 1
ATOM 2763 O O . LYS B 1 137 ? -25.672 0.521 -0.905 1 98.88 137 LYS B O 1
ATOM 2768 N N . ASN B 1 138 ? -24.641 -1.372 -1.406 1 98.94 138 ASN B N 1
ATOM 2769 C CA . ASN B 1 138 ? -23.828 -1.328 -0.193 1 98.94 138 ASN B CA 1
ATOM 2770 C C . ASN B 1 138 ? -22.938 -0.088 -0.157 1 98.94 138 ASN B C 1
ATOM 2772 O O . ASN B 1 138 ? -22.797 0.55 0.889 1 98.94 138 ASN B O 1
ATOM 2776 N N . ALA B 1 139 ? -22.312 0.223 -1.289 1 98.94 139 ALA B N 1
ATOM 2777 C CA . ALA B 1 139 ? -21.484 1.43 -1.363 1 98.94 139 ALA B CA 1
ATOM 2778 C C . ALA B 1 139 ? -22.312 2.674 -1.056 1 98.94 139 ALA B C 1
ATOM 2780 O O . ALA B 1 139 ? -21.844 3.592 -0.381 1 98.94 139 ALA B O 1
ATOM 2781 N N . ASP B 1 140 ? -23.547 2.691 -1.513 1 98.88 140 ASP B N 1
ATOM 2782 C CA . ASP B 1 140 ? -24.453 3.787 -1.189 1 98.88 140 ASP B CA 1
ATOM 2783 C C . ASP B 1 140 ? -24.719 3.857 0.313 1 98.88 140 ASP B C 1
ATOM 2785 O O . ASP B 1 140 ? -24.797 4.945 0.886 1 98.88 140 ASP B O 1
ATOM 2789 N N . ASP B 1 141 ? -24.906 2.738 0.885 1 98.94 141 ASP B N 1
ATOM 2790 C CA . ASP B 1 141 ? -25.141 2.684 2.326 1 98.94 141 ASP B CA 1
ATOM 2791 C C . ASP B 1 141 ? -23.922 3.197 3.092 1 98.94 141 ASP B C 1
ATOM 2793 O O . ASP B 1 141 ? -24.062 3.906 4.09 1 98.94 141 ASP B O 1
ATOM 2797 N N . ILE B 1 142 ? -22.719 2.836 2.668 1 98.94 142 ILE B N 1
ATOM 2798 C CA . ILE B 1 142 ? -21.484 3.32 3.287 1 98.94 142 ILE B CA 1
ATOM 2799 C C . ILE B 1 142 ? -21.391 4.836 3.135 1 98.94 142 ILE B C 1
ATOM 2801 O O . ILE B 1 142 ? -21.109 5.551 4.102 1 98.94 142 ILE B O 1
ATOM 2805 N N . ALA B 1 143 ? -21.672 5.316 1.897 1 98.88 143 ALA B N 1
ATOM 2806 C CA . ALA B 1 143 ? -21.656 6.754 1.649 1 98.88 143 ALA B CA 1
ATOM 2807 C C . ALA B 1 143 ? -22.641 7.477 2.566 1 98.88 143 ALA B C 1
ATOM 2809 O O . ALA B 1 143 ? -22.312 8.523 3.137 1 98.88 143 ALA B O 1
ATOM 2810 N N . GLY B 1 144 ? -23.828 6.926 2.637 1 98.81 144 GLY B N 1
ATOM 2811 C CA . GLY B 1 144 ? -24.844 7.512 3.514 1 98.81 144 GLY B CA 1
ATOM 2812 C C . GLY B 1 144 ? -24.422 7.531 4.969 1 98.81 144 GLY B C 1
ATOM 2813 O O . GLY B 1 144 ? -24.609 8.531 5.664 1 98.81 144 GLY B O 1
ATOM 2814 N N . PHE B 1 145 ? -23.859 6.465 5.453 1 98.94 145 PHE B N 1
ATOM 2815 C CA . PHE B 1 145 ? -23.391 6.379 6.832 1 98.94 145 PHE B CA 1
ATOM 2816 C C . PHE B 1 145 ? -22.312 7.422 7.102 1 98.94 145 PHE B C 1
ATOM 2818 O O . PHE B 1 145 ? -22.391 8.156 8.086 1 98.94 145 PHE B O 1
ATOM 2825 N N . LEU B 1 146 ? -21.266 7.492 6.246 1 98.81 146 LEU B N 1
ATOM 2826 C CA . LEU B 1 146 ? -20.172 8.445 6.418 1 98.81 146 LEU B CA 1
ATOM 2827 C C . LEU B 1 146 ? -20.688 9.875 6.406 1 98.81 146 LEU B C 1
ATOM 2829 O O . LEU B 1 146 ? -20.328 10.688 7.262 1 98.81 146 LEU B O 1
ATOM 2833 N N . SER B 1 147 ? -21.594 10.156 5.457 1 98.62 147 SER B N 1
ATOM 2834 C CA . SER B 1 147 ? -22.141 11.508 5.328 1 98.62 147 SER B CA 1
ATOM 2835 C C . SER B 1 147 ? -22.953 11.898 6.551 1 98.62 147 SER B C 1
ATOM 2837 O O . SER B 1 147 ? -23 13.07 6.934 1 98.62 147 SER B O 1
ATOM 2839 N N . SER B 1 148 ? -23.594 10.953 7.156 1 98.38 148 SER B N 1
ATOM 2840 C CA . SER B 1 148 ? -24.391 11.234 8.344 1 98.38 148 SER B CA 1
ATOM 2841 C C . SER B 1 148 ? -23.5 11.477 9.562 1 98.38 148 SER B C 1
ATOM 2843 O O . SER B 1 148 ? -23.891 12.18 10.492 1 98.38 148 SER B O 1
ATOM 2845 N N . ALA B 1 149 ? -22.297 10.977 9.539 1 97.81 149 ALA B N 1
ATOM 2846 C CA . ALA B 1 149 ? -21.375 11.055 10.68 1 97.81 149 ALA B CA 1
ATOM 2847 C C . ALA B 1 149 ? -20.578 12.352 10.656 1 97.81 149 ALA B C 1
ATOM 2849 O O . ALA B 1 149 ? -20.172 12.852 11.703 1 97.81 149 ALA B O 1
ATOM 2850 N N . ASN B 1 150 ? -20.312 12.859 9.523 1 98.44 150 ASN B N 1
ATOM 2851 C CA . ASN B 1 150 ? -19.438 14.016 9.352 1 98.44 150 ASN B CA 1
ATOM 2852 C C . ASN B 1 150 ? -19.984 14.969 8.297 1 98.44 150 ASN B C 1
ATOM 2854 O O . ASN B 1 150 ? -20.031 14.633 7.113 1 98.44 150 ASN B O 1
ATOM 2858 N N . PRO B 1 151 ? -20.391 16.25 8.727 1 98.12 151 PRO B N 1
ATOM 2859 C CA . PRO B 1 151 ? -21 17.188 7.773 1 98.12 151 PRO B CA 1
ATOM 2860 C C . PRO B 1 151 ? -20.031 17.625 6.676 1 98.12 151 PRO B C 1
ATOM 2862 O O . PRO B 1 151 ? -20.438 18.234 5.684 1 98.12 151 PRO B O 1
ATOM 2865 N N . ASN B 1 152 ? -18.766 17.297 6.828 1 98.62 152 ASN B N 1
ATOM 2866 C CA . ASN B 1 152 ? -17.766 17.641 5.824 1 98.62 152 ASN B CA 1
ATOM 2867 C C . ASN B 1 152 ? -17.609 16.531 4.789 1 98.62 152 ASN B C 1
ATOM 2869 O O . ASN B 1 152 ? -16.719 16.594 3.939 1 98.62 152 ASN B O 1
ATOM 2873 N N . TRP B 1 153 ? -18.391 15.461 4.887 1 98.62 153 TRP B N 1
ATOM 2874 C CA . TRP B 1 153 ? -18.453 14.383 3.91 1 98.62 153 TRP B CA 1
ATOM 2875 C C . TRP B 1 153 ? -19.797 14.406 3.162 1 98.62 153 TRP B C 1
ATOM 2877 O O . TRP B 1 153 ? -20.641 13.547 3.381 1 98.62 153 TRP B O 1
ATOM 2887 N N . PRO B 1 154 ? -19.953 15.398 2.178 1 98.62 154 PRO B N 1
ATOM 2888 C CA . PRO B 1 154 ? -21.203 15.391 1.43 1 98.62 154 PRO B CA 1
ATOM 2889 C C . PRO B 1 154 ? -21.5 14.039 0.781 1 98.62 154 PRO B C 1
ATOM 2891 O O . PRO B 1 154 ? -20.594 13.414 0.213 1 98.62 154 PRO B O 1
ATOM 2894 N N . LYS B 1 155 ? -22.734 13.633 0.86 1 98.5 155 LYS B N 1
ATOM 2895 C CA . LYS B 1 155 ? -23.125 12.305 0.394 1 98.5 155 LYS B CA 1
ATOM 2896 C C . LYS B 1 155 ? -22.781 12.117 -1.081 1 98.5 155 LYS B C 1
ATOM 2898 O O . LYS B 1 155 ? -22.297 11.055 -1.482 1 98.5 155 LYS B O 1
ATOM 2903 N N . LYS B 1 156 ? -23.031 13.125 -1.875 1 98.56 156 LYS B N 1
ATOM 2904 C CA . LYS B 1 156 ? -22.75 13.055 -3.305 1 98.56 156 LYS B CA 1
ATOM 2905 C C . LYS B 1 156 ? -21.266 12.797 -3.555 1 98.56 156 LYS B C 1
ATOM 2907 O O . LYS B 1 156 ? -20.906 12.016 -4.434 1 98.56 156 LYS B O 1
ATOM 2912 N N . GLU B 1 157 ? -20.391 13.453 -2.803 1 98.69 157 GLU B N 1
ATOM 2913 C CA . GLU B 1 157 ? -18.953 13.266 -2.938 1 98.69 157 GLU B CA 1
ATOM 2914 C C . GLU B 1 157 ? -18.531 11.875 -2.48 1 98.69 157 GLU B C 1
ATOM 2916 O O . GLU B 1 157 ? -17.734 11.211 -3.152 1 98.69 157 GLU B O 1
ATOM 2921 N N . MET B 1 158 ? -19.062 11.398 -1.358 1 98.81 158 MET B N 1
ATOM 2922 C CA . MET B 1 158 ? -18.734 10.062 -0.863 1 98.81 158 MET B CA 1
ATOM 2923 C C . MET B 1 158 ? -19.172 8.992 -1.859 1 98.81 158 MET B C 1
ATOM 2925 O O . MET B 1 158 ? -18.422 8.047 -2.129 1 98.81 158 MET B O 1
ATOM 2929 N N . LYS B 1 159 ? -20.359 9.18 -2.375 1 98.88 159 LYS B N 1
ATOM 2930 C CA . LYS B 1 159 ? -20.859 8.227 -3.363 1 98.88 159 LYS B CA 1
ATOM 2931 C C . LYS B 1 159 ? -19.953 8.188 -4.594 1 98.88 159 LYS B C 1
ATOM 2933 O O . LYS B 1 159 ? -19.641 7.105 -5.094 1 98.88 159 LYS B O 1
ATOM 2938 N N . ALA B 1 160 ? -19.578 9.344 -5.074 1 98.88 160 ALA B N 1
ATOM 2939 C CA . ALA B 1 160 ? -18.734 9.406 -6.262 1 98.88 160 ALA B CA 1
ATOM 2940 C C . ALA B 1 160 ? -17.391 8.719 -6.012 1 98.88 160 ALA B C 1
ATOM 2942 O O . ALA B 1 160 ? -16.891 7.988 -6.875 1 98.88 160 ALA B O 1
ATOM 2943 N N . LEU B 1 161 ? -16.797 8.914 -4.875 1 98.94 161 LEU B N 1
ATOM 2944 C CA . LEU B 1 161 ? -15.531 8.297 -4.52 1 98.94 161 LEU B CA 1
ATOM 2945 C C . LEU B 1 161 ? -15.664 6.781 -4.445 1 98.94 161 LEU B C 1
ATOM 2947 O O . LEU B 1 161 ? -14.82 6.051 -4.973 1 98.94 161 LEU B O 1
ATOM 2951 N N . LEU B 1 162 ? -16.734 6.309 -3.848 1 98.94 162 LEU B N 1
ATOM 2952 C CA . LEU B 1 162 ? -16.906 4.871 -3.691 1 98.94 162 LEU B CA 1
ATOM 2953 C C . LEU B 1 162 ? -17.266 4.219 -5.023 1 98.94 162 LEU B C 1
ATOM 2955 O O . LEU B 1 162 ? -16.812 3.111 -5.316 1 98.94 162 LEU B O 1
ATOM 2959 N N . ASP B 1 163 ? -18.078 4.895 -5.863 1 98.88 163 ASP B N 1
ATOM 2960 C CA . ASP B 1 163 ? -18.406 4.379 -7.191 1 98.88 163 ASP B CA 1
ATOM 2961 C C . ASP B 1 163 ? -17.141 4.191 -8.031 1 98.88 163 ASP B C 1
ATOM 2963 O O . ASP B 1 163 ? -16.984 3.178 -8.711 1 98.88 163 ASP B O 1
ATOM 2967 N N . ARG B 1 164 ? -16.312 5.168 -7.996 1 98.88 164 ARG B N 1
ATOM 2968 C CA . ARG B 1 164 ? -15.07 5.07 -8.75 1 98.88 164 ARG B CA 1
ATOM 2969 C C . ARG B 1 164 ? -14.195 3.941 -8.219 1 98.88 164 ARG B C 1
ATOM 2971 O O . ARG B 1 164 ? -13.57 3.215 -8.992 1 98.88 164 ARG B O 1
ATOM 2978 N N . HIS B 1 165 ? -14.117 3.783 -6.898 1 98.88 165 HIS B N 1
ATOM 2979 C CA . HIS B 1 165 ? -13.406 2.67 -6.285 1 98.88 165 HIS B CA 1
ATOM 2980 C C . HIS B 1 165 ? -13.914 1.332 -6.809 1 98.88 165 HIS B C 1
ATOM 2982 O O . HIS B 1 165 ? -13.125 0.455 -7.16 1 98.88 165 HIS B O 1
ATOM 2988 N N . LEU B 1 166 ? -15.242 1.165 -6.891 1 98.94 166 LEU B N 1
ATOM 2989 C CA . LEU B 1 166 ? -15.844 -0.073 -7.375 1 98.94 166 LEU B CA 1
ATOM 2990 C C . LEU B 1 166 ? -15.492 -0.309 -8.844 1 98.94 166 LEU B C 1
ATOM 2992 O O . LEU B 1 166 ? -15.18 -1.435 -9.234 1 98.94 166 LEU B O 1
ATOM 2996 N N . LYS B 1 167 ? -15.531 0.75 -9.594 1 98.75 167 LYS B N 1
ATOM 2997 C CA . LYS B 1 167 ? -15.219 0.637 -11.016 1 98.75 167 LYS B CA 1
ATOM 2998 C C . LYS B 1 167 ? -13.773 0.177 -11.227 1 98.75 167 LYS B C 1
ATOM 3000 O O . LYS B 1 167 ? -13.516 -0.723 -12.023 1 98.75 167 LYS B O 1
ATOM 3005 N N . LEU B 1 168 ? -12.852 0.752 -10.547 1 98.88 168 LEU B N 1
ATOM 3006 C CA . LEU B 1 168 ? -11.438 0.42 -10.703 1 98.88 168 LEU B CA 1
ATOM 3007 C C . LEU B 1 168 ? -11.156 -0.998 -10.219 1 98.88 168 LEU B C 1
ATOM 3009 O O . LEU B 1 168 ? -10.344 -1.712 -10.812 1 98.88 168 LEU B O 1
ATOM 3013 N N . THR B 1 169 ? -11.836 -1.438 -9.117 1 98.88 169 THR B N 1
ATOM 3014 C CA . THR B 1 169 ? -11.711 -2.811 -8.641 1 98.88 169 THR B CA 1
ATOM 3015 C C . THR B 1 169 ? -12.266 -3.793 -9.672 1 98.88 169 THR B C 1
ATOM 3017 O O . THR B 1 169 ? -11.648 -4.824 -9.953 1 98.88 169 THR B O 1
ATOM 3020 N N . THR B 1 170 ? -13.422 -3.447 -10.258 1 98.62 170 THR B N 1
ATOM 3021 C CA . THR B 1 170 ? -14.023 -4.27 -11.305 1 98.62 170 THR B CA 1
ATOM 3022 C C . THR B 1 170 ? -13.078 -4.398 -12.492 1 98.62 170 THR B C 1
ATOM 3024 O O . THR B 1 170 ? -12.922 -5.484 -13.055 1 98.62 170 THR B O 1
ATOM 3027 N N . ASP B 1 171 ? -12.477 -3.285 -12.883 1 98.5 171 ASP B N 1
ATOM 3028 C CA . ASP B 1 171 ? -11.539 -3.295 -14.008 1 98.5 171 ASP B CA 1
ATOM 3029 C C . ASP B 1 171 ? -10.391 -4.27 -13.75 1 98.5 171 ASP B C 1
ATOM 3031 O O . ASP B 1 171 ? -9.961 -4.977 -14.664 1 98.5 171 ASP B O 1
ATOM 3035 N N . GLU B 1 172 ? -9.867 -4.301 -12.5 1 98.69 172 GLU B N 1
ATOM 3036 C CA . GLU B 1 172 ? -8.805 -5.25 -12.18 1 98.69 172 GLU B CA 1
ATOM 3037 C C . GLU B 1 172 ? -9.242 -6.684 -12.469 1 98.69 172 GLU B C 1
ATOM 3039 O O . GLU B 1 172 ? -8.516 -7.445 -13.109 1 98.69 172 GLU B O 1
ATOM 3044 N N . VAL B 1 173 ? -10.445 -7.066 -11.977 1 98.75 173 VAL B N 1
ATOM 3045 C CA . VAL B 1 173 ? -10.953 -8.422 -12.133 1 98.75 173 VAL B CA 1
ATOM 3046 C C . VAL B 1 173 ? -11.125 -8.742 -13.617 1 98.75 173 VAL B C 1
ATOM 3048 O O . VAL B 1 173 ? -10.68 -9.797 -14.086 1 98.75 173 VAL B O 1
ATOM 3051 N N . VAL B 1 174 ? -11.695 -7.812 -14.398 1 97.69 174 VAL B N 1
ATOM 3052 C CA . VAL B 1 174 ? -12.008 -8.023 -15.805 1 97.69 174 VAL B CA 1
ATOM 3053 C C . VAL B 1 174 ? -10.719 -8.188 -16.609 1 97.69 174 VAL B C 1
ATOM 3055 O O . VAL B 1 174 ? -10.586 -9.125 -17.391 1 97.69 174 VAL B O 1
ATOM 3058 N N . TYR B 1 175 ? -9.773 -7.281 -16.422 1 98.62 175 TYR B N 1
ATOM 3059 C CA . TYR B 1 175 ? -8.539 -7.328 -17.203 1 98.62 175 TYR B CA 1
ATOM 3060 C C . TYR B 1 175 ? -7.707 -8.555 -16.828 1 98.62 175 TYR B C 1
ATOM 3062 O O . TYR B 1 175 ? -7.043 -9.141 -17.688 1 98.62 175 TYR B O 1
ATOM 3070 N N . ARG B 1 176 ? -7.758 -8.914 -15.555 1 98.56 176 ARG B N 1
ATOM 3071 C CA . ARG B 1 176 ? -7.031 -10.117 -15.156 1 98.56 176 ARG B CA 1
ATOM 3072 C C . ARG B 1 176 ? -7.641 -11.359 -15.781 1 98.56 176 ARG B C 1
ATOM 3074 O O . ARG B 1 176 ? -6.922 -12.25 -16.25 1 98.56 176 ARG B O 1
ATOM 3081 N N . MET B 1 177 ? -8.953 -11.461 -15.859 1 97.75 177 MET B N 1
ATOM 3082 C CA . MET B 1 177 ? -9.633 -12.578 -16.5 1 97.75 177 MET B CA 1
ATOM 3083 C C . MET B 1 177 ? -9.242 -12.688 -17.969 1 97.75 177 MET B C 1
ATOM 3085 O O . MET B 1 177 ? -9.164 -13.781 -18.516 1 97.75 177 MET B O 1
ATOM 3089 N N . LYS B 1 178 ? -8.945 -11.562 -18.562 1 97.69 178 LYS B N 1
ATOM 3090 C CA . LYS B 1 178 ? -8.562 -11.508 -19.969 1 97.69 178 LYS B CA 1
ATOM 3091 C C . LYS B 1 178 ? -7.059 -11.688 -20.141 1 97.69 178 LYS B C 1
ATOM 3093 O O . LYS B 1 178 ? -6.551 -11.664 -21.266 1 97.69 178 LYS B O 1
ATOM 3098 N N . LYS B 1 179 ? -6.305 -11.711 -19.078 1 98.31 179 LYS B N 1
ATOM 3099 C CA . LYS B 1 179 ? -4.852 -11.812 -19.062 1 98.31 179 LYS B CA 1
ATOM 3100 C C . LYS B 1 179 ? -4.199 -10.602 -19.719 1 98.31 179 LYS B C 1
ATOM 3102 O O . LYS B 1 179 ? -3.141 -10.727 -20.344 1 98.31 179 LYS B O 1
ATOM 3107 N N . ASP B 1 180 ? -4.961 -9.57 -19.719 1 98.75 180 ASP B N 1
ATOM 3108 C CA . ASP B 1 180 ? -4.402 -8.273 -20.094 1 98.75 180 ASP B CA 1
ATOM 3109 C C . ASP B 1 180 ? -3.648 -7.645 -18.922 1 98.75 180 ASP B C 1
ATOM 3111 O O . ASP B 1 180 ? -4.156 -6.734 -18.266 1 98.75 180 ASP B O 1
ATOM 3115 N N . TRP B 1 181 ? -2.412 -8.078 -18.734 1 98.75 181 TRP B N 1
ATOM 3116 C CA . TRP B 1 181 ? -1.646 -7.73 -17.547 1 98.75 181 TRP B CA 1
ATOM 3117 C C . TRP B 1 181 ? -1.322 -6.238 -17.516 1 98.75 181 TRP B C 1
ATOM 3119 O O . TRP B 1 181 ? -1.263 -5.633 -16.453 1 98.75 181 TRP B O 1
ATOM 3129 N N . VAL B 1 182 ? -1.066 -5.633 -18.625 1 98.69 182 VAL B N 1
ATOM 3130 C CA . VAL B 1 182 ? -0.771 -4.203 -18.688 1 98.69 182 VAL B CA 1
ATOM 3131 C C . VAL B 1 182 ? -1.962 -3.406 -18.156 1 98.69 182 VAL B C 1
ATOM 3133 O O . VAL B 1 182 ? -1.807 -2.551 -17.281 1 98.69 182 VAL B O 1
ATOM 3136 N N . SER B 1 183 ? -3.191 -3.734 -18.641 1 98.88 183 SER B N 1
ATOM 3137 C CA . SER B 1 183 ? -4.395 -3.039 -18.188 1 98.88 183 SER B CA 1
ATOM 3138 C C . SER B 1 183 ? -4.734 -3.387 -16.75 1 98.88 183 SER B C 1
ATOM 3140 O O . SER B 1 183 ? -5.23 -2.541 -16 1 98.88 183 SER B O 1
ATOM 3142 N N . ASP B 1 184 ? -4.477 -4.609 -16.375 1 98.81 184 ASP B N 1
ATOM 3143 C CA . ASP B 1 184 ? -4.684 -5.066 -15.016 1 98.81 184 ASP B CA 1
ATOM 3144 C C . ASP B 1 184 ? -3.865 -4.234 -14.023 1 98.81 184 ASP B C 1
ATOM 3146 O O . ASP B 1 184 ? -4.402 -3.732 -13.039 1 98.81 184 ASP B O 1
ATOM 3150 N N . ILE B 1 185 ? -2.592 -4.027 -14.344 1 98.88 185 ILE B N 1
ATOM 3151 C CA . ILE B 1 185 ? -1.679 -3.277 -13.484 1 98.88 185 ILE B CA 1
ATOM 3152 C C . ILE B 1 185 ? -2.059 -1.798 -13.492 1 98.88 185 ILE B C 1
ATOM 3154 O O . ILE B 1 185 ? -2.049 -1.141 -12.453 1 98.88 185 ILE B O 1
ATOM 3158 N N . LYS B 1 186 ? -2.438 -1.296 -14.633 1 98.88 186 LYS B N 1
ATOM 3159 C CA . LYS B 1 186 ? -2.877 0.094 -14.727 1 98.88 186 LYS B CA 1
ATOM 3160 C C . LYS B 1 186 ? -4.117 0.336 -13.867 1 98.88 186 LYS B C 1
ATOM 3162 O O . LYS B 1 186 ? -4.215 1.36 -13.188 1 98.88 186 LYS B O 1
ATOM 3167 N N . ALA B 1 187 ? -5.066 -0.589 -13.914 1 98.88 187 ALA B N 1
ATOM 3168 C CA . ALA B 1 187 ? -6.273 -0.465 -13.102 1 98.88 187 ALA B CA 1
ATOM 3169 C C . ALA B 1 187 ? -5.93 -0.452 -11.609 1 98.88 187 ALA B C 1
ATOM 3171 O O . ALA B 1 187 ? -6.488 0.339 -10.852 1 98.88 187 ALA B O 1
ATOM 3172 N N . TYR B 1 188 ? -5.031 -1.325 -11.188 1 98.88 188 TYR B N 1
ATOM 3173 C CA . TYR B 1 188 ? -4.609 -1.324 -9.789 1 98.88 188 TYR B CA 1
ATOM 3174 C C . TYR B 1 188 ? -3.949 -0.001 -9.422 1 98.88 188 TYR B C 1
ATOM 3176 O O . TYR B 1 188 ? -4.23 0.565 -8.359 1 98.88 188 TYR B O 1
ATOM 3184 N N . ASP B 1 189 ? -3.041 0.494 -10.273 1 98.88 189 ASP B N 1
ATOM 3185 C CA . ASP B 1 189 ? -2.34 1.742 -9.992 1 98.88 189 ASP B CA 1
ATOM 3186 C C . ASP B 1 189 ? -3.32 2.902 -9.844 1 98.88 189 ASP B C 1
ATOM 3188 O O . ASP B 1 189 ? -3.199 3.713 -8.922 1 98.88 189 ASP B O 1
ATOM 3192 N N . LEU B 1 190 ? -4.262 2.979 -10.734 1 98.94 190 LEU B N 1
ATOM 3193 C CA . LEU B 1 190 ? -5.293 4.008 -10.641 1 98.94 190 LEU B CA 1
ATOM 3194 C C . LEU B 1 190 ? -6.125 3.832 -9.375 1 98.94 190 LEU B C 1
ATOM 3196 O O . LEU B 1 190 ? -6.48 4.812 -8.727 1 98.94 190 LEU B O 1
ATOM 3200 N N . GLY B 1 191 ? -6.426 2.582 -9.07 1 98.88 191 GLY B N 1
ATOM 3201 C CA . GLY B 1 191 ? -7.168 2.287 -7.859 1 98.88 191 GLY B CA 1
ATOM 3202 C C . GLY B 1 191 ? -6.434 2.695 -6.598 1 98.88 191 GLY B C 1
ATOM 3203 O O . GLY B 1 191 ? -7.039 3.227 -5.66 1 98.88 191 GLY B O 1
ATOM 3204 N N . TYR B 1 192 ? -5.133 2.412 -6.578 1 98.88 192 TYR B N 1
ATOM 3205 C CA . TYR B 1 192 ? -4.312 2.783 -5.434 1 98.88 192 TYR B CA 1
ATOM 3206 C C . TYR B 1 192 ? -4.258 4.297 -5.27 1 98.88 192 TYR B C 1
ATOM 3208 O O . TYR B 1 192 ? -4.426 4.816 -4.16 1 98.88 192 TYR B O 1
ATOM 3216 N N . ASP B 1 193 ? -4.066 5.016 -6.344 1 98.81 193 ASP B N 1
ATOM 3217 C CA . ASP B 1 193 ? -4.082 6.473 -6.285 1 98.81 193 ASP B CA 1
ATOM 3218 C C . ASP B 1 193 ? -5.441 6.988 -5.812 1 98.81 193 ASP B C 1
ATOM 3220 O O . ASP B 1 193 ? -5.508 7.906 -4.988 1 98.81 193 ASP B O 1
ATOM 3224 N N . HIS B 1 194 ? -6.422 6.383 -6.293 1 98.94 194 HIS B N 1
ATOM 3225 C CA . HIS B 1 194 ? -7.773 6.812 -5.961 1 98.94 194 HIS B CA 1
ATOM 3226 C C . HIS B 1 194 ? -8.078 6.574 -4.488 1 98.94 194 HIS B C 1
ATOM 3228 O O . HIS B 1 194 ? -8.734 7.398 -3.844 1 98.94 194 HIS B O 1
ATOM 3234 N N . ILE B 1 195 ? -7.613 5.449 -3.986 1 98.94 195 ILE B N 1
ATOM 3235 C CA . ILE B 1 195 ? -7.961 5.129 -2.605 1 98.94 195 ILE B CA 1
ATOM 3236 C C . ILE B 1 195 ? -7.266 6.105 -1.658 1 98.94 195 ILE B C 1
ATOM 3238 O O . ILE B 1 195 ? -7.781 6.406 -0.579 1 98.94 195 ILE B O 1
ATOM 3242 N N . LEU B 1 196 ? -6.09 6.602 -2.053 1 98.88 196 LEU B N 1
ATOM 3243 C CA . LEU B 1 196 ? -5.41 7.617 -1.257 1 98.88 196 LEU B CA 1
ATOM 3244 C C . LEU B 1 196 ? -6.207 8.914 -1.236 1 98.88 196 LEU B C 1
ATOM 3246 O O . LEU B 1 196 ? -6.215 9.625 -0.229 1 98.88 196 LEU B O 1
ATOM 3250 N N . VAL B 1 197 ? -6.879 9.227 -2.348 1 98.88 197 VAL B N 1
ATOM 3251 C CA . VAL B 1 197 ? -7.762 10.391 -2.383 1 98.88 197 VAL B CA 1
ATOM 3252 C C . VAL B 1 197 ? -8.898 10.195 -1.384 1 98.88 197 VAL B C 1
ATOM 3254 O O . VAL B 1 197 ? -9.25 11.125 -0.646 1 98.88 197 VAL B O 1
ATOM 3257 N N . LEU B 1 198 ? -9.484 9 -1.362 1 98.94 198 LEU B N 1
ATOM 3258 C CA . LEU B 1 198 ? -10.539 8.711 -0.395 1 98.94 198 LEU B CA 1
ATOM 3259 C C . LEU B 1 198 ? -10.016 8.852 1.032 1 98.94 198 LEU B C 1
ATOM 3261 O O . LEU B 1 198 ? -10.664 9.477 1.874 1 98.94 198 LEU B O 1
ATOM 3265 N N . ALA B 1 199 ? -8.828 8.289 1.319 1 98.88 199 ALA B N 1
ATOM 3266 C CA . ALA B 1 199 ? -8.219 8.375 2.645 1 98.88 199 ALA B CA 1
ATOM 3267 C C . ALA B 1 199 ? -8.023 9.828 3.064 1 98.88 199 ALA B C 1
ATOM 3269 O O . ALA B 1 199 ? -8.32 10.203 4.199 1 98.88 199 ALA B O 1
ATOM 3270 N N . ASP B 1 200 ? -7.512 10.609 2.135 1 98.69 200 ASP B N 1
ATOM 3271 C CA . ASP B 1 200 ? -7.289 12.023 2.408 1 98.69 200 ASP B CA 1
ATOM 3272 C C . ASP B 1 200 ? -8.602 12.742 2.691 1 98.69 200 ASP B C 1
ATOM 3274 O O . ASP B 1 200 ? -8.68 13.594 3.584 1 98.69 200 ASP B O 1
ATOM 3278 N N . THR B 1 201 ? -9.617 12.461 1.891 1 98.88 201 THR B N 1
ATOM 3279 C CA . THR B 1 201 ? -10.922 13.078 2.076 1 98.88 201 THR B CA 1
ATOM 3280 C C . THR B 1 201 ? -11.477 12.773 3.465 1 98.88 201 THR B C 1
ATOM 3282 O O . THR B 1 201 ? -11.977 13.664 4.148 1 98.88 201 THR B O 1
ATOM 3285 N N . LEU B 1 202 ? -11.328 11.547 3.889 1 98.88 202 LEU B N 1
ATOM 3286 C CA . LEU B 1 202 ? -11.82 11.133 5.195 1 98.88 202 LEU B CA 1
ATOM 3287 C C . LEU B 1 202 ? -11.047 11.828 6.316 1 98.88 202 LEU B C 1
ATOM 3289 O O . LEU B 1 202 ? -11.648 12.367 7.246 1 98.88 202 LEU B O 1
ATOM 3293 N N . SER B 1 203 ? -9.711 11.852 6.246 1 98.62 203 SER B N 1
ATOM 3294 C CA . SER B 1 203 ? -8.914 12.484 7.297 1 98.62 203 SER B CA 1
ATOM 3295 C C . SER B 1 203 ? -9.164 13.984 7.352 1 98.62 203 SER B C 1
ATOM 3297 O O . SER B 1 203 ? -9.242 14.57 8.438 1 98.62 203 SER B O 1
ATOM 3299 N N . LYS B 1 204 ? -9.289 14.594 6.172 1 98.25 204 LYS B N 1
ATOM 3300 C CA . LYS B 1 204 ? -9.586 16.031 6.133 1 98.25 204 LYS B CA 1
ATOM 3301 C C . LYS B 1 204 ? -10.922 16.328 6.797 1 98.25 204 LYS B C 1
ATOM 3303 O O . LYS B 1 204 ? -11.039 17.312 7.543 1 98.25 204 LYS B O 1
ATOM 3308 N N . GLY B 1 205 ? -11.906 15.523 6.484 1 98.75 205 GLY B N 1
ATOM 3309 C CA . GLY B 1 205 ? -13.203 15.719 7.113 1 98.75 205 GLY B CA 1
ATOM 3310 C C . GLY B 1 205 ? -13.156 15.594 8.625 1 98.75 205 GLY B C 1
ATOM 3311 O O . GLY B 1 205 ? -13.797 16.375 9.336 1 98.75 205 GLY B O 1
ATOM 3312 N N . ILE B 1 206 ? -12.445 14.641 9.133 1 98.75 206 ILE B N 1
ATOM 3313 C CA . ILE B 1 206 ? -12.312 14.438 10.57 1 98.75 206 ILE B CA 1
ATOM 3314 C C . ILE B 1 206 ? -11.609 15.648 11.195 1 98.75 206 ILE B C 1
ATOM 3316 O O . ILE B 1 206 ? -12.062 16.172 12.219 1 98.75 206 ILE B O 1
ATOM 3320 N N . MET B 1 207 ? -10.5 16.156 10.602 1 97.94 207 MET B N 1
ATOM 3321 C CA . MET B 1 207 ? -9.773 17.312 11.125 1 97.94 207 MET B CA 1
ATOM 3322 C C . MET B 1 207 ? -10.664 18.547 11.156 1 97.94 207 MET B C 1
ATOM 3324 O O . MET B 1 207 ? -10.602 19.344 12.094 1 97.94 207 MET B O 1
ATOM 3328 N N . LYS B 1 208 ? -11.484 18.656 10.125 1 98.06 208 LYS B N 1
ATOM 3329 C CA . LYS B 1 208 ? -12.383 19.812 10.047 1 98.06 208 LYS B CA 1
ATOM 3330 C C . LYS B 1 208 ? -13.461 19.734 11.125 1 98.06 208 LYS B C 1
ATOM 3332 O O . LYS B 1 208 ? -13.859 20.75 11.688 1 98.06 208 LYS B O 1
ATOM 3337 N N . GLN B 1 209 ? -13.906 18.562 11.398 1 98.38 209 GLN B N 1
ATOM 3338 C CA . GLN B 1 209 ? -14.984 18.391 12.375 1 98.38 209 GLN B CA 1
ATOM 3339 C C . GLN B 1 209 ? -14.453 18.531 13.805 1 98.38 209 GLN B C 1
ATOM 3341 O O . GLN B 1 209 ? -15.188 18.938 14.703 1 98.38 209 GLN B O 1
ATOM 3346 N N . PHE B 1 210 ? -13.172 18.156 14.016 1 98 210 PHE B N 1
ATOM 3347 C CA . PHE B 1 210 ? -12.586 18.188 15.352 1 98 210 PHE B CA 1
ATOM 3348 C C . PHE B 1 210 ? -11.305 19.016 15.359 1 98 210 PHE B C 1
ATOM 3350 O O . PHE B 1 210 ? -10.242 18.531 15.75 1 98 210 PHE B O 1
ATOM 3357 N N . PRO B 1 211 ? -11.32 20.312 15.062 1 95.44 211 PRO B N 1
ATOM 3358 C CA . PRO B 1 211 ? -10.117 21.125 14.922 1 95.44 211 PRO B CA 1
ATOM 3359 C C . PRO B 1 211 ? -9.297 21.203 16.203 1 95.44 211 PRO B C 1
ATOM 3361 O O . PRO B 1 211 ? -8.078 21.375 16.156 1 95.44 211 PRO B O 1
ATOM 3364 N N . GLN B 1 212 ? -9.898 21 17.281 1 95.38 212 GLN B N 1
ATOM 3365 C CA . GLN B 1 212 ? -9.203 21.125 18.562 1 95.38 212 GLN B CA 1
ATOM 3366 C C . GLN B 1 212 ? -8.266 19.938 18.781 1 95.38 212 GLN B C 1
ATOM 3368 O O . GLN B 1 212 ? -7.367 20.016 19.625 1 95.38 212 GLN B O 1
ATOM 3373 N N . LYS B 1 213 ? -8.531 18.969 18.062 1 95.12 213 LYS B N 1
ATOM 3374 C CA . LYS B 1 213 ? -7.699 17.781 18.219 1 95.12 213 LYS B CA 1
ATOM 3375 C C . LYS B 1 213 ? -6.488 17.828 17.281 1 95.12 213 LYS B C 1
ATOM 3377 O O . LYS B 1 213 ? -5.566 17.016 17.406 1 95.12 213 LYS B O 1
ATOM 3382 N N . PHE B 1 214 ? -6.516 18.844 16.453 1 93.06 214 PHE B N 1
ATOM 3383 C CA . PHE B 1 214 ? -5.492 18.844 15.414 1 93.06 214 PHE B CA 1
ATOM 3384 C C . PHE B 1 214 ? -4.938 20.25 15.203 1 93.06 214 PHE B C 1
ATOM 3386 O O . PHE B 1 214 ? -3.758 20.422 14.891 1 93.06 214 PHE B O 1
#

pLDDT: mean 88.87, std 22.17, range [27.61, 98.94]

Nearest PDB structures (foldseek):
  1dov-assembly1_A  TM=3.892E-01  e=6.028E-01  Mus musculus
  4mu6-assembly1_A  TM=1.726E-01  e=1.818E+00  Legionella pneumophila subsp. pneumophila str. Philadelphia 1
  1dov-assembly1_A  TM=3.892E-01  e=6.021E-01  Mus musculus
  4mu6-assembly1_A  TM=1.726E-01  e=1.816E+00  Legionella pneumophila subsp. pneumophila str. Philadelphia 1

Secondary structure (DSSP, 8-state):
-----------------------------------B-HHHHHHHHHHHHHHHHHHHHHHHHHHHHHHT-TTHHHHHHHHHHHHHHHHHHHHHHH-HHHHHHHHHHHHHHHHHHHHHHHHHHHT-HHHHHHHHHHHHHHHHHHHHHHHHH-TTS-HHHHHHHHHHHHHHHHHHHHHHHTT-HHHHHHHHHHHHHHHHHHHHHHHHHHHHH-GGG-/-----------------------------------B-HHHHHHHHHHHHHHHHHHHHHHHHHHHHHHT-TTHHHHHHHHHHHHHHHHHHHHHHH-HHHHHHHHHHHHHHHHHHHHHHHHHHHT-HHHHHHHHHHHHHHHHHHHHHHHHH-TTS-HHHHHHHHHHHHHHHHHHHHHHHTT-HHHHHHHHHHHHHHHHHHHHHHHHHHHHH-GGG-

Solvent-accessible surface area (backbone atoms only — not comparable to full-atom values): 22850 Å² total; per-residue (Å²): 137,83,81,77,72,82,70,83,70,81,85,76,76,75,75,75,76,75,72,71,78,73,75,68,73,72,66,73,72,69,76,74,69,68,61,39,25,64,56,40,51,49,46,44,53,48,37,33,51,50,41,49,49,47,54,51,30,47,50,50,26,52,53,21,58,75,69,67,41,90,54,25,66,57,30,45,52,54,38,50,50,45,27,46,51,48,12,52,59,50,13,74,77,64,36,65,69,53,10,50,51,46,19,50,53,44,43,50,48,51,52,37,48,52,52,27,54,52,19,57,72,71,64,38,60,69,51,32,55,52,32,50,52,51,42,53,50,46,44,45,51,48,17,49,52,52,24,71,73,33,88,68,36,49,42,71,60,41,36,50,54,47,51,51,50,51,50,28,54,49,43,26,56,54,25,49,76,68,67,36,54,69,58,19,51,48,24,47,52,53,36,53,55,47,38,44,50,51,21,48,52,52,37,50,31,51,43,68,76,41,53,89,73,68,136,84,79,78,78,78,76,78,79,79,78,77,75,77,75,77,77,76,75,70,78,73,75,67,72,72,67,73,70,70,76,73,68,68,60,37,23,65,57,40,50,50,46,42,52,48,37,31,50,51,41,48,49,46,55,52,31,47,49,50,26,51,54,20,59,75,68,67,41,90,54,27,66,57,30,45,52,54,40,50,49,45,28,47,52,47,12,52,60,52,13,76,78,63,36,66,70,52,10,50,52,46,19,52,52,44,42,50,48,52,53,37,48,51,53,27,53,51,19,57,74,70,64,38,62,68,51,32,55,52,31,49,53,51,42,54,51,47,44,46,51,49,17,49,51,50,24,72,73,34,89,67,37,50,43,72,59,40,34,52,53,46,52,50,51,51,52,27,53,48,44,26,56,53,26,48,76,68,65,35,53,71,58,18,51,50,24,46,52,53,37,53,57,49,40,43,51,51,21,47,53,52,39,50,29,50,42,68,75,41,53,90,74,67

Foldseek 3Di:
DPPDDPPPDDDPPVPPPPPDPPPPPPPPPPPPDDDDDPLLVVLLVLLLVLLLQLLVLLLVLLVCLLVVHPCNVVSLVSNLVSLLVNLVSVCVQQNNVLSVVSSVLVNVLSVLVVQLSVCVSVVPVVSVVVSVVVNLVSQLVNLVSLCVRFVLSPSVNSSVLSVLLVVLSVQLNVCVVVVVVVSNVVSSVVNSVSSSVVSNSSSVRSCVVCVVSD/DPPPPPPPPPPPPPPPPPPPPPPPPPPPPPPPDDDDDPLLVVLLVLLLVLLLQLLVLLLVLLVCLLVVHPCNVVSLVSNLVSLLVNLVSVCVQQNNVLSVVSSVLVNVLSVLVVQLSVCVSVVPVVSVVVSVVVNLVSQLVNLVSLCVRFVLSPSVNSSVLSVLLVVLSVQLNVCVVVVVVVSNVVSSVVNSVSSSVVSNSSSVRSCVVCVVSD

Organism: NCBI:txid2021314

Sequence (428 aa):
MMKIRNTLVVLTCIFALTGAPAAAKEAARIQQKPCYSQQALTLHSHMRKLWSDHVQWTRSYIVSALAGLPDQDAALKRLLRNQEDIGNAVGQYYGKKAGDKLTGLLKEHIMIAGQLVAAVKSGNQADVEKYNKLWYKNADDIAGFLSSANPNWPKKEMKALLDRHLKLTTDEVVYRMKKDWVSDIKAYDLGYDHILVLADTLSKGIMKQFPQKFMMKIRNTLVVLTCIFALTGAPAAAKEAARIQQKPCYSQQALTLHSHMRKLWSDHVQWTRSYIVSALAGLPDQDAALKRLLRNQEDIGNAVGQYYGKKAGDKLTGLLKEHIMIAGQLVAAVKSGNQADVEKYNKLWYKNADDIAGFLSSANPNWPKKEMKALLDRHLKLTTDEVVYRMKKDWVSDIKAYDLGYDHILVLADTLSKGIMKQFPQKF